Protein AF-A0A830EEY1-F1 (afdb_monomer_lite)

Structure (mmCIF, N/CA/C/O backbone):
data_AF-A0A830EEY1-F1
#
_entry.id   AF-A0A830EEY1-F1
#
loop_
_atom_site.group_PDB
_atom_site.id
_atom_site.type_symbol
_atom_site.label_atom_id
_atom_site.label_alt_id
_atom_site.label_comp_id
_atom_site.label_asym_id
_atom_site.label_entity_id
_atom_site.label_seq_id
_atom_site.pdbx_PDB_ins_code
_atom_site.Cartn_x
_atom_site.Cartn_y
_atom_site.Cartn_z
_atom_site.occupancy
_atom_site.B_iso_or_equiv
_atom_site.auth_seq_id
_atom_site.auth_comp_id
_atom_site.auth_asym_id
_atom_site.auth_atom_id
_atom_site.pdbx_PDB_model_num
ATOM 1 N N . MET A 1 1 ? -40.901 35.381 -35.629 1.00 38.91 1 MET A N 1
ATOM 2 C CA . MET A 1 1 ? -42.051 34.876 -34.854 1.00 38.91 1 MET A CA 1
ATOM 3 C C . MET A 1 1 ? -41.497 34.176 -33.635 1.00 38.91 1 MET A C 1
ATOM 5 O O . MET A 1 1 ? -40.783 33.193 -33.777 1.00 38.91 1 MET A O 1
ATOM 9 N N . ALA A 1 2 ? -41.706 34.801 -32.482 1.00 29.14 2 ALA A N 1
ATOM 10 C CA . ALA A 1 2 ? -41.286 34.320 -31.178 1.00 29.14 2 ALA A CA 1
ATOM 11 C C . ALA A 1 2 ? -42.167 33.139 -30.748 1.00 29.14 2 ALA A C 1
ATOM 13 O O . ALA A 1 2 ? -43.366 33.132 -31.021 1.00 29.14 2 ALA A O 1
ATOM 14 N N . GLY A 1 3 ? -41.558 32.162 -30.085 1.00 30.08 3 GLY A N 1
ATOM 15 C CA . GLY A 1 3 ? -42.233 31.029 -29.467 1.00 30.08 3 GLY A CA 1
ATOM 16 C C . GLY A 1 3 ? -41.464 30.633 -28.217 1.00 30.08 3 GLY A C 1
ATOM 17 O O . GLY A 1 3 ? -40.583 29.780 -28.272 1.00 30.08 3 GLY A O 1
ATOM 18 N N . GLU A 1 4 ? -41.762 31.320 -27.117 1.00 27.31 4 GLU A N 1
ATOM 19 C CA . GLU A 1 4 ? -41.395 30.912 -25.765 1.00 27.31 4 GLU A CA 1
ATOM 20 C C . GLU A 1 4 ? -42.060 29.571 -25.440 1.00 27.31 4 GLU A C 1
ATOM 22 O O . GLU A 1 4 ? -43.262 29.396 -25.635 1.00 27.31 4 GLU A O 1
ATOM 27 N N . VAL A 1 5 ? -41.283 28.626 -24.909 1.00 34.84 5 VAL A N 1
ATOM 28 C CA . VAL A 1 5 ? -41.823 27.467 -24.194 1.00 34.84 5 VAL A CA 1
ATOM 29 C C . VAL A 1 5 ? -41.086 27.350 -22.867 1.00 34.84 5 VAL A C 1
ATOM 31 O O . VAL A 1 5 ? -39.974 26.833 -22.779 1.00 34.84 5 VAL A O 1
ATOM 34 N N . GLU A 1 6 ? -41.753 27.844 -21.829 1.00 29.92 6 GLU A N 1
ATOM 35 C CA . GLU A 1 6 ? -41.479 27.568 -20.426 1.00 29.92 6 GLU A CA 1
ATOM 36 C C . GLU A 1 6 ? -41.534 26.059 -20.144 1.00 29.92 6 GLU A C 1
ATOM 38 O O . GLU A 1 6 ? -42.528 25.395 -20.448 1.00 29.92 6 GLU A O 1
ATOM 43 N N . ARG A 1 7 ? -40.529 25.513 -19.446 1.00 32.53 7 ARG A N 1
ATOM 44 C CA . ARG A 1 7 ? -40.705 24.284 -18.654 1.00 32.53 7 ARG A CA 1
ATOM 45 C C . ARG A 1 7 ? -39.970 24.349 -17.316 1.00 32.53 7 ARG A C 1
ATOM 47 O O . ARG A 1 7 ? -38.797 24.022 -17.204 1.00 32.53 7 ARG A O 1
ATOM 54 N N . LYS A 1 8 ? -40.763 24.735 -16.313 1.00 28.80 8 LYS A N 1
ATOM 55 C CA . LYS A 1 8 ? -40.909 24.155 -14.966 1.00 28.80 8 LYS A CA 1
ATOM 56 C C . LYS A 1 8 ? -39.632 23.683 -14.258 1.00 28.80 8 LYS A C 1
ATOM 58 O O . LYS A 1 8 ? -39.193 22.546 -14.414 1.00 28.80 8 LYS A O 1
ATOM 63 N N . MET A 1 9 ? -39.174 24.525 -13.330 1.00 27.66 9 MET A N 1
ATOM 64 C CA . MET A 1 9 ? -38.429 24.103 -12.145 1.00 27.66 9 MET A CA 1
ATOM 65 C C . MET A 1 9 ? -39.331 23.246 -11.244 1.00 27.66 9 MET A C 1
ATOM 67 O O . MET A 1 9 ? -40.392 23.690 -10.807 1.00 27.66 9 MET A O 1
ATOM 71 N N . GLY A 1 10 ? -38.907 22.010 -10.982 1.00 29.28 10 GLY A N 1
ATOM 72 C CA . GLY A 1 10 ? -39.491 21.127 -9.976 1.00 29.28 10 GLY A CA 1
ATOM 73 C C . GLY A 1 10 ? -38.715 21.234 -8.668 1.00 29.28 10 GLY A C 1
ATOM 74 O O . GLY A 1 10 ? -37.526 20.929 -8.618 1.00 29.28 10 GLY A O 1
ATOM 75 N N . ASN A 1 11 ? -39.411 21.687 -7.631 1.00 27.34 11 ASN A N 1
ATOM 76 C CA . ASN A 1 11 ? -38.937 21.815 -6.261 1.00 27.34 11 ASN A CA 1
ATOM 77 C C . ASN A 1 11 ? -38.774 20.456 -5.556 1.00 27.34 11 ASN A C 1
ATOM 79 O O . ASN A 1 11 ? -39.507 19.509 -5.826 1.00 27.34 11 ASN A O 1
ATOM 83 N N . SER A 1 12 ? -37.878 20.473 -4.563 1.00 26.94 12 SER A N 1
ATOM 84 C CA . SER A 1 12 ? -37.884 19.712 -3.302 1.00 26.94 12 SER A CA 1
ATOM 85 C C . SER A 1 12 ? -37.916 18.178 -3.334 1.00 26.94 12 SER A C 1
ATOM 87 O O . SER A 1 12 ? -38.920 17.563 -3.671 1.00 26.94 12 SER A O 1
ATOM 89 N N . ASN A 1 13 ? -36.886 17.566 -2.740 1.00 30.33 13 ASN A N 1
ATOM 90 C CA . ASN A 1 13 ? -37.139 16.535 -1.734 1.00 30.33 13 ASN A CA 1
ATOM 91 C C . ASN A 1 13 ? -3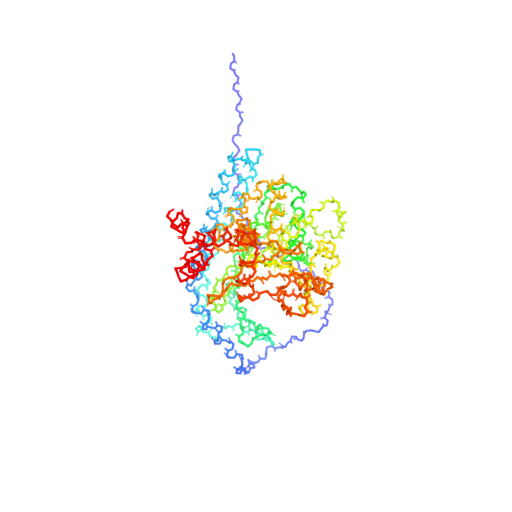6.054 16.541 -0.648 1.00 30.33 13 ASN A C 1
ATOM 93 O O . ASN A 1 13 ? -34.948 16.029 -0.818 1.00 30.33 13 ASN A O 1
ATOM 97 N N . GLN A 1 14 ? -36.413 17.145 0.485 1.00 30.20 14 GLN A N 1
ATOM 98 C CA . GLN A 1 14 ? -35.870 16.804 1.791 1.00 30.20 14 GLN A CA 1
ATOM 99 C C . GLN A 1 14 ? -36.242 15.348 2.084 1.00 30.20 14 GLN A C 1
ATOM 101 O O . GLN A 1 14 ? -37.406 14.983 1.972 1.00 30.20 14 GLN A O 1
ATOM 106 N N . ASN A 1 15 ? -35.279 14.530 2.501 1.00 31.91 15 ASN A N 1
ATOM 107 C CA . ASN A 1 15 ? -35.571 13.266 3.168 1.00 31.91 15 ASN A CA 1
ATOM 108 C C . ASN A 1 15 ? -34.751 13.191 4.455 1.00 31.91 15 ASN A C 1
ATOM 110 O O . ASN A 1 15 ? -33.624 12.698 4.485 1.00 31.91 15 ASN A O 1
ATOM 114 N N . ASN A 1 16 ? -35.366 13.702 5.522 1.00 31.33 16 ASN A N 1
ATOM 115 C CA . ASN A 1 16 ? -35.180 13.176 6.865 1.00 31.33 16 ASN A CA 1
ATOM 116 C C . ASN A 1 16 ? -35.813 11.781 6.898 1.00 31.33 16 ASN A C 1
ATOM 118 O O . ASN A 1 16 ? -36.960 11.610 6.496 1.00 31.33 16 ASN A O 1
ATOM 122 N N . GLY A 1 17 ? -35.065 10.790 7.367 1.00 28.88 17 GLY A N 1
ATOM 123 C CA . GLY A 1 17 ? -35.530 9.412 7.440 1.00 28.88 17 GLY A CA 1
ATOM 124 C C . GLY A 1 17 ? -34.757 8.647 8.494 1.00 28.88 17 GLY A C 1
ATOM 125 O O . GLY A 1 17 ? -33.823 7.906 8.189 1.00 28.88 17 GLY A O 1
ATOM 126 N N . GLU A 1 18 ? -35.155 8.860 9.744 1.00 31.97 18 GLU A N 1
ATOM 127 C CA . GLU A 1 18 ? -34.963 7.906 10.824 1.00 31.97 18 GLU A CA 1
ATOM 128 C C . GLU A 1 18 ? -35.436 6.521 10.368 1.00 31.97 18 GLU A C 1
ATOM 130 O O . GLU A 1 18 ? -36.512 6.353 9.800 1.00 31.97 18 GLU A O 1
ATOM 135 N N . GLY A 1 19 ? -34.602 5.516 10.608 1.00 30.36 19 GLY A N 1
ATOM 136 C CA . GLY A 1 19 ? -34.878 4.135 10.244 1.00 30.36 19 GLY A CA 1
ATOM 137 C C . GLY A 1 19 ? -34.266 3.200 11.268 1.00 30.36 19 GLY A C 1
ATOM 138 O O . GLY A 1 19 ? -33.303 2.489 10.983 1.00 30.36 19 GLY A O 1
ATOM 139 N N . VAL A 1 20 ? -34.821 3.214 12.482 1.00 33.47 20 VAL A N 1
ATOM 140 C CA . VAL A 1 20 ? -34.670 2.118 13.443 1.00 33.47 20 VAL A CA 1
ATOM 141 C C . VAL A 1 20 ? -35.405 0.914 12.856 1.00 33.47 20 VAL A C 1
ATOM 143 O O . VAL A 1 20 ? -36.586 0.693 13.098 1.00 33.47 20 VAL A O 1
ATOM 146 N N . GLY A 1 21 ? -34.706 0.145 12.025 1.00 28.66 21 GLY A N 1
ATOM 147 C CA . GLY A 1 21 ? -35.204 -1.130 11.528 1.00 28.66 21 GLY A CA 1
ATOM 148 C C . GLY A 1 21 ? -35.253 -2.143 12.666 1.00 28.66 21 GLY A C 1
ATOM 149 O O . GLY A 1 21 ? -34.228 -2.732 13.022 1.00 28.66 21 GLY A O 1
ATOM 150 N N . GLN A 1 22 ? -36.444 -2.349 13.231 1.00 26.55 22 GLN A N 1
ATOM 151 C CA . GLN A 1 22 ? -36.761 -3.530 14.027 1.00 26.55 22 GLN A CA 1
ATOM 152 C C . GLN A 1 22 ? -36.437 -4.778 13.196 1.00 26.55 22 GLN A C 1
ATOM 154 O O . GLN A 1 22 ? -36.910 -4.946 12.072 1.00 26.55 22 GLN A O 1
ATOM 159 N N . ARG A 1 23 ? -35.580 -5.652 13.733 1.00 29.42 23 ARG A N 1
ATOM 160 C CA . ARG A 1 23 ? -35.340 -6.969 13.137 1.00 29.42 23 ARG A CA 1
ATOM 161 C C . ARG A 1 23 ? -36.603 -7.817 13.297 1.00 29.42 23 ARG A C 1
ATOM 163 O O . ARG A 1 23 ? -37.105 -7.892 14.416 1.00 29.42 23 ARG A O 1
ATOM 170 N N . PRO A 1 24 ? -37.066 -8.513 12.248 1.00 28.52 24 PRO A N 1
ATOM 171 C CA . PRO A 1 24 ? -38.104 -9.514 12.409 1.00 28.52 24 PRO A CA 1
ATOM 172 C C . PRO A 1 24 ? -37.562 -10.674 13.251 1.00 28.52 24 PRO A C 1
ATOM 174 O O . PRO A 1 24 ? -36.517 -11.258 12.948 1.00 28.52 24 PRO A O 1
ATOM 177 N N . ASN A 1 25 ? -38.287 -10.983 14.325 1.00 29.42 25 ASN A N 1
ATOM 178 C CA . ASN A 1 25 ? -38.177 -12.242 15.043 1.00 29.42 25 ASN A CA 1
ATOM 179 C C . ASN A 1 25 ? -38.557 -13.368 14.082 1.00 29.42 25 ASN A C 1
ATOM 181 O O . ASN A 1 25 ? -39.683 -13.398 13.598 1.00 29.42 25 ASN A O 1
ATOM 185 N N . ASN A 1 26 ? -37.637 -14.299 13.836 1.00 27.89 26 ASN A N 1
ATOM 186 C CA . ASN A 1 26 ? -37.994 -15.611 13.313 1.00 27.89 26 ASN A CA 1
ATOM 187 C C . ASN A 1 26 ? -37.360 -16.702 14.192 1.00 27.89 26 ASN A C 1
ATOM 189 O O . ASN A 1 26 ? -36.185 -16.574 14.559 1.00 27.89 26 ASN A O 1
ATOM 193 N N . PRO A 1 27 ? -38.131 -17.735 14.572 1.00 28.73 27 PRO A N 1
ATOM 194 C CA . PRO A 1 27 ? -37.763 -18.681 15.612 1.00 28.73 27 PRO A CA 1
ATOM 195 C C . PRO A 1 27 ? -36.888 -19.831 15.094 1.00 28.73 27 PRO A C 1
ATOM 197 O O . PRO A 1 27 ? -36.972 -20.259 13.946 1.00 28.73 27 PRO A O 1
ATOM 200 N N . THR A 1 28 ? -36.095 -20.374 16.022 1.00 32.75 28 THR A N 1
ATOM 201 C CA . THR A 1 28 ? -35.579 -21.756 16.057 1.00 32.75 28 THR A CA 1
ATOM 202 C C . THR A 1 28 ? -34.795 -22.280 14.847 1.00 32.75 28 THR A C 1
ATOM 204 O O . THR A 1 28 ? -35.309 -22.996 13.994 1.00 32.75 28 THR A O 1
ATOM 207 N N . THR A 1 29 ? -33.470 -22.123 14.914 1.00 30.52 29 THR A N 1
ATOM 208 C CA . THR A 1 29 ? -32.532 -23.162 14.454 1.00 30.52 29 THR A CA 1
ATOM 209 C C . THR A 1 29 ? -31.696 -23.637 15.638 1.00 30.52 29 THR A C 1
ATOM 211 O O . THR A 1 29 ? -31.132 -22.822 16.365 1.00 30.52 29 THR A O 1
ATOM 214 N N . LYS A 1 30 ? -31.675 -24.960 15.822 1.00 29.72 30 LYS A N 1
ATOM 215 C CA . LYS A 1 30 ? -31.072 -25.738 16.916 1.00 29.72 30 LYS A CA 1
ATOM 216 C C . LYS A 1 30 ? -29.642 -25.305 17.312 1.00 29.72 30 LYS A C 1
ATOM 218 O O . LYS A 1 30 ? -28.902 -24.785 16.473 1.00 29.72 30 LYS A O 1
ATOM 223 N N . PRO A 1 31 ? -29.225 -25.570 18.568 1.00 27.56 31 PRO A N 1
ATOM 224 C CA . PRO A 1 31 ? -27.961 -25.091 19.111 1.00 27.56 31 PRO A CA 1
ATOM 225 C C . PRO A 1 31 ? -26.787 -25.779 18.413 1.00 27.56 31 PRO A C 1
ATOM 227 O O . PRO A 1 31 ? -26.701 -27.006 18.371 1.00 27.56 31 PRO A O 1
ATOM 230 N N . ARG A 1 32 ? -25.845 -24.989 17.888 1.00 30.16 32 ARG A N 1
ATOM 231 C CA . ARG A 1 32 ? -24.509 -25.501 17.579 1.00 30.16 32 ARG A CA 1
ATOM 232 C C . ARG A 1 32 ? -23.762 -25.705 18.892 1.00 30.16 32 ARG A C 1
ATOM 234 O O . ARG A 1 32 ? -23.589 -24.766 19.661 1.00 30.16 32 ARG A O 1
ATOM 241 N N . ALA A 1 33 ? -23.340 -26.943 19.104 1.00 31.39 33 ALA A N 1
ATOM 242 C CA . ALA A 1 33 ? -22.554 -27.390 20.237 1.00 31.39 33 ALA A CA 1
ATOM 243 C C . ALA A 1 33 ? -21.251 -26.589 20.418 1.00 31.39 33 ALA A C 1
ATOM 245 O O . ALA A 1 33 ? -20.554 -26.283 19.447 1.00 31.39 33 ALA A O 1
ATOM 246 N N . GLY A 1 34 ? -20.901 -26.344 21.684 1.00 30.67 34 GLY A N 1
ATOM 247 C CA . GLY A 1 34 ? -19.508 -26.223 22.114 1.00 30.67 34 GLY A CA 1
ATOM 248 C C . GLY A 1 34 ? -18.930 -24.815 22.233 1.00 30.67 34 GLY A C 1
ATOM 249 O O . GLY A 1 34 ? -17.812 -24.573 21.789 1.00 30.67 34 GLY A O 1
ATOM 250 N N . GLY A 1 35 ? -19.651 -23.892 22.860 1.00 28.23 35 GLY A N 1
ATOM 251 C CA . GLY A 1 35 ? -19.038 -22.751 23.531 1.00 28.23 35 GLY A CA 1
ATOM 252 C C . GLY A 1 35 ? -19.730 -22.592 24.869 1.00 28.23 35 GLY A C 1
ATOM 253 O O . GLY A 1 35 ? -20.836 -22.070 24.895 1.00 28.23 35 GLY A O 1
ATOM 254 N N . GLU A 1 36 ? -19.129 -23.103 25.943 1.00 27.38 36 GLU A N 1
ATOM 255 C CA . GLU A 1 36 ? -19.633 -22.886 27.299 1.00 27.38 36 GLU A CA 1
ATOM 256 C C . GLU A 1 36 ? -19.791 -21.378 27.532 1.00 27.38 36 GLU A C 1
ATOM 258 O O . GLU A 1 36 ? -18.810 -20.630 27.612 1.00 27.38 36 GLU A O 1
ATOM 263 N N . GLU A 1 37 ? -21.039 -20.917 27.609 1.00 31.14 37 GLU A N 1
ATOM 264 C CA . GLU A 1 37 ? -21.358 -19.671 28.286 1.00 31.14 37 GLU A CA 1
ATOM 265 C C . GLU A 1 37 ? -21.053 -19.897 29.761 1.00 31.14 37 GLU A C 1
ATOM 267 O O . GLU A 1 37 ? -21.823 -20.510 30.495 1.00 31.14 37 GLU A O 1
ATOM 272 N N . ILE A 1 38 ? -19.874 -19.445 30.183 1.00 36.25 38 ILE A N 1
ATOM 273 C CA . ILE A 1 38 ? -19.550 -19.363 31.600 1.00 36.25 38 ILE A CA 1
ATOM 274 C C . ILE A 1 38 ? -20.535 -18.335 32.186 1.00 36.25 38 ILE A C 1
ATOM 276 O O . ILE A 1 38 ? -20.488 -17.173 31.765 1.00 36.25 38 ILE A O 1
ATOM 280 N N . PRO A 1 39 ? -21.428 -18.730 33.116 1.00 33.66 39 PRO A N 1
ATOM 281 C CA . PRO A 1 39 ? -22.307 -17.787 33.801 1.00 33.66 39 PRO A CA 1
ATOM 282 C C . PRO A 1 39 ? -21.432 -16.741 34.485 1.00 33.66 39 PRO A C 1
ATOM 284 O O . PRO A 1 39 ? -20.317 -17.084 34.873 1.00 33.66 39 PRO A O 1
ATOM 287 N N . ASN A 1 40 ? -21.915 -15.497 34.605 1.00 39.19 40 ASN A N 1
ATOM 288 C CA . ASN A 1 40 ? -21.249 -14.375 35.284 1.00 39.19 40 ASN A CA 1
ATOM 289 C C . ASN A 1 40 ? -20.588 -14.832 36.597 1.00 39.19 40 ASN A C 1
ATOM 291 O O . ASN A 1 40 ? -21.185 -14.778 37.670 1.00 39.19 40 ASN A O 1
ATOM 295 N N . LYS A 1 41 ? -19.346 -15.311 36.502 1.00 33.06 41 LYS A N 1
ATOM 296 C CA . LYS A 1 41 ? -18.517 -15.630 37.649 1.00 33.06 41 LYS A CA 1
ATOM 297 C C . LYS A 1 41 ? -18.075 -14.286 38.221 1.00 33.06 41 LYS A C 1
ATOM 299 O O . LYS A 1 41 ? -17.752 -13.387 37.435 1.00 33.06 41 LYS A O 1
ATOM 304 N N . PRO A 1 42 ? -18.026 -14.138 39.557 1.00 36.25 42 PRO A N 1
ATOM 305 C CA . PRO A 1 42 ? -17.326 -13.012 40.165 1.00 36.25 42 PRO A CA 1
ATOM 306 C C . PRO A 1 42 ? -15.934 -12.912 39.527 1.00 36.25 42 PRO A C 1
ATOM 308 O O . PRO A 1 42 ? -15.392 -13.958 39.146 1.00 36.25 42 PRO A O 1
ATOM 311 N N . PRO A 1 43 ? -15.386 -11.696 39.338 1.00 47.59 43 PRO A N 1
ATOM 312 C CA . PRO A 1 43 ? -14.170 -11.502 38.563 1.00 47.59 43 PRO A CA 1
ATOM 313 C C . PRO A 1 43 ? -13.109 -12.461 39.093 1.00 47.59 43 PRO A C 1
ATOM 315 O O . PRO A 1 43 ? -12.657 -12.321 40.229 1.00 47.59 43 PRO A O 1
ATOM 318 N N . GLN A 1 44 ? -12.773 -13.481 38.290 1.00 50.56 44 GLN A N 1
ATOM 319 C CA . GLN A 1 44 ? -11.636 -14.345 38.578 1.00 50.56 44 GLN A CA 1
ATOM 320 C C . GLN A 1 44 ? -10.476 -13.407 38.875 1.00 50.56 44 GLN A C 1
ATOM 322 O O . GLN A 1 44 ? -10.271 -12.454 38.116 1.00 50.56 44 GLN A O 1
ATOM 327 N N . ALA A 1 45 ? -9.792 -13.629 40.001 1.00 56.28 45 ALA A N 1
ATOM 328 C CA . ALA A 1 45 ? -8.643 -12.828 40.385 1.00 56.28 45 ALA A CA 1
ATOM 329 C C . ALA A 1 45 ? -7.761 -12.648 39.145 1.00 56.28 45 ALA A C 1
ATOM 331 O O . ALA A 1 45 ? -7.295 -13.631 38.569 1.00 56.28 45 ALA A O 1
ATOM 332 N N . ILE A 1 46 ? -7.655 -11.403 38.672 1.00 66.44 46 ILE A N 1
ATOM 333 C CA . ILE A 1 46 ? -6.923 -11.086 37.450 1.00 66.44 46 ILE A CA 1
ATOM 334 C C . ILE A 1 46 ? -5.490 -11.547 37.694 1.00 66.44 46 ILE A C 1
ATOM 336 O O . ILE A 1 46 ? -4.830 -11.023 38.596 1.00 66.44 46 ILE A O 1
ATOM 340 N N . ASP A 1 47 ? -5.036 -12.540 36.930 1.00 75.75 47 ASP A N 1
ATOM 341 C CA . ASP A 1 47 ? -3.682 -13.054 37.073 1.00 75.75 47 ASP A CA 1
ATOM 342 C C . ASP A 1 47 ? -2.647 -11.949 36.796 1.00 75.75 47 ASP A C 1
ATOM 344 O O . ASP A 1 47 ? -2.907 -10.933 36.138 1.00 75.75 47 ASP A O 1
ATOM 348 N N . GLU A 1 48 ? -1.450 -12.129 37.343 1.00 76.94 48 GLU A N 1
ATOM 349 C CA . GLU A 1 48 ? -0.398 -11.116 37.291 1.00 76.94 48 GLU A CA 1
ATOM 350 C C . GLU A 1 48 ? 0.070 -10.828 35.850 1.00 76.94 48 GLU A C 1
ATOM 352 O O . GLU A 1 48 ? 0.497 -9.717 35.533 1.00 76.94 48 GLU A O 1
ATOM 357 N N . GLU A 1 49 ? -0.060 -11.798 34.937 1.00 75.75 49 GLU A N 1
ATOM 358 C CA . GLU A 1 49 ? 0.240 -11.605 33.513 1.00 75.75 49 GLU A CA 1
ATOM 359 C C . GLU A 1 49 ? -0.786 -10.676 32.847 1.00 75.75 49 GLU A C 1
ATOM 361 O O . GLU A 1 49 ? -0.421 -9.766 32.097 1.00 75.75 49 GLU A O 1
ATOM 366 N N . THR A 1 50 ? -2.066 -10.839 33.162 1.00 76.94 50 THR A N 1
ATOM 367 C CA . THR A 1 50 ? -3.159 -10.016 32.650 1.00 76.94 50 THR A CA 1
ATOM 368 C C . THR A 1 50 ? -3.063 -8.588 33.177 1.00 76.94 50 THR A C 1
ATOM 370 O O . THR A 1 50 ? -3.251 -7.648 32.401 1.00 76.94 50 THR A O 1
ATOM 373 N N . LYS A 1 51 ? -2.689 -8.392 34.451 1.00 80.00 51 LYS A N 1
ATOM 374 C CA . LYS A 1 51 ? -2.395 -7.053 34.995 1.00 80.00 51 LYS A CA 1
ATOM 375 C C . LYS A 1 51 ? -1.243 -6.376 34.253 1.00 80.00 51 LYS A C 1
ATOM 377 O O . LYS A 1 51 ? -1.375 -5.219 33.860 1.00 80.00 51 LYS A O 1
ATOM 382 N N . LYS A 1 52 ? -0.149 -7.101 33.988 1.00 81.62 52 LYS A N 1
ATOM 383 C CA . LYS A 1 52 ? 0.984 -6.581 33.200 1.00 81.62 52 LYS A CA 1
ATOM 384 C C . LYS A 1 52 ? 0.561 -6.171 31.788 1.00 81.62 52 LYS A C 1
ATOM 386 O O . LYS A 1 52 ? 0.940 -5.098 31.328 1.00 81.62 52 LYS A O 1
ATOM 391 N N . ILE A 1 53 ? -0.260 -6.984 31.116 1.00 81.50 53 ILE A N 1
ATOM 392 C CA . ILE A 1 53 ? -0.809 -6.651 29.793 1.00 81.50 53 ILE A CA 1
ATOM 393 C C . ILE A 1 53 ? -1.694 -5.400 29.873 1.00 81.50 53 ILE A C 1
ATOM 395 O O . ILE A 1 53 ? -1.576 -4.528 29.016 1.00 81.50 53 ILE A O 1
ATOM 399 N N . LEU A 1 54 ? -2.567 -5.291 30.880 1.00 84.31 54 LEU A N 1
ATOM 400 C CA . LEU A 1 54 ? -3.427 -4.119 31.077 1.00 84.31 54 LEU A CA 1
ATOM 401 C C . LEU A 1 54 ? -2.617 -2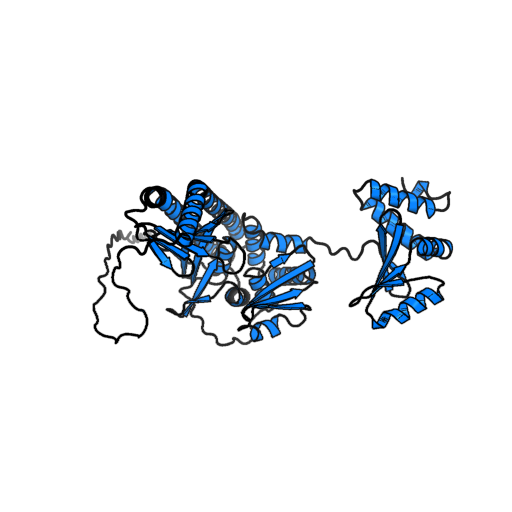.840 31.280 1.00 84.31 54 LEU A C 1
ATOM 403 O O . LEU A 1 54 ? -2.908 -1.843 30.623 1.00 84.31 54 LEU A O 1
ATOM 407 N N . GLU A 1 55 ? -1.597 -2.870 32.137 1.00 85.25 55 GLU A N 1
ATOM 408 C CA . GLU A 1 55 ? -0.754 -1.699 32.388 1.00 85.25 55 GLU A CA 1
ATOM 409 C C . GLU A 1 55 ? 0.102 -1.324 31.175 1.00 85.25 55 GLU A C 1
ATOM 411 O O . GLU A 1 55 ? 0.215 -0.145 30.838 1.00 85.25 55 GLU A O 1
ATOM 416 N N . GLU A 1 56 ? 0.625 -2.302 30.429 1.00 85.75 56 GLU A N 1
ATOM 417 C CA . GLU A 1 56 ? 1.317 -2.016 29.170 1.00 85.75 56 GLU A CA 1
ATOM 418 C C . GLU A 1 56 ? 0.372 -1.371 28.144 1.00 85.75 56 GLU A C 1
ATOM 420 O O . GLU A 1 56 ? 0.738 -0.399 27.475 1.00 85.75 56 GLU A O 1
ATOM 425 N N . VAL A 1 57 ? -0.855 -1.887 28.018 1.00 87.38 57 VAL A N 1
ATOM 426 C CA . VAL A 1 57 ? -1.878 -1.322 27.129 1.00 87.38 57 VAL A CA 1
ATOM 427 C C . VAL A 1 57 ? -2.230 0.094 27.564 1.00 87.38 57 VAL A C 1
ATOM 429 O O . VAL A 1 57 ? -2.230 0.989 26.722 1.00 87.38 57 VAL A O 1
ATOM 432 N N . ARG A 1 58 ? -2.473 0.319 28.858 1.00 88.31 58 ARG A N 1
ATOM 433 C CA . ARG A 1 58 ? -2.770 1.635 29.430 1.00 88.31 58 ARG A CA 1
ATOM 434 C C . ARG A 1 58 ? -1.651 2.626 29.145 1.00 88.31 58 ARG A C 1
ATOM 436 O O . ARG A 1 58 ? -1.902 3.655 28.526 1.00 88.31 58 ARG A O 1
ATOM 443 N N . SER A 1 59 ? -0.422 2.303 29.539 1.00 87.75 59 SER A N 1
ATOM 444 C CA . SER A 1 59 ? 0.755 3.154 29.340 1.00 87.75 59 SER A CA 1
ATOM 445 C C . SER A 1 59 ? 0.937 3.530 27.866 1.00 87.75 59 SER A C 1
ATOM 447 O O . SER A 1 59 ? 1.089 4.703 27.508 1.00 87.75 59 SER A O 1
ATOM 449 N N . ARG A 1 60 ? 0.827 2.543 26.971 1.00 87.12 60 ARG A N 1
ATOM 450 C CA . ARG A 1 60 ? 0.972 2.756 25.530 1.00 87.12 60 ARG A CA 1
ATOM 451 C C . ARG A 1 60 ? -0.144 3.607 24.939 1.00 87.12 60 ARG A C 1
ATOM 453 O O . ARG A 1 60 ? 0.119 4.459 24.102 1.00 87.12 60 ARG A O 1
ATOM 460 N N . VAL A 1 61 ? -1.385 3.366 25.340 1.00 88.12 61 VAL A N 1
ATOM 461 C CA . VAL A 1 61 ? -2.521 4.155 24.868 1.00 88.12 61 VAL A CA 1
ATOM 462 C C . VAL A 1 61 ? -2.412 5.595 25.347 1.00 88.12 61 VAL A C 1
ATOM 464 O O . VAL A 1 61 ? -2.516 6.512 24.538 1.00 88.12 61 VAL A O 1
ATOM 467 N N . MET A 1 62 ? -2.170 5.796 26.642 1.00 88.69 62 MET A N 1
ATOM 468 C CA . MET A 1 62 ? -2.131 7.125 27.252 1.00 88.69 62 MET A CA 1
ATOM 469 C C . MET A 1 62 ? -0.997 7.982 26.693 1.00 88.69 62 MET A C 1
ATOM 471 O O . MET A 1 62 ? -1.215 9.153 26.405 1.00 88.69 62 MET A O 1
ATOM 475 N N . SER A 1 63 ? 0.175 7.392 26.439 1.00 89.50 63 SER A N 1
ATOM 476 C CA . SER A 1 63 ? 1.300 8.105 25.814 1.00 89.50 63 SER A CA 1
ATOM 477 C C . SER A 1 63 ? 1.071 8.472 24.342 1.00 89.50 63 SER A C 1
ATOM 479 O O . SER A 1 63 ? 1.743 9.362 23.832 1.00 89.50 63 SER A O 1
ATOM 481 N N . LYS A 1 64 ? 0.132 7.813 23.651 1.00 90.19 64 LYS A N 1
ATOM 482 C CA . LYS A 1 64 ? -0.108 7.977 22.206 1.00 90.19 64 LYS A CA 1
ATOM 483 C C . LYS A 1 64 ? -1.437 8.640 21.849 1.00 90.19 64 LYS A C 1
ATOM 485 O O . LYS A 1 64 ? -1.650 8.980 20.688 1.00 90.19 64 LYS A O 1
ATOM 490 N N . LEU A 1 65 ? -2.315 8.864 22.824 1.00 87.88 65 LEU A N 1
ATOM 491 C CA . LEU A 1 65 ? -3.630 9.490 22.642 1.00 87.88 65 LEU A CA 1
ATOM 492 C C . LEU A 1 65 ? -3.546 10.863 21.950 1.00 87.88 65 LEU A C 1
ATOM 494 O O . LEU A 1 65 ? -4.333 11.141 21.044 1.00 87.88 65 LEU A O 1
ATOM 498 N N . GLY A 1 66 ? -2.566 11.691 22.328 1.00 86.12 66 GLY A N 1
ATOM 499 C CA . GLY A 1 66 ? -2.336 13.002 21.707 1.00 86.12 66 GLY A CA 1
ATOM 500 C C . GLY A 1 66 ? -1.811 12.932 20.267 1.00 86.12 66 GLY A C 1
ATOM 501 O O . GLY A 1 66 ? -2.027 13.854 19.489 1.00 86.12 66 GLY A O 1
ATOM 502 N N . GLU A 1 67 ? -1.178 11.824 19.866 1.00 91.44 67 GLU A N 1
ATOM 503 C CA . GLU A 1 67 ? -0.638 11.655 18.508 1.00 91.44 67 GLU A CA 1
ATOM 504 C C . GLU A 1 67 ? -1.718 11.303 17.476 1.00 91.44 67 GLU A C 1
ATOM 506 O O . GLU A 1 67 ? -1.495 11.483 16.278 1.00 91.44 67 GLU A O 1
ATOM 511 N N . ILE A 1 68 ? -2.882 10.803 17.912 1.00 92.00 68 ILE A N 1
ATOM 512 C CA . ILE A 1 68 ? -3.958 10.361 17.010 1.00 92.00 68 ILE A CA 1
ATOM 513 C C . ILE A 1 68 ? -4.459 11.515 16.129 1.00 92.00 68 ILE A C 1
ATOM 515 O O . ILE A 1 68 ? -4.669 11.303 14.935 1.00 92.00 68 ILE A O 1
ATOM 519 N N . ASP A 1 69 ? -4.583 12.733 16.668 1.00 92.69 69 ASP A N 1
ATOM 520 C CA . ASP A 1 69 ? -5.022 13.893 15.879 1.00 92.69 69 ASP A CA 1
ATOM 521 C C . ASP A 1 69 ? -4.044 14.206 14.737 1.00 92.69 69 ASP A C 1
ATOM 523 O O . ASP A 1 69 ? -4.438 14.361 13.582 1.00 92.69 69 ASP A O 1
ATOM 527 N N . ASN A 1 70 ? -2.743 14.168 15.036 1.00 93.81 70 ASN A N 1
ATOM 528 C CA . ASN A 1 70 ? -1.682 14.375 14.050 1.00 93.81 70 ASN A CA 1
ATOM 529 C C . ASN A 1 70 ? -1.654 13.274 12.980 1.00 93.81 70 ASN A C 1
ATOM 531 O O . ASN A 1 70 ? -1.235 13.510 11.849 1.00 93.81 70 ASN A O 1
ATOM 535 N N . VAL A 1 71 ? -2.070 12.046 13.309 1.00 95.12 71 VAL A N 1
ATOM 536 C CA . VAL A 1 71 ? -2.223 10.982 12.305 1.00 95.12 71 VAL A CA 1
ATOM 537 C C . VAL A 1 71 ? -3.378 11.296 11.358 1.00 95.12 71 VAL A C 1
ATOM 539 O O . VAL A 1 71 ? -3.195 11.164 10.151 1.00 95.12 71 VAL A O 1
ATOM 542 N N . PHE A 1 72 ? -4.530 11.741 11.866 1.00 96.38 72 PHE A N 1
ATOM 543 C CA . PHE A 1 72 ? -5.649 12.131 11.005 1.00 96.38 72 PHE A CA 1
ATOM 544 C C . PHE A 1 72 ? -5.311 13.332 10.121 1.00 96.38 72 PHE A C 1
ATOM 546 O O . PHE A 1 72 ? -5.571 13.272 8.922 1.00 96.38 72 PHE A O 1
ATOM 553 N N . ASN A 1 73 ? -4.670 14.369 10.674 1.00 96.62 73 ASN A N 1
ATOM 554 C CA . ASN A 1 73 ? -4.232 15.540 9.904 1.00 96.62 73 ASN A CA 1
ATOM 555 C C . ASN A 1 73 ? -3.314 15.138 8.746 1.00 96.62 73 ASN A C 1
ATOM 557 O O . ASN A 1 73 ? -3.583 15.502 7.608 1.00 96.62 73 ASN A O 1
ATOM 561 N N . ARG A 1 74 ? -2.311 14.285 9.000 1.00 96.06 74 ARG A N 1
ATOM 562 C CA . ARG A 1 74 ? -1.421 13.785 7.940 1.00 96.06 74 ARG A CA 1
ATOM 563 C C . ARG A 1 74 ? -2.162 13.014 6.851 1.00 96.06 74 ARG A C 1
ATOM 565 O O . ARG A 1 74 ? -1.846 13.179 5.682 1.00 96.06 74 ARG A O 1
ATOM 572 N N . VAL A 1 75 ? -3.147 12.188 7.213 1.00 96.94 75 VAL A N 1
ATOM 573 C CA . VAL A 1 75 ? -3.965 11.460 6.225 1.00 96.94 75 VAL A CA 1
ATOM 574 C C . VAL A 1 75 ? -4.803 12.425 5.381 1.00 96.94 75 VAL A C 1
ATOM 576 O O . VAL A 1 75 ? -4.883 12.246 4.169 1.00 96.94 75 VAL A O 1
ATOM 579 N N . ILE A 1 76 ? -5.410 13.443 6.000 1.00 98.00 76 ILE A N 1
ATOM 580 C CA . ILE A 1 76 ? -6.184 14.482 5.303 1.00 98.00 76 ILE A CA 1
ATOM 581 C C . ILE A 1 76 ? -5.283 15.274 4.350 1.00 98.00 76 ILE A C 1
ATOM 583 O O . ILE A 1 76 ? -5.643 15.465 3.190 1.00 98.00 76 ILE A O 1
ATOM 587 N N . GLU A 1 77 ? -4.104 15.695 4.807 1.00 97.25 77 GLU A N 1
ATOM 588 C CA . GLU A 1 77 ? -3.109 16.404 3.996 1.00 97.25 77 GLU A CA 1
ATOM 589 C C . GLU A 1 77 ? -2.639 15.560 2.806 1.00 97.25 77 GLU A C 1
ATOM 591 O O . GLU A 1 77 ? -2.629 16.044 1.675 1.00 97.25 77 GLU A O 1
ATOM 596 N N . ASP A 1 78 ? -2.302 14.288 3.040 1.00 96.94 78 ASP A N 1
ATOM 597 C CA . ASP A 1 78 ? -1.861 13.351 2.004 1.00 96.94 78 ASP A CA 1
ATOM 598 C C . ASP A 1 78 ? -2.956 13.124 0.944 1.00 96.94 78 ASP A C 1
ATOM 600 O O . ASP A 1 78 ? -2.682 13.194 -0.257 1.00 96.94 78 ASP A O 1
ATOM 604 N N . LEU A 1 79 ? -4.212 12.922 1.362 1.00 97.44 79 LEU A N 1
ATOM 605 C CA . LEU A 1 79 ? -5.355 12.802 0.448 1.00 97.44 79 LEU A CA 1
ATOM 606 C C . LEU A 1 79 ? -5.631 14.103 -0.318 1.00 97.44 79 LEU A C 1
ATOM 608 O O . LEU A 1 79 ? -5.909 14.061 -1.515 1.00 97.44 79 LEU A O 1
ATOM 612 N N . THR A 1 80 ? -5.527 15.257 0.342 1.00 96.75 80 THR A N 1
ATOM 613 C CA . THR A 1 80 ? -5.756 16.569 -0.283 1.00 96.75 80 THR A CA 1
ATOM 614 C C . THR A 1 80 ? -4.683 16.876 -1.321 1.00 96.75 80 THR A C 1
ATOM 616 O O . THR A 1 80 ? -4.998 17.329 -2.421 1.00 96.75 80 THR A O 1
ATOM 619 N N . ARG A 1 81 ? -3.417 16.566 -1.018 1.00 95.44 81 ARG A N 1
ATOM 620 C CA . ARG A 1 81 ? -2.308 16.681 -1.971 1.00 95.44 81 ARG A CA 1
ATOM 621 C C . ARG A 1 81 ? -2.503 15.741 -3.157 1.00 95.44 81 ARG A C 1
ATOM 623 O O . ARG A 1 81 ? -2.339 16.162 -4.298 1.00 95.44 81 ARG A O 1
ATOM 630 N N . PHE A 1 82 ? -2.890 14.489 -2.906 1.00 95.44 82 PHE A N 1
ATOM 631 C CA . PHE A 1 82 ? -3.210 13.535 -3.968 1.00 95.44 82 PHE A CA 1
ATOM 632 C C . PHE A 1 82 ? -4.321 14.064 -4.887 1.00 95.44 82 PHE A C 1
ATOM 634 O O . PHE A 1 82 ? -4.148 14.090 -6.104 1.00 95.44 82 PHE A O 1
ATOM 641 N N . LYS A 1 83 ? -5.416 14.562 -4.298 1.00 95.31 83 LYS A N 1
ATOM 642 C CA . LYS A 1 83 ? -6.538 15.194 -5.003 1.00 95.31 83 LYS A CA 1
ATOM 643 C C . LYS A 1 83 ? -6.079 16.359 -5.883 1.00 95.31 83 LYS A C 1
ATOM 645 O O . LYS A 1 83 ? -6.447 16.415 -7.049 1.00 95.31 83 LYS A O 1
ATOM 650 N N . TYR A 1 84 ? -5.249 17.256 -5.347 1.00 95.06 84 TYR A N 1
ATOM 651 C CA . TYR A 1 84 ? -4.708 18.395 -6.095 1.00 95.06 84 TYR A CA 1
ATOM 652 C C . TYR A 1 84 ? -3.969 17.949 -7.366 1.00 95.06 84 TYR A C 1
ATOM 654 O O . TYR A 1 84 ? -4.203 18.485 -8.445 1.00 95.06 84 TYR A O 1
ATOM 662 N N . HIS A 1 85 ? -3.128 16.918 -7.269 1.00 94.12 85 HIS A N 1
ATOM 663 C CA . HIS A 1 85 ? -2.409 16.404 -8.434 1.00 94.12 85 HIS A CA 1
ATOM 664 C C . HIS A 1 85 ? -3.305 15.641 -9.420 1.00 94.12 85 HIS A C 1
ATOM 666 O O . HIS A 1 85 ? -3.055 15.708 -10.623 1.00 94.12 85 HIS A O 1
ATOM 672 N N . LEU A 1 86 ? -4.359 14.957 -8.958 1.00 93.62 86 LEU A N 1
ATOM 673 C CA . LEU A 1 86 ? -5.332 14.320 -9.855 1.00 93.62 86 LEU A CA 1
ATOM 674 C C . LEU A 1 86 ? -6.002 15.320 -10.802 1.00 93.62 86 LEU A C 1
ATOM 676 O O . LEU A 1 86 ? -6.202 14.985 -11.966 1.00 93.62 86 LEU A O 1
ATOM 680 N N . VAL A 1 87 ? -6.291 16.543 -10.347 1.00 92.81 87 VAL A N 1
ATOM 681 C CA . VAL A 1 87 ? -6.892 17.586 -11.200 1.00 92.81 87 VAL A CA 1
ATOM 682 C C . VAL A 1 87 ? -6.011 17.871 -12.418 1.00 92.81 87 VAL A C 1
ATOM 684 O O . VAL A 1 87 ? -6.514 17.914 -13.535 1.00 92.81 87 VAL A O 1
ATOM 687 N N . SER A 1 88 ? -4.688 17.941 -12.238 1.00 92.44 88 SER A N 1
ATOM 688 C CA . SER A 1 88 ? -3.753 18.145 -13.357 1.00 92.44 88 SER A CA 1
ATOM 689 C C . SER A 1 88 ? -3.730 16.980 -14.362 1.00 92.44 88 SER A C 1
ATOM 691 O O . SER A 1 88 ? -3.380 17.163 -15.527 1.00 92.44 88 SER A O 1
ATOM 693 N N . LEU A 1 89 ? -4.144 15.772 -13.952 1.00 93.75 89 LEU A N 1
ATOM 694 C CA . LEU A 1 89 ? -4.292 14.652 -14.883 1.00 93.75 89 LEU A CA 1
ATOM 695 C C . LEU A 1 89 ? -5.527 14.796 -15.774 1.00 93.75 89 LEU A C 1
ATOM 697 O O . LEU A 1 89 ? -5.501 14.284 -16.889 1.00 93.75 89 LEU A O 1
ATOM 701 N N . ALA A 1 90 ? -6.583 15.480 -15.323 1.00 92.38 90 ALA A N 1
ATOM 702 C CA . ALA A 1 90 ? -7.775 15.698 -16.143 1.00 92.38 90 ALA A CA 1
ATOM 703 C C . ALA A 1 90 ? -7.451 16.538 -17.390 1.00 92.38 90 ALA A C 1
ATOM 705 O O . ALA A 1 90 ? -7.957 16.250 -18.469 1.00 92.38 90 ALA A O 1
ATOM 706 N N . GLU A 1 91 ? -6.543 17.510 -17.258 1.00 90.25 91 GLU A N 1
ATOM 707 C CA . GLU A 1 91 ? -6.036 18.311 -18.380 1.00 90.25 91 GLU A CA 1
ATOM 708 C C . GLU A 1 91 ? -5.176 17.471 -19.334 1.00 90.25 91 GLU A C 1
ATOM 710 O O . GLU A 1 91 ? -5.314 17.558 -20.552 1.00 90.25 91 GLU A O 1
ATOM 715 N N . LYS A 1 92 ? -4.307 16.612 -18.782 1.00 93.50 92 LYS A N 1
ATOM 716 C CA . LYS A 1 92 ? -3.417 15.743 -19.566 1.00 93.50 92 LYS A CA 1
ATOM 717 C C . LYS A 1 92 ? -4.169 14.643 -20.325 1.00 93.50 92 LYS A C 1
ATOM 719 O O . LYS A 1 92 ? -3.739 14.247 -21.406 1.00 93.50 92 LYS A O 1
ATOM 724 N N . TYR A 1 93 ? -5.261 14.133 -19.760 1.00 93.88 93 TYR A N 1
ATOM 725 C CA . TYR A 1 93 ? -6.057 13.035 -20.307 1.00 93.88 93 TYR A CA 1
ATOM 726 C C . TYR A 1 93 ? -7.496 13.487 -20.560 1.00 93.88 93 TYR A C 1
ATOM 728 O O . TYR A 1 93 ? -8.417 12.986 -19.916 1.00 93.88 93 TYR A O 1
ATOM 736 N N . ALA A 1 94 ? -7.688 14.409 -21.509 1.00 90.56 94 ALA A N 1
ATOM 737 C CA . ALA A 1 94 ? -8.991 15.007 -21.818 1.00 90.56 94 ALA A CA 1
ATOM 738 C C . ALA A 1 94 ? -10.104 13.964 -22.053 1.00 90.56 94 ALA A C 1
ATOM 740 O O . ALA A 1 94 ? -11.208 14.113 -21.539 1.00 90.56 94 ALA A O 1
ATOM 741 N N . GLU A 1 95 ? -9.795 12.856 -22.735 1.00 90.94 95 GLU A N 1
ATOM 742 C CA . GLU A 1 95 ? -10.736 11.749 -22.982 1.00 90.94 95 GLU A CA 1
ATOM 743 C C . GLU A 1 95 ? -11.206 11.032 -21.700 1.00 90.94 95 GLU A C 1
ATOM 745 O O . GLU A 1 95 ? -12.257 10.399 -21.689 1.00 90.94 95 GLU A O 1
ATOM 750 N N . ASN A 1 96 ? -10.442 11.133 -20.608 1.00 92.38 96 ASN A N 1
ATOM 751 C CA . ASN A 1 96 ? -10.764 10.569 -19.295 1.00 92.38 96 ASN A CA 1
ATOM 752 C C . ASN A 1 96 ? -11.105 11.646 -18.252 1.00 92.38 96 ASN A C 1
ATOM 754 O O . ASN A 1 96 ? -11.240 11.310 -17.072 1.00 92.38 96 ASN A O 1
ATOM 758 N N . ALA A 1 97 ? -11.233 12.918 -18.643 1.00 94.06 97 ALA A N 1
ATOM 759 C CA . ALA A 1 97 ? -11.371 14.037 -17.711 1.00 94.06 97 ALA A CA 1
ATOM 760 C C . ALA A 1 97 ? -12.559 13.860 -16.751 1.00 94.06 97 ALA A C 1
ATOM 762 O O . ALA A 1 97 ? -12.398 14.035 -15.542 1.00 94.06 97 ALA A O 1
ATOM 763 N N . ASP A 1 98 ? -13.712 13.417 -17.258 1.00 94.81 98 ASP A N 1
ATOM 764 C CA . ASP A 1 98 ? -14.908 13.167 -16.444 1.00 94.81 98 ASP A CA 1
ATOM 765 C C . ASP A 1 98 ? -14.693 12.041 -15.427 1.00 94.81 98 ASP A C 1
ATOM 767 O O . ASP A 1 98 ? -15.042 12.177 -14.251 1.00 94.81 98 ASP A O 1
ATOM 771 N N . ASN A 1 99 ? -14.043 10.947 -15.839 1.00 94.88 99 ASN A N 1
ATOM 772 C CA . ASN A 1 99 ? -13.723 9.846 -14.933 1.00 94.88 99 ASN A CA 1
ATOM 773 C C . ASN A 1 99 ? -12.712 10.286 -13.863 1.00 94.88 99 ASN A C 1
ATOM 775 O O . ASN A 1 99 ? -12.844 9.906 -12.697 1.00 94.88 99 ASN A O 1
ATOM 779 N N . ILE A 1 100 ? -11.716 11.101 -14.232 1.00 95.75 100 ILE A N 1
ATOM 780 C CA . ILE A 1 100 ? -10.719 11.654 -13.301 1.00 95.75 100 ILE A CA 1
ATOM 781 C C . ILE A 1 100 ? -11.393 12.595 -12.304 1.00 95.75 100 ILE A C 1
ATOM 783 O O . ILE A 1 100 ? -11.111 12.517 -11.106 1.00 95.75 100 ILE A O 1
ATOM 787 N N . LYS A 1 101 ? -12.325 13.435 -12.760 1.00 95.25 101 LYS A N 1
ATOM 788 C CA . LYS A 1 101 ? -13.115 14.317 -11.899 1.00 95.25 101 LYS A CA 1
ATOM 789 C C . LYS A 1 101 ? -13.975 13.520 -10.916 1.00 95.25 101 LYS A C 1
ATOM 791 O O . LYS A 1 101 ? -13.886 13.758 -9.716 1.00 95.25 101 LYS A O 1
ATOM 796 N N . ALA A 1 102 ? -14.696 12.502 -11.379 1.00 94.75 102 ALA A N 1
ATOM 797 C CA . ALA A 1 102 ? -15.482 11.628 -10.504 1.00 94.75 102 ALA A CA 1
ATOM 798 C C . ALA A 1 102 ? -14.608 10.864 -9.488 1.00 94.75 102 ALA A C 1
ATOM 800 O O . ALA A 1 102 ? -14.974 10.678 -8.325 1.00 94.75 102 ALA A O 1
ATOM 801 N N . PHE A 1 103 ? -13.408 10.435 -9.892 1.00 96.19 103 PHE A N 1
ATOM 802 C CA . PHE A 1 103 ? -12.454 9.821 -8.968 1.00 96.19 103 PHE A CA 1
ATOM 803 C C . PHE A 1 103 ? -11.896 10.837 -7.956 1.00 96.19 103 PHE A C 1
ATOM 805 O O . PHE A 1 103 ? -11.687 10.506 -6.791 1.00 96.19 103 PHE A O 1
ATOM 812 N N . THR A 1 104 ? -11.711 12.092 -8.364 1.00 96.19 104 THR A N 1
ATOM 813 C CA . THR A 1 104 ? -11.326 13.207 -7.484 1.00 96.19 104 THR A CA 1
ATOM 814 C C . THR A 1 104 ? -12.416 13.483 -6.439 1.00 96.19 104 THR A C 1
ATOM 816 O O . THR A 1 104 ? -12.104 13.656 -5.262 1.00 96.19 104 THR A O 1
ATOM 819 N N . GLU A 1 105 ? -13.692 13.430 -6.829 1.00 96.69 105 GLU A N 1
ATOM 820 C CA . GLU A 1 105 ? -14.847 13.516 -5.918 1.00 96.69 105 GLU A CA 1
ATOM 821 C C . GLU A 1 105 ? -14.894 12.324 -4.945 1.00 96.69 105 GLU A C 1
ATOM 823 O O . GLU A 1 105 ? -15.078 12.506 -3.745 1.00 96.69 105 GLU A O 1
ATOM 828 N N . THR A 1 106 ? -14.599 11.108 -5.421 1.00 97.12 106 THR A N 1
ATOM 829 C CA . THR A 1 106 ? -14.453 9.912 -4.564 1.00 97.12 106 THR A CA 1
ATOM 830 C C . THR A 1 106 ? -13.377 10.121 -3.489 1.00 97.12 106 THR A C 1
ATOM 832 O O . THR A 1 106 ? -13.561 9.742 -2.333 1.00 97.12 106 THR A O 1
ATOM 835 N N . VAL A 1 107 ? -12.237 10.723 -3.846 1.00 97.31 107 VAL A N 1
ATOM 836 C CA . VAL A 1 107 ? -11.163 11.052 -2.891 1.00 97.31 107 VAL A CA 1
ATOM 837 C C . VAL A 1 107 ? -11.631 12.099 -1.878 1.00 97.31 107 VAL A C 1
ATOM 839 O O . VAL A 1 107 ? -11.342 11.961 -0.688 1.00 97.31 107 VAL A O 1
ATOM 842 N N . GLU A 1 108 ? -12.380 13.108 -2.319 1.00 97.81 108 GLU A N 1
ATOM 843 C CA . GLU A 1 108 ? -12.963 14.133 -1.449 1.00 97.81 108 GLU A CA 1
ATOM 844 C C . GLU A 1 108 ? -13.947 13.539 -0.425 1.00 97.81 108 GLU A C 1
ATOM 846 O O . GLU A 1 108 ? -13.865 13.855 0.762 1.00 97.81 108 GLU A O 1
ATOM 851 N N . GLU A 1 109 ? -14.805 12.597 -0.826 1.00 98.06 109 GLU A N 1
ATOM 852 C CA . GLU A 1 109 ? -15.684 11.875 0.108 1.00 98.06 109 GLU A CA 1
ATOM 853 C C . GLU A 1 109 ? -14.889 11.145 1.207 1.00 98.06 109 GLU A C 1
ATOM 855 O O . GLU A 1 109 ? -15.303 11.098 2.373 1.00 98.06 109 GLU A O 1
ATOM 860 N N . ILE A 1 110 ? -13.722 10.587 0.858 1.00 98.12 110 ILE A N 1
ATOM 861 C CA . ILE A 1 110 ? -12.825 9.944 1.826 1.00 98.12 110 ILE A CA 1
ATOM 862 C C . ILE A 1 110 ? -12.216 10.990 2.763 1.00 98.12 110 ILE A C 1
ATOM 864 O O . ILE A 1 110 ? -12.191 10.745 3.970 1.00 98.12 110 ILE A O 1
ATOM 868 N N . VAL A 1 111 ? -11.774 12.149 2.258 1.00 98.31 111 VAL A N 1
ATOM 869 C CA . VAL A 1 111 ? -11.264 13.260 3.087 1.00 98.31 111 VAL A CA 1
ATOM 870 C C . VAL A 1 111 ? -12.305 13.675 4.126 1.00 98.31 111 VAL A C 1
ATOM 872 O O . VAL A 1 111 ? -12.016 13.680 5.324 1.00 98.31 111 VAL A O 1
ATOM 875 N N . GLN A 1 112 ? -13.539 13.929 3.689 1.00 98.19 112 GLN A N 1
ATOM 876 C CA . GLN A 1 112 ? -14.643 14.320 4.567 1.00 98.19 112 GLN A CA 1
ATOM 877 C C . GLN A 1 112 ? -14.974 13.234 5.595 1.00 98.19 112 GLN A C 1
ATOM 879 O O . GLN A 1 112 ? -15.315 13.518 6.744 1.00 98.19 112 GLN A O 1
ATOM 884 N N . TYR A 1 113 ? -14.869 11.958 5.222 1.00 97.88 113 TYR A N 1
ATOM 885 C CA . TYR A 1 113 ? -15.037 10.868 6.177 1.00 97.88 113 TYR A CA 1
ATOM 886 C C . TYR A 1 113 ? -13.910 10.793 7.205 1.00 97.88 113 TYR A C 1
ATOM 888 O O . TYR A 1 113 ? -14.204 10.608 8.385 1.00 97.88 113 TYR A O 1
ATOM 896 N N . VAL A 1 114 ? -12.651 10.977 6.802 1.00 97.75 114 VAL A N 1
ATOM 897 C CA . VAL A 1 114 ? -11.522 11.032 7.743 1.00 97.75 114 VAL A CA 1
ATOM 898 C C . VAL A 1 114 ? -11.705 12.184 8.729 1.00 97.75 114 VAL A C 1
ATOM 900 O O . VAL A 1 114 ? -11.537 11.970 9.930 1.00 97.75 114 VAL A O 1
ATOM 903 N N . ASP A 1 115 ? -12.108 13.367 8.259 1.00 97.69 115 ASP A N 1
ATOM 904 C CA . ASP A 1 115 ? -12.341 14.518 9.136 1.00 97.69 115 ASP A CA 1
ATOM 905 C C . ASP A 1 115 ? -13.512 14.280 10.101 1.00 97.69 115 ASP A C 1
ATOM 907 O O . ASP A 1 115 ? -13.366 14.469 11.308 1.00 97.69 115 ASP A O 1
ATOM 911 N N . ARG A 1 116 ? -14.631 13.706 9.634 1.00 96.75 116 ARG A N 1
ATOM 912 C CA . ARG A 1 116 ? -15.720 13.278 10.533 1.00 96.75 116 ARG A CA 1
ATOM 913 C C . ARG A 1 116 ? -15.244 12.285 11.594 1.00 96.75 116 ARG A C 1
ATOM 915 O O . ARG A 1 116 ? -15.638 12.396 12.754 1.00 96.75 116 ARG A O 1
ATOM 922 N N . VAL A 1 117 ? -14.396 11.318 11.226 1.00 95.94 117 VAL A N 1
ATOM 923 C CA . VAL A 1 117 ? -13.823 10.348 12.177 1.00 95.94 117 VAL A CA 1
ATOM 924 C C . VAL A 1 117 ? -12.912 11.026 13.192 1.00 95.94 117 VAL A C 1
ATOM 926 O O . VAL A 1 117 ? -12.980 10.696 14.377 1.00 95.94 117 VAL A O 1
ATOM 929 N N . LYS A 1 118 ? -12.109 11.996 12.756 1.00 96.25 118 LYS A N 1
ATOM 930 C CA . LYS A 1 118 ? -11.270 12.826 13.622 1.00 96.25 118 LYS A CA 1
ATOM 931 C C . LYS A 1 118 ? -12.110 13.626 14.621 1.00 96.25 118 LYS A C 1
ATOM 933 O O . LYS A 1 118 ? -11.811 13.574 15.813 1.00 96.25 118 LYS A O 1
ATOM 938 N N . GLN A 1 119 ? -13.175 14.298 14.181 1.00 96.31 119 GLN A N 1
ATOM 939 C CA . GLN A 1 119 ? -14.056 15.052 15.084 1.00 96.31 119 GLN A CA 1
ATOM 940 C C . GLN A 1 119 ? -14.770 14.131 16.074 1.00 96.31 119 GLN A C 1
ATOM 942 O O . GLN A 1 119 ? -14.708 14.341 17.282 1.00 96.31 119 GLN A O 1
ATOM 947 N N . TRP A 1 120 ? -15.327 13.013 15.600 1.00 95.12 120 TRP A N 1
ATOM 948 C CA . TRP A 1 120 ? -15.935 12.011 16.479 1.00 95.12 120 TRP A CA 1
ATOM 949 C C . TRP A 1 120 ? -14.951 11.456 17.513 1.00 95.12 120 TRP A C 1
ATOM 951 O O . TRP A 1 120 ? -15.308 11.202 18.669 1.00 95.12 120 TRP A O 1
ATOM 961 N N . TYR A 1 121 ? -13.693 11.270 17.106 1.00 94.44 121 TYR A N 1
ATOM 962 C CA . TYR A 1 121 ? -12.635 10.868 18.013 1.00 94.44 121 TYR A CA 1
ATOM 963 C C . TYR A 1 121 ? -12.405 11.917 19.109 1.00 94.44 121 TYR A C 1
ATOM 965 O O . TYR A 1 121 ? -12.384 11.543 20.283 1.00 94.44 121 TYR A O 1
ATOM 973 N N . LYS A 1 122 ? -12.293 13.203 18.757 1.00 94.50 122 LYS A N 1
ATOM 974 C CA . LYS A 1 122 ? -12.116 14.301 19.723 1.00 94.50 122 LYS A CA 1
ATOM 975 C C . LYS A 1 122 ? -13.292 14.409 20.690 1.00 94.50 122 LYS A C 1
ATOM 977 O O . LYS A 1 122 ? -13.086 14.413 21.902 1.00 94.50 122 LYS A O 1
ATOM 982 N N . ASP A 1 123 ? -14.508 14.412 20.157 1.00 94.50 123 ASP A N 1
ATOM 983 C CA . ASP A 1 123 ? -15.712 14.723 20.925 1.00 94.50 123 ASP A CA 1
ATOM 984 C C . ASP A 1 123 ? -16.141 13.583 21.850 1.00 94.50 123 ASP A C 1
ATOM 986 O O . ASP A 1 123 ? -16.648 13.815 22.950 1.00 94.50 123 ASP A O 1
ATOM 990 N N . LYS A 1 124 ? -15.997 12.332 21.391 1.00 93.75 124 LYS A N 1
ATOM 991 C CA . LYS A 1 124 ? -16.585 11.161 22.065 1.00 93.75 124 LYS A CA 1
ATOM 992 C C . LYS A 1 124 ? -15.548 10.148 22.525 1.00 93.75 124 LYS A C 1
ATOM 994 O O . LYS A 1 124 ? -15.656 9.629 23.634 1.00 93.75 124 LYS A O 1
ATOM 999 N N . VAL A 1 125 ? -14.566 9.827 21.684 1.00 92.62 125 VAL A N 1
ATOM 1000 C CA . VAL A 1 125 ? -13.646 8.709 21.952 1.00 92.62 125 VAL A CA 1
ATOM 1001 C C . VAL A 1 125 ? -12.532 9.110 22.914 1.00 92.62 125 VAL A C 1
ATOM 1003 O O . VAL A 1 125 ? -12.227 8.345 23.822 1.00 92.62 125 VAL A O 1
ATOM 1006 N N . TYR A 1 126 ? -11.929 10.286 22.747 1.00 93.81 126 TYR A N 1
ATOM 1007 C CA . TYR A 1 126 ? -10.766 10.725 23.520 1.00 93.81 126 TYR A CA 1
ATOM 1008 C C . TYR A 1 126 ? -11.048 10.743 25.028 1.00 93.81 126 TYR A C 1
ATOM 1010 O O . TYR A 1 126 ? -10.366 10.076 25.812 1.00 93.81 126 TYR A O 1
ATOM 1018 N N . SER A 1 127 ? -12.106 11.451 25.430 1.00 92.38 127 SER A N 1
ATOM 1019 C CA . SER A 1 127 ? -12.543 11.542 26.826 1.00 92.38 127 SER A CA 1
ATOM 1020 C C . SER A 1 127 ? -12.983 10.184 27.376 1.00 92.38 127 SER A C 1
ATOM 1022 O O . SER A 1 127 ? -12.673 9.851 28.523 1.00 92.38 127 SER A O 1
ATOM 1024 N N . GLU A 1 128 ? -13.635 9.352 26.556 1.00 91.94 128 GLU A N 1
ATOM 1025 C CA . GLU A 1 128 ? -14.006 8.002 26.960 1.00 91.94 128 GLU A CA 1
ATOM 1026 C C . GLU A 1 128 ? -12.780 7.123 27.222 1.00 91.94 128 GLU A C 1
ATOM 1028 O O . GLU A 1 128 ? -12.751 6.438 28.240 1.00 91.94 128 GLU A O 1
ATOM 1033 N N . VAL A 1 129 ? -11.759 7.146 26.365 1.00 91.38 129 VAL A N 1
ATOM 1034 C CA . VAL A 1 129 ? -10.537 6.355 26.572 1.00 91.38 129 VAL A CA 1
ATOM 1035 C C . VAL A 1 129 ? -9.856 6.762 27.880 1.00 91.38 129 VAL A C 1
ATOM 1037 O O . VAL A 1 129 ? -9.491 5.891 28.668 1.00 91.38 129 VAL A O 1
ATOM 1040 N N . ILE A 1 130 ? -9.752 8.066 28.161 1.00 91.38 130 ILE A N 1
ATOM 1041 C CA . ILE A 1 130 ? -9.220 8.561 29.440 1.00 91.38 130 ILE A CA 1
ATOM 1042 C C . ILE A 1 130 ? -10.051 8.027 30.612 1.00 91.38 130 ILE A C 1
ATOM 1044 O O . ILE A 1 130 ? -9.486 7.546 31.594 1.00 91.38 130 ILE A O 1
ATOM 1048 N N . ARG A 1 131 ? -11.385 8.073 30.512 1.00 90.44 131 ARG A N 1
ATOM 1049 C CA . ARG A 1 131 ? -12.293 7.552 31.543 1.00 90.44 131 ARG A CA 1
ATOM 1050 C C . ARG A 1 131 ? -12.095 6.050 31.773 1.00 90.44 131 ARG A C 1
ATOM 1052 O O . ARG A 1 131 ? -11.955 5.646 32.924 1.00 90.44 131 ARG A O 1
ATOM 1059 N N . LEU A 1 132 ? -12.016 5.253 30.703 1.00 88.62 132 LEU A N 1
ATOM 1060 C CA . LEU A 1 132 ? -11.821 3.796 30.761 1.00 88.62 132 LEU A CA 1
ATOM 1061 C C . LEU A 1 132 ? -10.520 3.403 31.480 1.00 88.62 132 LEU A C 1
ATOM 1063 O O . LEU A 1 132 ? -10.487 2.384 32.159 1.00 88.62 132 LEU A O 1
ATOM 1067 N N . PHE A 1 133 ? -9.454 4.200 31.349 1.00 86.31 133 PHE A N 1
ATOM 1068 C CA . PHE A 1 133 ? -8.169 3.941 32.016 1.00 86.31 133 PHE A CA 1
ATOM 1069 C C . PHE A 1 133 ? -8.000 4.641 33.373 1.00 86.31 133 PHE A C 1
ATOM 1071 O O . PHE A 1 133 ? -7.007 4.393 34.063 1.00 86.31 133 PHE A O 1
ATOM 1078 N N . LYS A 1 134 ? -8.931 5.522 33.765 1.00 83.50 134 LYS A N 1
ATOM 1079 C CA . LYS A 1 134 ? -8.993 6.118 35.111 1.00 83.50 134 LYS A CA 1
ATOM 1080 C C . LYS A 1 134 ? -9.871 5.297 36.060 1.00 83.50 134 LYS A C 1
ATOM 1082 O O . LYS A 1 134 ? -9.479 5.099 37.203 1.00 83.50 134 LYS A O 1
ATOM 1087 N N . SER A 1 135 ? -11.016 4.797 35.588 1.00 70.62 135 SER A N 1
ATOM 1088 C CA . SER A 1 135 ? -11.910 3.908 36.341 1.00 70.62 135 SER A CA 1
ATOM 1089 C C . SER A 1 135 ? -11.938 2.533 35.679 1.00 70.62 135 SER A C 1
ATOM 1091 O O . SER A 1 135 ? -12.694 2.312 34.741 1.00 70.62 135 SER A O 1
ATOM 1093 N N . PHE A 1 136 ? -11.129 1.589 36.168 1.00 68.06 136 PHE A N 1
ATOM 1094 C CA . PHE A 1 136 ? -11.225 0.186 35.738 1.00 68.06 136 PHE A CA 1
ATOM 1095 C C . PHE A 1 136 ? -12.448 -0.539 36.327 1.00 68.06 136 PHE A C 1
ATOM 1097 O O . PHE A 1 136 ? -12.763 -1.640 35.880 1.00 68.06 136 PHE A O 1
ATOM 1104 N N . ARG A 1 137 ? -13.127 0.050 37.325 1.00 56.19 137 ARG A N 1
ATOM 1105 C CA . ARG A 1 137 ? -14.223 -0.601 38.064 1.00 56.19 137 ARG A CA 1
ATOM 1106 C C . ARG A 1 137 ? -15.501 -0.760 37.233 1.00 56.19 137 ARG A C 1
ATOM 1108 O O . ARG A 1 137 ? -16.228 -1.719 37.453 1.00 56.19 137 ARG A O 1
ATOM 1115 N N . ASP A 1 138 ? -15.717 0.099 36.235 1.00 57.16 138 ASP A N 1
ATOM 1116 C CA . ASP A 1 138 ? -16.972 0.160 35.462 1.00 57.16 138 ASP A CA 1
ATOM 1117 C C . ASP A 1 138 ? -16.832 -0.366 34.023 1.00 57.16 138 ASP A C 1
ATOM 1119 O O . ASP A 1 138 ? -17.619 -0.025 33.135 1.00 57.16 138 ASP A O 1
ATOM 1123 N N . VAL A 1 139 ? -15.781 -1.142 33.746 1.00 65.44 139 VAL A N 1
ATOM 1124 C CA . VAL A 1 139 ? -15.384 -1.483 32.377 1.00 65.44 139 VAL A CA 1
ATOM 1125 C C . VAL A 1 139 ? -15.559 -2.968 32.101 1.00 65.44 139 VAL A C 1
ATOM 1127 O O . VAL A 1 139 ? -15.019 -3.817 32.806 1.00 65.44 139 VAL A O 1
ATOM 1130 N N . GLU A 1 140 ? -16.259 -3.298 31.010 1.00 74.69 140 GLU A N 1
ATOM 1131 C CA . GLU A 1 140 ? -16.335 -4.677 30.526 1.00 74.69 140 GLU A CA 1
ATOM 1132 C C . GLU A 1 140 ? -14.966 -5.079 29.946 1.00 74.69 140 GLU A C 1
ATOM 1134 O O . GLU A 1 140 ? -14.623 -4.753 28.800 1.00 74.69 140 GLU A O 1
ATOM 1139 N N . ILE A 1 141 ? -14.177 -5.791 30.753 1.00 76.94 141 ILE A N 1
ATOM 1140 C CA . ILE A 1 141 ? -12.897 -6.381 30.359 1.00 76.94 141 ILE A CA 1
ATOM 1141 C C . ILE A 1 141 ? -13.122 -7.858 30.045 1.00 76.94 141 ILE A C 1
ATOM 1143 O O . ILE A 1 141 ? -13.416 -8.665 30.921 1.00 76.94 141 ILE A O 1
ATOM 1147 N N . ARG A 1 142 ? -12.942 -8.236 28.778 1.00 80.38 142 ARG A N 1
ATOM 1148 C CA . ARG A 1 142 ? -12.919 -9.644 28.367 1.00 80.38 142 ARG A CA 1
ATOM 1149 C C . ARG A 1 142 ? -11.482 -10.120 28.237 1.00 80.38 142 ARG A C 1
ATOM 1151 O O . ARG A 1 142 ? -10.772 -9.703 27.318 1.00 80.38 142 ARG A O 1
ATOM 1158 N N . ILE A 1 143 ? -11.085 -11.025 29.123 1.00 75.00 143 ILE A N 1
ATOM 1159 C CA . ILE A 1 143 ? -9.787 -11.697 29.080 1.00 75.00 143 ILE A CA 1
ATOM 1160 C C . ILE A 1 143 ? -9.917 -12.931 28.183 1.00 75.00 143 ILE A C 1
ATOM 1162 O O . ILE A 1 143 ? -10.869 -13.704 28.278 1.00 75.00 143 ILE A O 1
ATOM 1166 N N . ARG A 1 144 ? -8.979 -13.101 27.255 1.00 75.38 144 ARG A N 1
ATOM 1167 C CA . ARG A 1 144 ? -8.857 -14.286 26.401 1.00 75.38 144 ARG A CA 1
ATOM 1168 C C . ARG A 1 144 ? -7.440 -14.825 26.532 1.00 75.38 144 ARG A C 1
ATOM 1170 O O . ARG A 1 144 ? -6.504 -14.055 26.706 1.00 75.38 144 ARG A O 1
ATOM 1177 N N . LYS A 1 145 ? -7.253 -16.123 26.278 1.00 68.75 145 LYS A N 1
ATOM 1178 C CA . LYS A 1 145 ? -5.950 -16.826 26.326 1.00 68.75 145 LYS A CA 1
ATOM 1179 C C . LYS A 1 145 ? -4.790 -16.133 25.575 1.00 68.75 145 LYS A C 1
ATOM 1181 O O . LYS A 1 145 ? -3.635 -16.476 25.781 1.00 68.75 145 LYS A O 1
ATOM 1186 N N . LYS A 1 146 ? -5.071 -15.203 24.653 1.00 69.62 146 LYS A N 1
ATOM 1187 C CA . LYS A 1 146 ? -4.065 -14.482 23.848 1.00 69.62 146 LYS A CA 1
ATOM 1188 C C . LYS A 1 146 ? -4.196 -12.953 23.887 1.00 69.62 146 LYS A C 1
ATOM 1190 O O . LYS A 1 146 ? -3.566 -12.283 23.064 1.00 69.62 146 LYS A O 1
ATOM 1195 N N . GLY A 1 147 ? -5.022 -12.388 24.769 1.00 80.94 147 GLY A N 1
ATOM 1196 C CA . GLY A 1 147 ? -5.242 -10.945 24.774 1.00 80.94 147 GLY A CA 1
ATOM 1197 C C . GLY A 1 147 ? -6.396 -10.451 25.636 1.00 80.94 147 GLY A C 1
ATOM 1198 O O . GLY A 1 147 ? -7.122 -11.224 26.250 1.00 80.94 147 GLY A O 1
ATOM 1199 N N . ILE A 1 148 ? -6.582 -9.137 25.624 1.00 86.00 148 ILE A N 1
ATOM 1200 C CA . ILE A 1 148 ? -7.577 -8.425 26.419 1.00 86.00 148 ILE A CA 1
ATOM 1201 C C . ILE A 1 148 ? -8.435 -7.577 25.492 1.00 86.00 148 ILE A C 1
ATOM 1203 O O . ILE A 1 148 ? -7.947 -6.996 24.526 1.00 86.00 148 ILE A O 1
ATOM 1207 N N . THR A 1 149 ? -9.732 -7.514 25.762 1.00 89.31 149 THR A N 1
ATOM 1208 C CA . THR A 1 149 ? -10.642 -6.585 25.094 1.00 89.31 149 THR A CA 1
ATOM 1209 C C . THR A 1 149 ? -11.322 -5.711 26.132 1.00 89.31 149 THR A C 1
ATOM 1211 O O . THR A 1 149 ? -12.037 -6.224 26.984 1.00 89.31 149 THR A O 1
ATOM 1214 N N . ILE A 1 150 ? -11.121 -4.404 26.024 1.00 88.44 150 ILE A N 1
ATOM 1215 C CA . ILE A 1 150 ? -11.744 -3.375 26.852 1.00 88.44 150 ILE A CA 1
ATOM 1216 C C . ILE A 1 150 ? -12.844 -2.728 26.014 1.00 88.44 150 ILE A C 1
ATOM 1218 O O . ILE A 1 150 ? -12.586 -2.246 24.904 1.00 88.44 150 ILE A O 1
ATOM 1222 N N . ARG A 1 151 ? -14.082 -2.742 26.504 1.00 89.12 151 ARG A N 1
ATOM 1223 C CA . ARG A 1 151 ? -15.228 -2.203 25.765 1.00 89.12 151 ARG A CA 1
ATOM 1224 C C . ARG A 1 151 ? -15.755 -0.940 26.427 1.00 89.12 151 ARG A C 1
ATOM 1226 O O . ARG A 1 151 ? -16.252 -0.979 27.543 1.00 89.12 151 ARG A O 1
ATOM 1233 N N . GLY A 1 152 ? -15.688 0.157 25.682 1.00 88.00 152 GLY A N 1
ATOM 1234 C CA . GLY A 1 152 ? -16.458 1.368 25.931 1.00 88.00 152 GLY A CA 1
ATOM 1235 C C . GLY A 1 152 ? -17.695 1.452 25.038 1.00 88.00 152 GLY A C 1
ATOM 1236 O O . GLY A 1 152 ? -17.941 0.600 24.167 1.00 88.00 152 GLY A O 1
ATOM 1237 N N . ARG A 1 153 ? -18.454 2.525 25.236 1.00 89.31 153 ARG A N 1
ATOM 1238 C CA . ARG A 1 153 ? -19.635 2.903 24.459 1.00 89.31 153 ARG A CA 1
ATOM 1239 C C . ARG A 1 153 ? -19.260 3.280 23.025 1.00 89.31 153 ARG A C 1
ATOM 1241 O O . ARG A 1 153 ? -19.862 2.762 22.088 1.00 89.31 153 ARG A O 1
ATOM 1248 N N . TYR A 1 154 ? -18.232 4.104 22.850 1.00 91.19 154 TYR A N 1
ATOM 1249 C CA . TYR A 1 154 ? -17.760 4.640 21.569 1.00 91.19 154 TYR A CA 1
ATOM 1250 C C . TYR A 1 154 ? -16.451 4.008 21.087 1.00 91.19 154 TYR A C 1
ATOM 1252 O O . TYR A 1 154 ? -16.034 4.247 19.956 1.00 91.19 154 TYR A O 1
ATOM 1260 N N . VAL A 1 155 ? -15.814 3.157 21.894 1.00 91.12 155 VAL A N 1
ATOM 1261 C CA . VAL A 1 155 ? -14.558 2.495 21.518 1.00 91.12 155 VAL A CA 1
ATOM 1262 C C . VAL A 1 155 ? -14.489 1.042 21.978 1.00 91.12 155 VAL A C 1
ATOM 1264 O O . VAL A 1 155 ? -15.095 0.618 22.960 1.00 91.12 155 VAL A O 1
ATOM 1267 N N . THR A 1 156 ? -13.751 0.217 21.249 1.00 91.19 156 THR A N 1
ATOM 1268 C CA . THR A 1 156 ? -13.262 -1.071 21.746 1.00 91.19 156 THR A CA 1
ATOM 1269 C C . THR A 1 156 ? -11.764 -1.144 21.560 1.00 91.19 156 THR A C 1
ATOM 1271 O O . THR A 1 156 ? -11.270 -0.983 20.447 1.00 91.19 156 THR A O 1
ATOM 1274 N N . ILE A 1 157 ? -11.060 -1.403 22.657 1.00 90.25 157 ILE A N 1
ATOM 1275 C CA . ILE A 1 157 ? -9.610 -1.522 22.697 1.00 90.25 157 ILE A CA 1
ATOM 1276 C C . ILE A 1 157 ? -9.284 -3.005 22.811 1.00 90.25 157 ILE A C 1
ATOM 1278 O O . ILE A 1 157 ? -9.580 -3.650 23.812 1.00 90.25 157 ILE A O 1
ATOM 1282 N N . SER A 1 158 ? -8.713 -3.565 21.754 1.00 89.19 158 SER A N 1
ATOM 1283 C CA . SER A 1 158 ? -8.306 -4.965 21.678 1.00 89.19 158 SER A CA 1
ATOM 1284 C C . SER A 1 158 ? -6.789 -5.043 21.728 1.00 89.19 158 SER A C 1
ATOM 1286 O O . SER A 1 158 ? -6.123 -4.583 20.804 1.00 89.19 158 SER A O 1
ATOM 1288 N N . ALA A 1 159 ? -6.248 -5.692 22.748 1.00 86.69 159 ALA A N 1
ATOM 1289 C CA . ALA A 1 159 ? -4.835 -5.996 22.876 1.00 86.69 159 ALA A CA 1
ATOM 1290 C C . ALA A 1 159 ? -4.589 -7.493 22.676 1.00 86.69 159 ALA A C 1
ATOM 1292 O O . ALA A 1 159 ? -5.290 -8.318 23.253 1.00 86.69 159 ALA A O 1
ATOM 1293 N N . SER A 1 160 ? -3.589 -7.867 21.881 1.00 82.75 160 SER A N 1
ATOM 1294 C CA . SER A 1 160 ? -3.207 -9.272 21.688 1.00 82.75 160 SER A CA 1
ATOM 1295 C C . SER A 1 160 ? -1.695 -9.451 21.644 1.00 82.75 160 SER A C 1
ATOM 1297 O O . SER A 1 160 ? -1.003 -8.633 21.034 1.00 82.75 160 SER A O 1
ATOM 1299 N N . LYS A 1 161 ? -1.188 -10.540 22.231 1.00 73.69 161 LYS A N 1
ATOM 1300 C CA . LYS A 1 161 ? 0.240 -10.901 22.219 1.00 73.69 161 LYS A CA 1
ATOM 1301 C C . LYS A 1 161 ? 0.624 -11.417 20.822 1.00 73.69 161 LYS A C 1
ATOM 1303 O O . LYS A 1 161 ? 0.020 -12.365 20.317 1.00 73.69 161 LYS A O 1
ATOM 1308 N N . ALA A 1 162 ? 1.605 -10.797 20.170 1.00 64.44 162 ALA A N 1
ATOM 1309 C CA . ALA A 1 162 ? 2.130 -11.242 18.882 1.00 64.44 162 ALA A CA 1
ATOM 1310 C C . ALA A 1 162 ? 2.980 -12.502 19.100 1.00 64.44 162 ALA A C 1
ATOM 1312 O O . ALA A 1 162 ? 4.043 -12.462 19.709 1.00 64.44 162 ALA A O 1
ATOM 1313 N N . GLY A 1 163 ? 2.490 -13.646 18.626 1.00 50.88 163 GLY A N 1
ATOM 1314 C CA . GLY A 1 163 ? 2.932 -14.969 19.081 1.00 50.88 163 GLY A CA 1
ATOM 1315 C C . GLY A 1 163 ? 4.326 -15.462 18.670 1.00 50.88 163 GLY A C 1
ATOM 1316 O O . GLY A 1 163 ? 4.472 -16.675 18.569 1.00 50.88 163 GLY A O 1
ATOM 1317 N N . ARG A 1 164 ? 5.323 -14.611 18.369 1.00 47.50 164 ARG A N 1
ATOM 1318 C CA . ARG A 1 164 ? 6.669 -15.082 17.950 1.00 47.50 164 ARG A CA 1
ATOM 1319 C C . ARG A 1 164 ? 7.888 -14.257 18.391 1.00 47.50 164 ARG A C 1
ATOM 1321 O O . ARG A 1 164 ? 8.998 -14.662 18.073 1.00 47.50 164 ARG A O 1
ATOM 1328 N N . THR A 1 165 ? 7.725 -13.144 19.094 1.00 44.66 165 THR A N 1
ATOM 1329 C CA . THR A 1 165 ? 8.857 -12.355 19.615 1.00 44.66 165 THR A CA 1
ATOM 1330 C C . THR A 1 165 ? 8.508 -11.855 21.001 1.00 44.66 165 THR A C 1
ATOM 1332 O O . THR A 1 165 ? 7.401 -11.340 21.190 1.00 44.66 165 THR A O 1
ATOM 1335 N N . ASP A 1 166 ? 9.439 -12.001 21.940 1.00 41.75 166 ASP A N 1
ATOM 1336 C CA . ASP A 1 166 ? 9.303 -11.517 23.310 1.00 41.75 166 ASP A CA 1
ATOM 1337 C C . ASP A 1 166 ? 8.790 -10.064 23.325 1.00 41.75 166 ASP A C 1
ATOM 1339 O O . ASP A 1 166 ? 9.350 -9.173 22.686 1.00 41.75 166 ASP A O 1
ATOM 1343 N N . GLY A 1 167 ? 7.656 -9.837 23.997 1.00 53.09 167 GLY A N 1
ATOM 1344 C CA . GLY A 1 167 ? 7.141 -8.495 24.313 1.00 53.09 167 GLY A CA 1
ATOM 1345 C C . GLY A 1 167 ? 6.299 -7.766 23.252 1.00 53.09 167 GLY A C 1
ATOM 1346 O O . GLY A 1 167 ? 6.005 -6.583 23.414 1.00 53.09 167 GLY A O 1
ATOM 1347 N N . GLY A 1 168 ? 5.882 -8.404 22.156 1.00 66.38 168 GLY A N 1
ATOM 1348 C CA . GLY A 1 168 ? 5.089 -7.718 21.126 1.00 66.38 168 GLY A CA 1
ATOM 1349 C C . GLY A 1 168 ? 3.582 -7.642 21.413 1.00 66.38 168 GLY A C 1
ATOM 1350 O O . GLY A 1 168 ? 2.834 -8.414 20.826 1.00 66.38 168 GLY A O 1
ATOM 1351 N N . ILE A 1 169 ? 3.078 -6.724 22.244 1.00 74.88 169 ILE A N 1
ATOM 1352 C CA . ILE A 1 169 ? 1.618 -6.472 22.311 1.00 74.88 169 ILE A CA 1
ATOM 1353 C C . ILE A 1 169 ? 1.172 -5.665 21.082 1.00 74.88 169 ILE A C 1
ATOM 1355 O O . ILE A 1 169 ? 1.811 -4.680 20.725 1.00 74.88 169 ILE A O 1
ATOM 1359 N N . THR A 1 170 ? 0.080 -6.053 20.421 1.00 78.56 170 THR A N 1
ATOM 1360 C CA . THR A 1 170 ? -0.602 -5.238 19.394 1.00 78.56 170 THR A CA 1
ATOM 1361 C C . THR A 1 170 ? -1.881 -4.674 19.990 1.00 78.56 170 THR A C 1
ATOM 1363 O O . THR A 1 170 ? -2.689 -5.462 20.477 1.00 78.56 170 THR A O 1
ATOM 1366 N N . VAL A 1 171 ? -2.084 -3.353 19.931 1.00 85.12 171 VAL A N 1
ATOM 1367 C CA . VAL A 1 171 ? -3.300 -2.695 20.437 1.00 85.12 171 VAL A CA 1
ATOM 1368 C C . VAL A 1 171 ? -4.088 -2.099 19.272 1.00 85.12 171 VAL A C 1
ATOM 1370 O O . VAL A 1 171 ? -3.549 -1.367 18.442 1.00 85.12 171 VAL A O 1
ATOM 1373 N N . LYS A 1 172 ? -5.376 -2.431 19.200 1.00 86.81 172 LYS A N 1
ATOM 1374 C CA . LYS A 1 172 ? -6.312 -1.998 18.158 1.00 86.81 172 LYS A CA 1
ATOM 1375 C C . LYS A 1 172 ? -7.473 -1.235 18.770 1.00 86.81 172 LYS A C 1
ATOM 1377 O O . LYS A 1 172 ? -8.049 -1.686 19.755 1.00 86.81 172 LYS A O 1
ATOM 1382 N N . PHE A 1 173 ? -7.821 -0.123 18.148 1.00 87.31 173 PHE A N 1
ATOM 1383 C CA . PHE A 1 173 ? -8.894 0.786 18.514 1.00 87.31 173 PHE A CA 1
ATOM 1384 C C . PHE A 1 173 ? -9.978 0.691 17.452 1.00 87.31 173 PHE A C 1
ATOM 1386 O O . PHE A 1 173 ? -9.811 1.129 16.314 1.00 87.31 173 PHE A O 1
ATOM 1393 N N . ILE A 1 174 ? -11.105 0.110 17.836 1.00 87.12 174 ILE A N 1
ATOM 1394 C CA . ILE A 1 174 ? -12.295 0.054 16.999 1.00 87.12 174 ILE A CA 1
ATOM 1395 C C . ILE A 1 174 ? -13.213 1.180 17.463 1.00 87.12 174 ILE A C 1
ATOM 1397 O O . ILE A 1 174 ? -13.862 1.056 18.504 1.00 87.12 174 ILE A O 1
ATOM 1401 N N . ILE A 1 175 ? -13.255 2.271 16.698 1.00 86.94 175 ILE A N 1
ATOM 1402 C CA . ILE A 1 175 ? -14.195 3.373 16.921 1.00 86.94 175 ILE A CA 1
ATOM 1403 C C . ILE A 1 175 ? -15.609 2.885 16.568 1.00 86.94 175 ILE A C 1
ATOM 1405 O O . ILE A 1 175 ? -15.832 2.261 15.526 1.00 86.94 175 ILE A O 1
ATOM 1409 N N . LYS A 1 176 ? -16.566 3.133 17.464 1.00 86.81 176 LYS A N 1
ATOM 1410 C CA . LYS A 1 176 ? -17.990 2.804 17.317 1.00 86.81 176 LYS A CA 1
ATOM 1411 C C . LYS A 1 176 ? -18.800 4.070 17.045 1.00 86.81 176 LYS A C 1
ATOM 1413 O O . LYS A 1 176 ? -18.371 5.171 17.375 1.00 86.81 176 LYS A O 1
ATOM 1418 N N . GLY A 1 177 ? -19.989 3.901 16.473 1.00 82.75 177 GLY A N 1
ATOM 1419 C CA . GLY A 1 177 ? -20.950 4.987 16.241 1.00 82.75 177 GLY A CA 1
ATOM 1420 C C . GLY A 1 177 ? -20.766 5.745 14.925 1.00 82.75 177 GLY A C 1
ATOM 1421 O O . GLY A 1 177 ? -21.750 6.231 14.394 1.00 82.75 177 GLY A O 1
ATOM 1422 N N . ILE A 1 178 ? -19.561 5.766 14.345 1.00 85.88 178 ILE A N 1
ATOM 1423 C CA . ILE A 1 178 ? -19.302 6.485 13.082 1.00 85.88 178 ILE A CA 1
ATOM 1424 C C . ILE A 1 178 ? -19.556 5.667 11.805 1.00 85.88 178 ILE A C 1
ATOM 1426 O O . ILE A 1 178 ? -19.658 6.213 10.711 1.00 85.88 178 ILE A O 1
ATOM 1430 N N . GLY A 1 179 ? -19.662 4.341 11.927 1.00 87.75 179 GLY A N 1
ATOM 1431 C CA . GLY A 1 179 ? -19.941 3.458 10.794 1.00 87.75 179 GLY A CA 1
ATOM 1432 C C . GLY A 1 179 ? -18.859 3.473 9.705 1.00 87.75 179 GLY A C 1
ATOM 1433 O O . GLY A 1 179 ? -17.672 3.668 9.970 1.00 87.75 179 GLY A O 1
ATOM 1434 N N . SER A 1 180 ? -19.287 3.197 8.478 1.00 93.81 180 SER A N 1
ATOM 1435 C CA . SER A 1 180 ? -18.480 3.175 7.253 1.00 93.81 180 SER A CA 1
ATOM 1436 C C . SER A 1 180 ? -19.167 4.013 6.183 1.00 93.81 180 SER A C 1
ATOM 1438 O O . SER A 1 180 ? -20.394 4.108 6.197 1.00 93.81 180 SER A O 1
ATOM 1440 N N . ILE A 1 181 ? -18.412 4.530 5.218 1.00 96.69 181 ILE A N 1
ATOM 1441 C CA . ILE A 1 181 ? -18.981 5.176 4.027 1.00 96.69 181 ILE A CA 1
ATOM 1442 C C . ILE A 1 181 ? -18.968 4.223 2.837 1.00 96.69 181 ILE A C 1
ATOM 1444 O O . ILE A 1 181 ? -18.218 3.247 2.829 1.00 96.69 181 ILE A O 1
ATOM 1448 N N . ASN A 1 182 ? -19.786 4.511 1.830 1.00 97.38 182 ASN A N 1
ATOM 1449 C CA . ASN A 1 182 ? -19.678 3.886 0.519 1.00 97.38 182 ASN A CA 1
ATOM 1450 C C . ASN A 1 182 ? -19.255 4.957 -0.473 1.00 97.38 182 ASN A C 1
ATOM 1452 O O . ASN A 1 182 ? -19.981 5.931 -0.615 1.00 97.38 182 ASN A O 1
ATOM 1456 N N . VAL A 1 183 ? -18.135 4.735 -1.148 1.00 96.69 183 VAL A N 1
ATOM 1457 C CA . VAL A 1 183 ? -17.633 5.612 -2.209 1.00 96.69 183 VAL A CA 1
ATOM 1458 C C . VAL A 1 183 ? -17.816 4.933 -3.558 1.00 96.69 183 VAL A C 1
ATOM 1460 O O . VAL A 1 183 ? -17.798 3.698 -3.619 1.00 96.69 183 VAL A O 1
ATOM 1463 N N . ASN A 1 184 ? -17.994 5.705 -4.628 1.00 94.69 184 ASN A N 1
ATOM 1464 C CA . ASN A 1 184 ? -18.195 5.172 -5.974 1.00 94.69 184 ASN A CA 1
ATOM 1465 C C . ASN A 1 184 ? -17.061 5.579 -6.924 1.00 94.69 184 ASN A C 1
ATOM 1467 O O . ASN A 1 184 ? -17.116 6.638 -7.535 1.00 94.69 184 ASN A O 1
ATOM 1471 N N . ALA A 1 185 ? -16.057 4.717 -7.082 1.00 89.75 185 ALA A N 1
ATOM 1472 C CA . ALA A 1 185 ? -14.913 4.999 -7.949 1.00 89.75 185 ALA A CA 1
ATOM 1473 C C . ALA A 1 185 ? -15.216 4.642 -9.414 1.00 89.75 185 ALA A C 1
ATOM 1475 O O . ALA A 1 185 ? -15.524 3.489 -9.706 1.00 89.75 185 ALA A O 1
ATOM 1476 N N . LEU A 1 186 ? -15.089 5.583 -10.350 1.00 89.50 186 LEU A N 1
ATOM 1477 C CA . LEU A 1 186 ? -15.191 5.275 -11.782 1.00 89.50 186 LEU A CA 1
ATOM 1478 C C . LEU A 1 186 ? -13.911 4.602 -12.316 1.00 89.50 186 LEU A C 1
ATOM 1480 O O . LEU A 1 186 ? -12.828 4.788 -11.753 1.00 89.50 186 LEU A O 1
ATOM 1484 N N . PRO A 1 187 ? -14.012 3.777 -13.377 1.00 90.94 187 PRO A N 1
ATOM 1485 C CA . PRO A 1 187 ? -12.844 3.137 -13.972 1.00 90.94 187 PRO A CA 1
ATOM 1486 C C . PRO A 1 187 ? -11.920 4.177 -14.626 1.00 90.94 187 PRO A C 1
ATOM 1488 O O . PRO A 1 187 ? -12.321 4.863 -15.558 1.00 90.94 187 PRO A O 1
ATOM 1491 N N . LEU A 1 188 ? -10.670 4.255 -14.159 1.00 92.81 188 LEU A N 1
ATOM 1492 C CA . LEU A 1 188 ? -9.619 5.109 -14.744 1.00 92.81 188 LEU A CA 1
ATOM 1493 C C . LEU A 1 188 ? -8.599 4.354 -15.592 1.00 92.81 188 LEU A C 1
ATOM 1495 O O . LEU A 1 188 ? -7.864 4.956 -16.367 1.00 92.81 188 LEU A O 1
ATOM 1499 N N . ILE A 1 189 ? -8.506 3.043 -15.398 1.00 93.00 189 ILE A N 1
ATOM 1500 C CA . ILE A 1 189 ? -7.518 2.197 -16.061 1.00 93.00 189 ILE A CA 1
ATOM 1501 C C . ILE A 1 189 ? -8.224 1.156 -16.936 1.00 93.00 189 ILE A C 1
ATOM 1503 O O . ILE A 1 189 ? -9.294 0.670 -16.546 1.00 93.00 189 ILE A O 1
ATOM 1507 N N . PRO A 1 190 ? -7.630 0.778 -18.084 1.00 89.94 190 PRO A N 1
ATOM 1508 C CA . PRO A 1 190 ? -8.167 -0.258 -18.958 1.00 89.94 190 PRO A CA 1
ATOM 1509 C C . PRO A 1 190 ? -8.447 -1.575 -18.228 1.00 89.94 190 PRO A C 1
ATOM 1511 O O . PRO A 1 190 ? -7.716 -1.978 -17.319 1.00 89.94 190 PRO A O 1
ATOM 1514 N N . GLU A 1 191 ? -9.487 -2.284 -18.663 1.00 89.00 191 GLU A N 1
ATOM 1515 C CA . GLU A 1 191 ? -9.944 -3.519 -18.022 1.00 89.00 191 GLU A CA 1
ATOM 1516 C C . GLU A 1 191 ? -8.869 -4.621 -17.903 1.00 89.00 191 GLU A C 1
ATOM 1518 O O . GLU A 1 191 ? -8.716 -5.139 -16.794 1.00 89.00 191 GLU A O 1
ATOM 1523 N N . PRO A 1 192 ? -8.061 -4.946 -18.934 1.00 86.62 192 PRO A N 1
ATOM 1524 C CA . PRO A 1 192 ? -7.032 -5.989 -18.810 1.00 86.62 192 PRO A CA 1
ATOM 1525 C C . PRO A 1 192 ? -5.994 -5.690 -17.713 1.00 86.62 192 PRO A C 1
ATOM 1527 O O . PRO A 1 192 ? -5.558 -6.564 -16.956 1.00 86.62 192 PRO A O 1
ATOM 1530 N N . ILE A 1 193 ? -5.642 -4.412 -17.569 1.00 90.44 193 ILE A N 1
ATOM 1531 C CA . ILE A 1 193 ? -4.694 -3.918 -16.563 1.00 90.44 193 ILE A CA 1
ATOM 1532 C C . ILE A 1 193 ? -5.335 -3.989 -15.184 1.00 90.44 193 ILE A C 1
ATOM 1534 O O . ILE A 1 193 ? -4.748 -4.522 -14.241 1.00 90.44 193 ILE A O 1
ATOM 1538 N N . ARG A 1 194 ? -6.579 -3.511 -15.081 1.00 91.31 194 ARG A N 1
ATOM 1539 C CA . ARG A 1 194 ? -7.393 -3.586 -13.869 1.00 91.31 194 ARG A CA 1
ATOM 1540 C C . ARG A 1 194 ? -7.493 -5.019 -13.354 1.00 91.31 194 ARG A C 1
ATOM 1542 O O . ARG A 1 194 ? -7.221 -5.255 -12.181 1.00 91.31 194 ARG A O 1
ATOM 1549 N N . MET A 1 195 ? -7.826 -5.974 -14.217 1.00 88.81 195 MET A N 1
ATOM 1550 C CA . MET A 1 195 ? -7.941 -7.392 -13.866 1.00 88.81 195 MET A CA 1
ATOM 1551 C C . MET A 1 195 ? -6.623 -7.970 -13.351 1.00 88.81 195 MET A C 1
ATOM 1553 O O . MET A 1 195 ? -6.596 -8.648 -12.322 1.00 88.81 195 MET A O 1
ATOM 1557 N N . SER A 1 196 ? -5.513 -7.634 -14.006 1.00 87.94 196 SER A N 1
ATOM 1558 C CA . SER A 1 196 ? -4.180 -8.072 -13.585 1.00 87.94 196 SER A CA 1
ATOM 1559 C C . SER A 1 196 ? -3.823 -7.545 -12.188 1.00 87.94 196 SER A C 1
ATOM 1561 O O . SER A 1 196 ? -3.293 -8.295 -11.360 1.00 87.94 196 SER A O 1
ATOM 1563 N N . ILE A 1 197 ? -4.192 -6.294 -11.881 1.00 91.62 197 ILE A N 1
ATOM 1564 C CA . ILE A 1 197 ? -4.020 -5.691 -10.550 1.00 91.62 197 ILE A CA 1
ATOM 1565 C C . ILE A 1 197 ? -4.946 -6.338 -9.515 1.00 91.62 197 ILE A C 1
ATOM 1567 O O . ILE A 1 197 ? -4.488 -6.668 -8.419 1.00 91.62 197 ILE A O 1
ATOM 1571 N N . GLN A 1 198 ? -6.223 -6.562 -9.849 1.00 90.62 198 GLN A N 1
ATOM 1572 C CA . GLN A 1 198 ? -7.179 -7.249 -8.974 1.00 90.62 198 GLN A CA 1
ATOM 1573 C C . GLN A 1 198 ? -6.631 -8.611 -8.541 1.00 90.62 198 GLN A C 1
ATOM 1575 O O . GLN A 1 198 ? -6.614 -8.914 -7.348 1.00 90.62 198 GLN A O 1
ATOM 1580 N N . VAL A 1 199 ? -6.132 -9.413 -9.486 1.00 85.62 199 VAL A N 1
ATOM 1581 C CA . VAL A 1 199 ? -5.543 -10.728 -9.202 1.00 85.62 199 VAL A CA 1
ATOM 1582 C C . VAL A 1 199 ? -4.312 -10.590 -8.301 1.00 85.62 199 VAL A C 1
ATOM 1584 O O . VAL A 1 199 ? -4.217 -11.294 -7.295 1.00 85.62 199 VAL A O 1
ATOM 1587 N N . GLY A 1 200 ? -3.394 -9.664 -8.590 1.00 85.88 200 GLY A N 1
ATOM 1588 C CA . GLY A 1 200 ? -2.197 -9.457 -7.764 1.00 85.88 200 GLY A CA 1
ATOM 1589 C C . GLY A 1 200 ? -2.514 -9.050 -6.317 1.00 85.88 200 GLY A C 1
ATOM 1590 O O . GLY A 1 200 ? -1.977 -9.636 -5.371 1.00 85.88 200 GLY A O 1
ATOM 1591 N N . LEU A 1 201 ? -3.446 -8.110 -6.127 1.00 89.12 201 LEU A N 1
ATOM 1592 C CA . LEU A 1 201 ? -3.911 -7.677 -4.802 1.00 89.12 201 LEU A CA 1
ATOM 1593 C C . LEU A 1 201 ? -4.639 -8.803 -4.059 1.00 89.12 201 LEU A C 1
ATOM 1595 O O . LEU A 1 201 ? -4.341 -9.076 -2.897 1.00 89.12 201 LEU A O 1
ATOM 1599 N N . MET A 1 202 ? -5.551 -9.513 -4.728 1.00 86.62 202 MET A N 1
ATOM 1600 C CA . MET A 1 202 ? -6.291 -10.633 -4.133 1.00 86.62 202 MET A CA 1
ATOM 1601 C C . MET A 1 202 ? -5.401 -11.817 -3.761 1.00 86.62 202 MET A C 1
ATOM 1603 O O . MET A 1 202 ? -5.780 -12.644 -2.929 1.00 86.62 202 MET A O 1
ATOM 1607 N N . ASN A 1 203 ? -4.214 -11.922 -4.354 1.00 79.50 203 ASN A N 1
ATOM 1608 C CA . ASN A 1 203 ? -3.239 -12.950 -4.017 1.00 79.50 203 ASN A CA 1
ATOM 1609 C C . ASN A 1 203 ? -2.295 -12.580 -2.865 1.00 79.50 203 ASN A C 1
ATOM 1611 O O . ASN A 1 203 ? -1.589 -13.466 -2.381 1.00 79.50 203 ASN A O 1
ATOM 1615 N N . THR A 1 204 ? -2.353 -11.338 -2.383 1.00 80.94 204 THR A N 1
ATOM 1616 C CA . THR A 1 204 ? -1.528 -10.812 -1.289 1.00 80.94 204 THR A CA 1
ATOM 1617 C C . THR A 1 204 ? -2.397 -10.310 -0.130 1.00 80.94 204 THR A C 1
ATOM 1619 O O . THR A 1 204 ? -2.829 -11.123 0.686 1.00 80.94 204 THR A O 1
ATOM 1622 N N . ASP A 1 205 ? -2.731 -9.017 -0.110 1.00 80.75 205 ASP A N 1
ATOM 1623 C CA . ASP A 1 205 ? -3.473 -8.347 0.973 1.00 80.75 205 ASP A CA 1
ATOM 1624 C C . ASP A 1 205 ? -4.999 -8.557 0.910 1.00 80.75 205 ASP A C 1
ATOM 1626 O O . ASP A 1 205 ? -5.732 -8.304 1.876 1.00 80.75 205 ASP A O 1
ATOM 1630 N N . GLY A 1 206 ? -5.505 -8.982 -0.249 1.00 86.50 206 GLY A N 1
ATOM 1631 C CA . GLY A 1 206 ? -6.926 -9.187 -0.488 1.00 86.50 206 GLY A CA 1
ATOM 1632 C C . GLY A 1 206 ? -7.448 -10.524 0.045 1.00 86.50 206 GLY A C 1
ATOM 1633 O O . GLY A 1 206 ? -6.785 -11.562 0.008 1.00 86.50 206 GLY A O 1
ATOM 1634 N N . TYR A 1 207 ? -8.693 -10.519 0.509 1.00 88.00 207 TYR A N 1
ATOM 1635 C CA . TYR A 1 207 ? -9.416 -11.708 0.952 1.00 88.00 207 TYR A CA 1
ATOM 1636 C C . TYR A 1 207 ? -10.881 -11.645 0.532 1.00 88.00 207 TYR A C 1
ATOM 1638 O O . TYR A 1 207 ? -11.415 -10.585 0.220 1.00 88.00 207 TYR A O 1
ATOM 1646 N N . ILE A 1 208 ? -11.548 -12.797 0.540 1.00 88.38 208 ILE A N 1
ATOM 1647 C CA . ILE A 1 208 ? -12.983 -12.877 0.277 1.00 88.38 208 ILE A CA 1
ATOM 1648 C C . ILE A 1 208 ? -13.738 -12.909 1.597 1.00 88.38 208 ILE A C 1
ATOM 1650 O O . ILE A 1 208 ? -13.512 -13.779 2.445 1.00 88.38 208 ILE A O 1
ATOM 1654 N N . ASP A 1 209 ? -14.657 -11.964 1.772 1.00 86.81 209 ASP A N 1
ATOM 1655 C CA . ASP A 1 209 ? -15.617 -12.020 2.864 1.00 86.81 209 ASP A CA 1
ATOM 1656 C C . ASP A 1 209 ? -16.587 -13.187 2.643 1.00 86.81 209 ASP A C 1
ATOM 1658 O O . ASP A 1 209 ? -17.444 -13.153 1.756 1.00 86.81 209 ASP A O 1
ATOM 1662 N N . LYS A 1 210 ? -16.479 -14.204 3.505 1.00 80.50 210 LYS A N 1
ATOM 1663 C CA . LYS A 1 210 ? -17.301 -15.422 3.469 1.00 80.50 210 LYS A CA 1
ATOM 1664 C C . LYS A 1 210 ? -18.804 -15.148 3.548 1.00 80.50 210 LYS A C 1
ATOM 1666 O O . LYS A 1 210 ? -19.582 -15.990 3.120 1.00 80.50 210 LYS A O 1
ATOM 1671 N N . ARG A 1 211 ? -19.226 -14.010 4.111 1.00 81.56 211 ARG A N 1
ATOM 1672 C CA . ARG A 1 211 ? -20.651 -13.696 4.305 1.00 81.56 211 ARG A CA 1
ATOM 1673 C C . ARG A 1 211 ? -21.338 -13.161 3.055 1.00 81.56 211 ARG A C 1
ATOM 1675 O O . ARG A 1 211 ? -22.556 -13.222 2.980 1.00 81.56 211 ARG A O 1
ATOM 1682 N N . GLY A 1 212 ? -20.583 -12.610 2.107 1.00 79.00 212 GLY A N 1
ATOM 1683 C CA . GLY A 1 212 ? -21.155 -11.991 0.907 1.00 79.00 212 GLY A CA 1
ATOM 1684 C C . GLY A 1 212 ? -20.429 -12.324 -0.389 1.00 79.00 212 GLY A C 1
ATOM 1685 O O . GLY A 1 212 ? -20.786 -11.771 -1.423 1.00 79.00 212 GLY A O 1
ATOM 1686 N N . ASN A 1 213 ? -19.402 -13.177 -0.332 1.00 86.81 213 ASN A N 1
ATOM 1687 C CA . ASN A 1 213 ? -18.521 -13.496 -1.453 1.00 86.81 213 ASN A CA 1
ATOM 1688 C C . ASN A 1 213 ? -17.964 -12.240 -2.159 1.00 86.81 213 ASN A C 1
ATOM 1690 O O . ASN A 1 213 ? -17.914 -12.149 -3.388 1.00 86.81 213 ASN A O 1
ATOM 1694 N N . ARG A 1 214 ? -17.595 -11.236 -1.355 1.00 91.31 214 ARG A N 1
ATOM 1695 C CA . ARG A 1 214 ? -17.114 -9.933 -1.828 1.00 91.31 214 ARG A CA 1
ATOM 1696 C C . ARG A 1 214 ? -15.607 -9.788 -1.593 1.00 91.31 214 ARG A C 1
ATOM 1698 O O . ARG A 1 214 ? -15.150 -10.181 -0.513 1.00 91.31 214 ARG A O 1
ATOM 1705 N N . PRO A 1 215 ? -14.850 -9.218 -2.548 1.00 92.62 215 PRO A N 1
ATOM 1706 C CA . PRO A 1 215 ? -13.464 -8.827 -2.334 1.00 92.62 215 PRO A CA 1
ATOM 1707 C C . PRO A 1 215 ? -13.343 -7.797 -1.215 1.00 92.62 215 PRO A C 1
ATOM 1709 O O . PRO A 1 215 ? -14.077 -6.804 -1.177 1.00 92.62 215 PRO A O 1
ATOM 1712 N N . CYS A 1 216 ? -12.386 -8.028 -0.327 1.00 94.38 216 CYS A N 1
ATOM 1713 C CA . CYS A 1 216 ? -12.055 -7.150 0.778 1.00 94.38 216 CYS A CA 1
ATOM 1714 C C . CYS A 1 216 ? -10.541 -6.989 0.907 1.00 94.38 216 CYS A C 1
ATOM 1716 O O . CYS A 1 216 ? -9.784 -7.900 0.582 1.00 94.38 216 CYS A O 1
ATOM 1718 N N . MET A 1 217 ? -10.110 -5.870 1.480 1.00 94.00 217 MET A N 1
ATOM 1719 C CA . MET A 1 217 ? -8.722 -5.647 1.886 1.00 94.00 217 MET A CA 1
ATOM 1720 C C . MET A 1 217 ? -8.687 -5.021 3.277 1.00 94.00 217 MET A C 1
ATOM 1722 O O . MET A 1 217 ? -9.586 -4.265 3.656 1.00 94.00 217 MET A O 1
ATOM 1726 N N . LYS A 1 218 ? -7.648 -5.341 4.049 1.00 93.00 218 LYS A N 1
ATOM 1727 C CA . LYS A 1 218 ? -7.272 -4.575 5.236 1.00 93.00 218 LYS A CA 1
ATOM 1728 C C . LYS A 1 218 ? -5.859 -4.057 5.061 1.00 93.00 218 LYS A C 1
ATOM 1730 O O . LYS A 1 218 ? -4.956 -4.852 4.855 1.00 93.00 218 LYS A O 1
ATOM 1735 N N . THR A 1 219 ? -5.671 -2.753 5.191 1.00 93.00 219 THR A N 1
ATOM 1736 C CA . THR A 1 219 ? -4.362 -2.123 5.000 1.00 93.00 219 THR A CA 1
ATOM 1737 C C . THR A 1 219 ? -4.159 -0.973 5.979 1.00 93.00 219 THR A C 1
ATOM 1739 O O . THR A 1 219 ? -5.121 -0.384 6.451 1.00 93.00 219 THR A O 1
ATOM 1742 N N . SER A 1 220 ? -2.912 -0.642 6.306 1.00 92.62 220 SER A N 1
ATOM 1743 C CA . SER A 1 220 ? -2.561 0.620 6.974 1.00 92.62 220 SER A CA 1
ATOM 1744 C C . SER A 1 220 ? -1.926 1.635 6.023 1.00 92.62 220 SER A C 1
ATOM 1746 O O . SER A 1 220 ? -1.313 2.589 6.493 1.00 92.62 220 SER A O 1
ATOM 1748 N N . HIS A 1 221 ? -1.998 1.383 4.714 1.00 93.88 221 HIS A N 1
ATOM 1749 C CA . HIS A 1 221 ? -1.363 2.187 3.685 1.00 93.88 221 HIS A CA 1
ATOM 1750 C C . HIS A 1 221 ? -2.397 2.913 2.829 1.00 93.88 221 HIS A C 1
ATOM 1752 O O . HIS A 1 221 ? -3.230 2.279 2.181 1.00 93.88 221 HIS A O 1
ATOM 1758 N N . LEU A 1 222 ? -2.322 4.239 2.795 1.00 95.31 222 LEU A N 1
ATOM 1759 C CA . LEU A 1 222 ? -3.235 5.097 2.052 1.00 95.31 222 LEU A CA 1
ATOM 1760 C C . LEU A 1 222 ? -3.141 4.847 0.547 1.00 95.31 222 LEU A C 1
ATOM 1762 O O . LEU A 1 222 ? -4.155 4.699 -0.130 1.00 95.31 222 LEU A O 1
ATOM 1766 N N . TRP A 1 223 ? -1.927 4.702 0.021 1.00 95.06 223 TRP A N 1
ATOM 1767 C CA . TRP A 1 223 ? -1.737 4.408 -1.397 1.00 95.06 223 TRP A CA 1
ATOM 1768 C C . TRP A 1 223 ? -2.353 3.057 -1.814 1.00 95.06 223 TRP A C 1
ATOM 1770 O O . TRP A 1 223 ? -2.797 2.922 -2.953 1.00 95.06 223 TRP A O 1
ATOM 1780 N N . GLN A 1 224 ? -2.442 2.067 -0.910 1.00 95.25 224 GLN A N 1
ATOM 1781 C CA . GLN A 1 224 ? -3.127 0.794 -1.188 1.00 95.25 224 GLN A CA 1
ATOM 1782 C C . GLN A 1 224 ? -4.651 0.968 -1.231 1.00 95.25 224 GLN A C 1
ATOM 1784 O O . GLN A 1 224 ? -5.314 0.259 -1.985 1.00 95.25 224 GLN A O 1
ATOM 1789 N N . VAL A 1 225 ? -5.206 1.930 -0.480 1.00 96.69 225 VAL A N 1
ATOM 1790 C CA . VAL A 1 225 ? -6.624 2.312 -0.583 1.00 96.69 225 VAL A CA 1
ATOM 1791 C C . VAL A 1 225 ? -6.924 2.865 -1.968 1.00 96.69 225 VAL A C 1
ATOM 1793 O O . VAL A 1 225 ? -7.855 2.401 -2.619 1.00 96.69 225 VAL A O 1
ATOM 1796 N N . ILE A 1 226 ? -6.105 3.798 -2.454 1.00 96.62 226 ILE A N 1
ATOM 1797 C CA . ILE A 1 226 ? -6.278 4.366 -3.795 1.00 96.62 226 ILE A CA 1
ATOM 1798 C C . ILE A 1 226 ? -6.115 3.286 -4.869 1.00 96.62 226 ILE A C 1
ATOM 1800 O O . ILE A 1 226 ? -6.969 3.156 -5.743 1.00 96.62 226 ILE A O 1
ATOM 1804 N N . LEU A 1 227 ? -5.071 2.456 -4.774 1.00 95.50 227 LEU A N 1
ATOM 1805 C CA . LEU A 1 227 ? -4.847 1.364 -5.723 1.00 95.50 227 LEU A CA 1
ATOM 1806 C C . LEU A 1 227 ? -6.014 0.366 -5.747 1.00 95.50 227 LEU A C 1
ATOM 1808 O O . LEU A 1 227 ? -6.378 -0.128 -6.812 1.00 95.50 227 LEU A O 1
ATOM 1812 N N . TRP A 1 228 ? -6.636 0.094 -4.597 1.00 96.06 228 TRP A N 1
ATOM 1813 C CA . TRP A 1 228 ? -7.840 -0.733 -4.526 1.00 96.06 228 TRP A CA 1
ATOM 1814 C C . TRP A 1 228 ? -9.022 -0.111 -5.265 1.00 96.06 228 TRP A C 1
ATOM 1816 O O . TRP A 1 228 ? -9.718 -0.821 -5.982 1.00 96.06 228 TRP A O 1
ATOM 1826 N N . LEU A 1 229 ? -9.248 1.195 -5.111 1.00 96.44 229 LEU A N 1
ATOM 1827 C CA . LEU A 1 229 ? -10.341 1.897 -5.791 1.00 96.44 229 LEU A CA 1
ATOM 1828 C C . LEU A 1 229 ? -10.149 1.915 -7.315 1.00 96.44 229 LEU A C 1
ATOM 1830 O O . LEU A 1 229 ? -11.122 1.761 -8.045 1.00 96.44 229 LEU A O 1
ATOM 1834 N N . LEU A 1 230 ? -8.901 2.008 -7.790 1.00 95.31 230 LEU A N 1
ATOM 1835 C CA . LEU A 1 230 ? -8.562 1.862 -9.213 1.00 95.31 230 LEU A CA 1
ATOM 1836 C C . LEU A 1 230 ? -8.794 0.431 -9.715 1.00 95.31 230 LEU A C 1
ATOM 1838 O O . LEU A 1 230 ? -9.273 0.223 -10.829 1.00 95.31 230 LEU A O 1
ATOM 1842 N N . ALA A 1 231 ? -8.445 -0.564 -8.895 1.00 94.00 231 ALA A N 1
ATOM 1843 C CA . ALA A 1 231 ? -8.588 -1.972 -9.240 1.00 94.00 231 ALA A CA 1
ATOM 1844 C C . ALA A 1 231 ? -10.050 -2.440 -9.202 1.00 94.00 231 ALA A C 1
ATOM 1846 O O . ALA A 1 231 ? -10.437 -3.274 -10.010 1.00 94.00 231 ALA A O 1
ATOM 1847 N N . PHE A 1 232 ? -10.877 -1.917 -8.298 1.00 94.19 232 PHE A N 1
ATOM 1848 C CA . PHE A 1 232 ? -12.268 -2.333 -8.093 1.00 94.19 232 PHE A CA 1
ATOM 1849 C C . PHE A 1 232 ? -13.250 -1.152 -8.238 1.00 94.19 232 PHE A C 1
ATOM 1851 O O . PHE A 1 232 ? -13.919 -0.800 -7.260 1.00 94.19 232 PHE A O 1
ATOM 1858 N N . PRO A 1 233 ? -13.373 -0.556 -9.441 1.00 93.50 233 PRO A N 1
ATOM 1859 C CA . PRO A 1 233 ? -14.270 0.563 -9.696 1.00 93.50 233 PRO A CA 1
ATOM 1860 C C . PRO A 1 233 ? -15.733 0.172 -9.489 1.00 93.50 233 PRO A C 1
ATOM 1862 O O . PRO A 1 233 ? -16.154 -0.934 -9.830 1.00 93.50 233 PRO A O 1
ATOM 1865 N N . GLY A 1 234 ? -16.503 1.098 -8.939 1.00 93.44 234 GLY A N 1
ATOM 1866 C CA . GLY A 1 234 ? -17.857 0.942 -8.441 1.00 93.44 234 GLY A CA 1
ATOM 1867 C C . GLY A 1 234 ? -17.929 1.274 -6.953 1.00 93.44 234 GLY A C 1
ATOM 1868 O O . GLY A 1 234 ? -17.050 1.920 -6.373 1.00 93.44 234 GLY A O 1
ATOM 1869 N N . LYS A 1 235 ? -18.983 0.783 -6.308 1.00 96.06 235 LYS A N 1
ATOM 1870 C CA . LYS A 1 235 ? -19.282 1.010 -4.900 1.00 96.06 235 LYS A CA 1
ATOM 1871 C C . LYS A 1 235 ? -18.346 0.202 -4.004 1.00 96.06 235 LYS A C 1
ATOM 1873 O O . LYS A 1 235 ? -18.424 -1.029 -3.937 1.00 96.06 235 LYS A O 1
ATOM 1878 N N . THR A 1 236 ? -17.508 0.904 -3.250 1.00 96.38 236 THR A N 1
ATOM 1879 C CA . THR A 1 236 ? -16.622 0.335 -2.233 1.00 96.38 236 THR A CA 1
ATOM 1880 C C . THR A 1 236 ? -16.977 0.891 -0.861 1.00 96.38 236 THR A C 1
ATOM 1882 O O . THR A 1 236 ? -17.014 2.098 -0.648 1.00 96.38 236 THR A O 1
ATOM 1885 N N . THR A 1 237 ? -17.219 0.005 0.101 1.00 97.06 237 THR A N 1
ATOM 1886 C CA . THR A 1 237 ? -17.340 0.390 1.506 1.00 97.06 237 THR A CA 1
ATOM 1887 C C . THR A 1 237 ? -15.952 0.651 2.083 1.00 97.06 237 THR A C 1
ATOM 1889 O O . THR A 1 237 ? -15.087 -0.226 2.015 1.00 97.06 237 THR A O 1
ATOM 1892 N N . VAL A 1 238 ? -15.763 1.818 2.697 1.00 97.25 238 VAL A N 1
ATOM 1893 C CA . VAL A 1 238 ? -14.528 2.228 3.376 1.00 97.25 238 VAL A CA 1
ATOM 1894 C C . VAL A 1 238 ? -14.810 2.403 4.863 1.00 97.25 238 VAL A C 1
ATOM 1896 O O . VAL A 1 238 ? -15.746 3.098 5.263 1.00 97.25 238 VAL A O 1
ATOM 1899 N N . ARG A 1 239 ? -13.992 1.763 5.700 1.00 95.44 239 ARG A N 1
ATOM 1900 C CA . ARG A 1 239 ? -14.063 1.875 7.159 1.00 95.44 239 ARG A CA 1
ATOM 1901 C C . ARG A 1 239 ? -12.690 2.152 7.751 1.00 95.44 239 ARG A C 1
ATOM 1903 O O . ARG A 1 239 ? -11.730 1.472 7.396 1.00 95.44 239 ARG A O 1
ATOM 1910 N N . ILE A 1 240 ? -12.640 3.074 8.707 1.00 93.94 240 ILE A N 1
ATOM 1911 C CA . ILE A 1 240 ? -11.436 3.406 9.472 1.00 93.94 240 ILE A CA 1
ATOM 1912 C C . ILE A 1 240 ? -11.422 2.679 10.826 1.00 93.94 240 ILE A C 1
ATOM 1914 O O . ILE A 1 240 ? -12.413 2.637 11.558 1.00 93.94 240 ILE A O 1
ATOM 1918 N N . GLU A 1 241 ? -10.268 2.113 11.159 1.00 90.69 241 GLU A N 1
ATOM 1919 C CA . GLU A 1 241 ? -9.864 1.622 12.476 1.00 90.69 241 GLU A CA 1
ATOM 1920 C C . GLU A 1 241 ? -8.547 2.319 12.869 1.00 90.69 241 GLU A C 1
ATOM 1922 O O . GLU A 1 241 ? -7.810 2.806 12.012 1.00 90.69 241 GLU A O 1
ATOM 1927 N N . LEU A 1 242 ? -8.218 2.367 14.161 1.00 90.12 242 LEU A N 1
ATOM 1928 C CA . LEU A 1 242 ? -6.947 2.917 14.639 1.00 90.12 242 LEU A CA 1
ATOM 1929 C C . LEU A 1 242 ? -6.069 1.794 15.202 1.00 90.12 242 LEU A C 1
ATOM 1931 O O . LEU A 1 242 ? -6.514 0.960 15.988 1.00 90.12 242 LEU A O 1
ATOM 1935 N N . HIS A 1 243 ? -4.800 1.754 14.818 1.00 87.06 243 HIS A N 1
ATOM 1936 C CA . HIS A 1 243 ? -3.805 0.834 15.366 1.00 87.06 243 HIS A CA 1
ATOM 1937 C C . HIS A 1 243 ? -2.815 1.618 16.226 1.00 87.06 243 HIS A C 1
ATOM 1939 O O . HIS A 1 243 ? -2.129 2.503 15.722 1.00 87.06 243 HIS A O 1
ATOM 1945 N N . VAL A 1 244 ? -2.716 1.273 17.512 1.00 84.50 244 VAL A N 1
ATOM 1946 C CA . VAL A 1 244 ? -1.832 1.937 18.481 1.00 84.50 244 VAL A CA 1
ATOM 1947 C C . VAL A 1 244 ? -0.696 0.976 18.828 1.00 84.50 244 VAL A C 1
ATOM 1949 O O . VAL A 1 244 ? -0.768 0.162 19.751 1.00 84.50 244 VAL A O 1
ATOM 1952 N N . ASN A 1 245 ? 0.366 1.014 18.028 1.00 78.81 245 ASN A N 1
ATOM 1953 C CA . ASN A 1 245 ? 1.535 0.163 18.221 1.00 78.81 245 ASN A CA 1
ATOM 1954 C C . ASN A 1 245 ? 2.577 0.864 19.101 1.00 78.81 245 ASN A C 1
ATOM 1956 O O . ASN A 1 245 ? 2.533 2.071 19.302 1.00 78.81 245 ASN A O 1
ATOM 1960 N N . LYS A 1 246 ? 3.558 0.106 19.614 1.00 73.81 246 LYS A N 1
ATOM 1961 C CA . LYS A 1 246 ? 4.607 0.643 20.505 1.00 73.81 246 LYS A CA 1
ATOM 1962 C C . LYS A 1 246 ? 5.335 1.856 19.910 1.00 73.81 246 LYS A C 1
ATOM 1964 O O . LYS A 1 246 ? 5.680 2.779 20.633 1.00 73.81 246 LYS A O 1
ATOM 1969 N N . LYS A 1 247 ? 5.603 1.820 18.602 1.00 80.75 247 LYS A N 1
ATOM 1970 C CA . LYS A 1 247 ? 6.399 2.840 17.908 1.00 80.75 247 LYS A CA 1
ATOM 1971 C C . LYS A 1 247 ? 5.561 3.975 17.327 1.00 80.75 247 LYS A C 1
ATOM 1973 O O . LYS A 1 247 ? 6.083 5.066 17.155 1.00 80.75 247 LYS A O 1
ATOM 1978 N N . GLU A 1 248 ? 4.300 3.717 16.994 1.00 85.75 248 GLU A N 1
ATOM 1979 C CA . GLU A 1 248 ? 3.508 4.616 16.156 1.00 85.75 248 GLU A CA 1
ATOM 1980 C C . GLU A 1 248 ? 2.010 4.302 16.225 1.00 85.75 248 GLU A C 1
ATOM 1982 O O . GLU A 1 248 ? 1.599 3.162 16.470 1.00 85.75 248 GLU A O 1
ATOM 1987 N N . VAL A 1 249 ? 1.211 5.327 15.938 1.00 88.62 249 VAL A N 1
ATOM 1988 C CA . VAL A 1 249 ? -0.226 5.233 15.683 1.00 88.62 249 VAL A CA 1
ATOM 1989 C C . VAL A 1 249 ? -0.461 5.247 14.172 1.00 88.62 249 VAL A C 1
ATOM 1991 O O . VAL A 1 249 ? 0.144 6.050 13.464 1.00 88.62 249 VAL A O 1
ATOM 1994 N N . LYS A 1 250 ? -1.346 4.378 13.673 1.00 92.62 250 LYS A N 1
ATOM 1995 C CA . LYS A 1 250 ? -1.750 4.346 12.258 1.00 92.62 250 LYS A CA 1
ATOM 1996 C C . LYS A 1 250 ? -3.255 4.271 12.091 1.00 92.62 250 LYS A C 1
ATOM 1998 O O . LYS A 1 250 ? -3.929 3.591 12.864 1.00 92.62 250 LYS A O 1
ATOM 2003 N N . VAL A 1 251 ? -3.746 4.875 11.014 1.00 93.88 251 VAL A N 1
ATOM 2004 C CA . VAL A 1 251 ? -5.066 4.567 10.463 1.00 93.88 251 VAL A CA 1
ATOM 2005 C C . VAL A 1 251 ? -4.977 3.238 9.718 1.00 93.88 251 VAL A C 1
ATOM 2007 O O . VAL A 1 251 ? 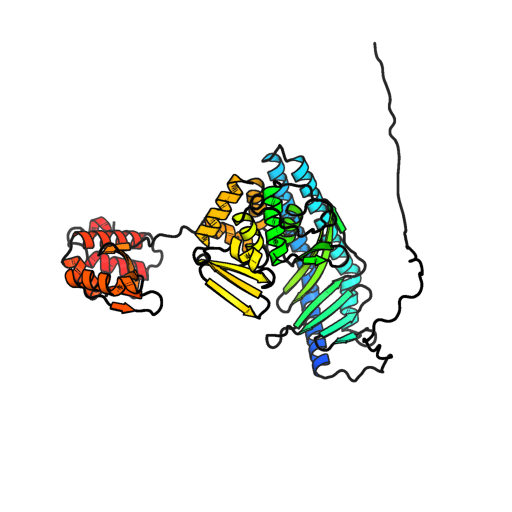-4.095 3.025 8.888 1.00 93.88 251 VAL A O 1
ATOM 2010 N N . ALA A 1 252 ? -5.882 2.329 10.052 1.00 93.75 252 ALA A N 1
ATOM 2011 C CA . ALA A 1 252 ? -6.114 1.101 9.322 1.00 93.75 252 ALA A CA 1
ATOM 2012 C C . ALA A 1 252 ? -7.441 1.206 8.573 1.00 93.75 252 ALA A C 1
ATOM 2014 O O . ALA A 1 252 ? -8.450 1.663 9.103 1.00 93.75 252 ALA A O 1
ATOM 2015 N N . TRP A 1 253 ? -7.435 0.747 7.337 1.00 95.50 253 TRP A N 1
ATOM 2016 C CA . TRP A 1 253 ? -8.541 0.797 6.406 1.00 95.50 253 TRP A CA 1
ATOM 2017 C C . TRP A 1 253 ? -9.075 -0.610 6.208 1.00 95.50 253 TRP A C 1
ATOM 2019 O O . TRP A 1 253 ? -8.310 -1.549 5.986 1.00 95.50 253 TRP A O 1
ATOM 2029 N N . THR A 1 254 ? -10.392 -0.763 6.273 1.00 95.12 254 THR A N 1
ATOM 2030 C CA . THR A 1 254 ? -11.082 -1.946 5.759 1.00 95.12 254 THR A CA 1
ATOM 2031 C C . THR A 1 254 ? -11.874 -1.533 4.533 1.00 95.12 254 THR A C 1
ATOM 2033 O O . THR A 1 254 ? -12.739 -0.661 4.618 1.00 95.12 254 THR A O 1
ATOM 2036 N N . LEU A 1 255 ? -11.573 -2.177 3.412 1.00 96.50 255 LEU A N 1
ATOM 2037 C CA . LEU A 1 255 ? -12.189 -1.934 2.115 1.00 96.50 255 LEU A CA 1
ATOM 2038 C C . LEU A 1 255 ? -13.014 -3.157 1.736 1.00 96.50 255 LEU A C 1
ATOM 2040 O O . LEU A 1 255 ? -12.558 -4.286 1.934 1.00 96.50 255 LEU A O 1
ATOM 2044 N N . ARG A 1 256 ? -14.214 -2.944 1.200 1.00 95.94 256 ARG A N 1
ATOM 2045 C CA . ARG A 1 256 ? -15.084 -4.012 0.694 1.00 95.94 256 ARG A CA 1
ATOM 2046 C C . ARG A 1 256 ? -15.751 -3.566 -0.592 1.00 95.94 256 ARG A C 1
ATOM 2048 O O . ARG A 1 256 ? -16.537 -2.624 -0.572 1.00 95.94 256 ARG A O 1
ATOM 2055 N N . SER A 1 257 ? -15.477 -4.260 -1.688 1.00 94.50 257 SER A N 1
ATOM 2056 C CA . SER A 1 257 ? -16.086 -3.934 -2.973 1.00 94.50 257 SER A CA 1
ATOM 2057 C C . SER A 1 257 ? -17.455 -4.605 -3.114 1.00 94.50 257 SER A C 1
ATOM 2059 O O . SER A 1 257 ? -17.576 -5.822 -2.963 1.00 94.50 257 SER A O 1
ATOM 2061 N N . LEU A 1 258 ? -18.507 -3.820 -3.361 1.00 92.06 258 LEU A N 1
ATOM 2062 C CA . LEU A 1 258 ? -19.894 -4.300 -3.374 1.00 92.06 258 LEU A CA 1
ATOM 2063 C C . LEU A 1 258 ? -20.374 -4.722 -4.765 1.00 92.06 258 LEU A C 1
ATOM 2065 O O . LEU A 1 258 ? -21.264 -5.565 -4.859 1.00 92.06 258 LEU A O 1
ATOM 2069 N N . ASN A 1 259 ? -19.785 -4.185 -5.834 1.00 87.94 259 ASN A N 1
ATOM 2070 C CA . ASN A 1 259 ? -20.161 -4.539 -7.208 1.00 87.94 259 ASN A CA 1
ATOM 2071 C C . ASN A 1 259 ? -19.528 -5.850 -7.686 1.00 87.94 259 ASN A C 1
ATOM 2073 O O . ASN A 1 259 ? -20.059 -6.491 -8.586 1.00 87.94 259 ASN A O 1
ATOM 2077 N N . TYR A 1 260 ? -18.449 -6.311 -7.051 1.00 81.69 260 TYR A N 1
ATOM 2078 C CA . TYR A 1 260 ? -17.718 -7.500 -7.490 1.00 81.69 260 TYR A CA 1
ATOM 2079 C C . TYR A 1 260 ? -18.132 -8.703 -6.663 1.00 81.69 260 TYR A C 1
ATOM 2081 O O . TYR A 1 260 ? -18.122 -8.658 -5.434 1.00 81.69 260 TYR A O 1
ATOM 2089 N N . ALA A 1 261 ? -18.524 -9.785 -7.323 1.00 76.88 261 ALA A N 1
ATOM 2090 C CA . ALA A 1 261 ? -18.644 -11.095 -6.700 1.00 76.88 261 ALA A CA 1
ATOM 2091 C C . ALA A 1 261 ? -17.457 -11.923 -7.177 1.00 76.88 261 ALA A C 1
ATOM 2093 O O . ALA A 1 261 ? -17.242 -12.050 -8.383 1.00 76.88 261 ALA A O 1
ATOM 2094 N N . PHE A 1 262 ? -16.668 -12.473 -6.256 1.00 65.06 262 PHE A N 1
ATOM 2095 C CA . PHE A 1 262 ? -15.518 -13.265 -6.671 1.00 65.06 262 PHE A CA 1
ATOM 2096 C C . PHE A 1 262 ? -15.997 -14.651 -7.102 1.00 65.06 262 PHE A C 1
ATOM 2098 O O . PHE A 1 262 ? -16.291 -15.517 -6.279 1.00 65.06 262 PHE A O 1
ATOM 2105 N N . LYS A 1 263 ? -16.126 -14.858 -8.413 1.00 58.34 263 LYS A N 1
ATOM 2106 C CA . LYS A 1 263 ? -16.221 -16.196 -8.994 1.00 58.34 263 LYS A CA 1
ATOM 2107 C C . LYS A 1 263 ? -14.792 -16.603 -9.350 1.00 58.34 263 LYS A C 1
ATOM 2109 O O . LYS A 1 263 ? -14.266 -16.116 -10.342 1.00 58.34 263 LYS A O 1
ATOM 2114 N N . MET A 1 264 ? -14.160 -17.477 -8.557 1.00 44.34 264 MET A N 1
ATOM 2115 C CA . MET A 1 264 ? -12.967 -18.217 -9.006 1.00 44.34 264 MET A CA 1
ATOM 2116 C C . MET A 1 264 ? -13.393 -19.172 -10.124 1.00 44.34 264 MET A C 1
ATOM 2118 O O . MET A 1 264 ? -13.492 -20.376 -9.918 1.00 44.34 264 MET A O 1
ATOM 2122 N N . LYS A 1 265 ? -13.704 -18.655 -11.309 1.00 40.56 265 LYS A N 1
ATOM 2123 C CA . LYS A 1 265 ? -13.393 -19.420 -12.507 1.00 40.56 265 LYS A CA 1
ATOM 2124 C C . LYS A 1 265 ? -12.023 -18.917 -12.945 1.00 40.56 265 LYS A C 1
ATOM 2126 O O . LYS A 1 265 ? -11.867 -17.696 -13.007 1.00 40.56 265 LYS A O 1
ATOM 2131 N N . PRO A 1 266 ? -11.028 -19.798 -13.150 1.00 44.59 266 PRO A N 1
ATOM 2132 C CA . PRO A 1 266 ? -9.796 -19.387 -13.800 1.00 44.59 266 PRO A CA 1
ATOM 2133 C C . PRO A 1 266 ? -10.221 -18.748 -15.117 1.00 44.59 266 PRO A C 1
ATOM 2135 O O . PRO A 1 266 ? -10.816 -19.410 -15.967 1.00 44.59 266 PRO A O 1
ATOM 2138 N N . GLN A 1 267 ? -10.051 -17.433 -15.230 1.00 50.62 267 GLN A N 1
ATOM 2139 C CA . GLN A 1 267 ? -10.101 -16.844 -16.552 1.00 50.62 267 GLN A CA 1
ATOM 2140 C C . GLN A 1 267 ? -8.901 -17.397 -17.323 1.00 50.62 267 GLN A C 1
ATOM 2142 O O . GLN A 1 267 ? -7.875 -17.671 -16.686 1.00 50.62 267 GLN A O 1
ATOM 2147 N N . PRO A 1 268 ? -9.033 -17.631 -18.639 1.00 47.69 268 PRO A N 1
ATOM 2148 C CA . PRO A 1 268 ? -7.908 -18.062 -19.455 1.00 47.69 268 PRO A CA 1
ATOM 2149 C C . PRO A 1 268 ? -6.698 -17.176 -19.146 1.00 47.69 268 PRO A C 1
ATOM 2151 O O . PRO A 1 268 ? -6.831 -15.953 -19.074 1.00 47.69 268 PRO A O 1
ATOM 2154 N N . GLN A 1 269 ? -5.531 -17.782 -18.916 1.00 51.09 269 GLN A N 1
ATOM 2155 C CA . GLN A 1 269 ? -4.286 -17.042 -18.664 1.00 51.09 269 GLN A CA 1
ATOM 2156 C C . GLN A 1 269 ? -4.018 -15.991 -19.753 1.00 51.09 269 GLN A C 1
ATOM 2158 O O . GLN A 1 269 ? -3.420 -14.962 -19.460 1.00 51.09 269 GLN A O 1
ATOM 2163 N N . ASP A 1 270 ? -4.556 -16.205 -20.956 1.00 52.34 270 ASP A N 1
ATOM 2164 C CA . ASP A 1 270 ? -4.457 -15.325 -22.120 1.00 52.34 270 ASP A CA 1
ATOM 2165 C C . ASP A 1 270 ? -5.025 -13.909 -21.903 1.00 52.34 270 ASP A C 1
ATOM 2167 O O . ASP A 1 270 ? -4.669 -12.993 -22.641 1.00 52.34 270 ASP A O 1
ATOM 2171 N N . THR A 1 271 ? -5.882 -13.686 -20.894 1.00 64.31 271 THR A N 1
ATOM 2172 C CA . THR A 1 271 ? -6.430 -12.346 -20.590 1.00 64.31 271 THR A CA 1
ATOM 2173 C C . THR A 1 271 ? -5.683 -11.596 -19.485 1.00 64.31 271 THR A C 1
ATOM 2175 O O . THR A 1 271 ? -5.965 -10.420 -19.251 1.00 64.31 271 THR A O 1
ATOM 2178 N N . LEU A 1 272 ? -4.774 -12.259 -18.763 1.00 74.69 272 LEU A N 1
ATOM 2179 C CA . LEU A 1 272 ? -4.033 -11.655 -17.655 1.00 74.69 272 LEU A CA 1
ATOM 2180 C C . LEU A 1 272 ? -2.612 -11.318 -18.079 1.00 74.69 272 LEU A C 1
ATOM 2182 O O . LEU A 1 272 ? -1.939 -12.094 -18.743 1.00 74.69 272 LEU A O 1
ATOM 2186 N N . ASP A 1 273 ? -2.133 -10.174 -17.613 1.00 83.00 273 ASP A N 1
ATOM 2187 C CA . ASP A 1 273 ? -0.755 -9.763 -17.797 1.00 83.00 273 ASP A CA 1
ATOM 2188 C C . ASP A 1 273 ? 0.100 -10.221 -16.606 1.00 83.00 273 ASP A C 1
ATOM 2190 O O . ASP A 1 273 ? -0.039 -9.681 -15.496 1.00 83.00 273 ASP A O 1
ATOM 2194 N N . PRO A 1 274 ? 1.026 -11.178 -16.805 1.00 80.75 274 PRO A N 1
ATOM 2195 C CA . PRO A 1 274 ? 1.829 -11.713 -15.715 1.00 80.75 274 PRO A CA 1
ATOM 2196 C C . PRO A 1 274 ? 2.691 -10.653 -15.023 1.00 80.75 274 PRO A C 1
ATOM 2198 O O . PRO A 1 274 ? 2.839 -10.682 -13.799 1.00 80.75 274 PRO A O 1
ATOM 2201 N N . LEU A 1 275 ? 3.250 -9.696 -15.774 1.00 81.44 275 LEU A N 1
ATOM 2202 C CA . LEU A 1 275 ? 4.125 -8.662 -15.219 1.00 81.44 275 LEU A CA 1
ATOM 2203 C C . LEU A 1 275 ? 3.333 -7.682 -14.356 1.00 81.44 275 LEU A C 1
ATOM 2205 O O . LEU A 1 275 ? 3.783 -7.342 -13.257 1.00 81.44 275 LEU A O 1
ATOM 2209 N N . LEU A 1 276 ? 2.142 -7.281 -14.803 1.00 85.50 276 LEU A N 1
ATOM 2210 C CA . LEU A 1 276 ? 1.248 -6.423 -14.022 1.00 85.50 276 LEU A CA 1
ATOM 2211 C C . LEU A 1 276 ? 0.698 -7.134 -12.781 1.00 85.50 276 LEU A C 1
ATOM 2213 O O . LEU A 1 276 ? 0.602 -6.524 -11.713 1.00 85.50 276 LEU A O 1
ATOM 2217 N N . THR A 1 277 ? 0.391 -8.430 -12.870 1.00 85.88 277 THR A N 1
ATOM 2218 C CA . THR A 1 277 ? -0.025 -9.219 -11.702 1.00 85.88 277 THR A CA 1
ATOM 2219 C C . THR A 1 277 ? 1.092 -9.330 -10.665 1.00 85.88 277 THR A C 1
ATOM 2221 O O . THR A 1 277 ? 0.854 -9.106 -9.473 1.00 85.88 277 THR A O 1
ATOM 2224 N N . ILE A 1 278 ? 2.326 -9.608 -11.097 1.00 82.19 278 ILE A N 1
ATOM 2225 C CA . ILE A 1 278 ? 3.499 -9.619 -10.212 1.00 82.19 278 ILE A CA 1
ATOM 2226 C C . ILE A 1 278 ? 3.716 -8.234 -9.605 1.00 82.19 278 ILE A C 1
ATOM 2228 O O . ILE A 1 278 ? 3.963 -8.127 -8.404 1.00 82.19 278 ILE A O 1
ATOM 2232 N N . PHE A 1 279 ? 3.600 -7.172 -10.401 1.00 85.94 279 PHE A N 1
ATOM 2233 C CA . PHE A 1 279 ? 3.731 -5.800 -9.927 1.00 85.94 279 PHE A CA 1
ATOM 2234 C C . PHE A 1 279 ? 2.735 -5.482 -8.807 1.00 85.94 279 PHE A C 1
ATOM 2236 O O . PHE A 1 279 ? 3.143 -5.035 -7.732 1.00 85.94 279 PHE A O 1
ATOM 2243 N N . ALA A 1 280 ? 1.452 -5.784 -9.004 1.00 89.00 280 ALA A N 1
ATOM 2244 C CA . ALA A 1 280 ? 0.422 -5.553 -7.998 1.00 89.00 280 ALA A CA 1
ATOM 2245 C C . ALA A 1 280 ? 0.656 -6.365 -6.713 1.00 89.00 280 ALA A C 1
ATOM 2247 O O . ALA A 1 280 ? 0.422 -5.864 -5.615 1.00 89.00 280 ALA A O 1
ATOM 2248 N N . ALA A 1 281 ? 1.201 -7.578 -6.811 1.00 85.19 281 ALA A N 1
ATOM 2249 C CA . ALA A 1 281 ? 1.584 -8.349 -5.631 1.00 85.19 281 ALA A CA 1
ATOM 2250 C C . ALA A 1 281 ? 2.863 -7.858 -4.945 1.00 85.19 281 ALA A C 1
ATOM 2252 O O . ALA A 1 281 ? 2.968 -7.919 -3.717 1.00 85.19 281 ALA A O 1
ATOM 2253 N N . ILE A 1 282 ? 3.833 -7.333 -5.702 1.00 84.38 282 ILE A N 1
ATOM 2254 C CA . ILE A 1 282 ? 4.980 -6.629 -5.120 1.00 84.38 282 ILE A CA 1
ATOM 2255 C C . ILE A 1 282 ? 4.468 -5.450 -4.294 1.00 84.38 282 ILE A C 1
ATOM 2257 O O . ILE A 1 282 ? 4.914 -5.256 -3.160 1.00 84.38 282 ILE A O 1
ATOM 2261 N N . LEU A 1 283 ? 3.514 -4.697 -4.846 1.00 86.62 283 LEU A N 1
ATOM 2262 C CA . LEU A 1 283 ? 2.853 -3.606 -4.152 1.00 86.62 283 LEU A CA 1
ATOM 2263 C C . LEU A 1 283 ? 2.063 -4.094 -2.924 1.00 86.62 283 LEU A C 1
ATOM 2265 O O . LEU A 1 283 ? 2.193 -3.478 -1.873 1.00 86.62 283 LEU A O 1
ATOM 2269 N N . GLY A 1 284 ? 1.355 -5.219 -2.979 1.00 84.31 284 GLY A N 1
ATOM 2270 C CA . GLY A 1 284 ? 0.661 -5.808 -1.826 1.00 84.31 284 GLY A CA 1
ATOM 2271 C C . GLY A 1 284 ? 1.583 -6.208 -0.657 1.00 84.31 284 GLY A C 1
ATOM 2272 O O . GLY A 1 284 ? 2.153 -5.375 0.049 1.00 84.31 284 GLY A O 1
ATOM 2273 N N . ASP A 1 285 ? 1.827 -7.505 -0.491 1.00 79.94 285 ASP A N 1
ATOM 2274 C CA . ASP A 1 285 ? 2.681 -8.041 0.584 1.00 79.94 285 ASP A CA 1
ATOM 2275 C C . ASP A 1 285 ? 4.170 -8.136 0.204 1.00 79.94 285 ASP A C 1
ATOM 2277 O O . ASP A 1 285 ? 5.037 -8.472 1.022 1.00 79.94 285 ASP A O 1
ATOM 2281 N N . GLY A 1 286 ? 4.514 -7.832 -1.049 1.00 76.19 286 GLY A N 1
ATOM 2282 C CA . GLY A 1 286 ? 5.893 -7.866 -1.507 1.00 76.19 286 GLY A CA 1
ATOM 2283 C C . GLY A 1 286 ? 6.785 -6.789 -0.889 1.00 76.19 286 GLY A C 1
ATOM 2284 O O . GLY A 1 286 ? 6.370 -5.873 -0.173 1.00 76.19 286 GLY A O 1
ATOM 2285 N N . THR A 1 287 ? 8.088 -6.906 -1.132 1.00 79.12 287 THR A N 1
ATOM 2286 C CA . THR A 1 287 ? 9.086 -5.968 -0.612 1.00 79.12 287 THR A CA 1
ATOM 2287 C C . THR A 1 287 ? 10.166 -5.687 -1.641 1.00 79.12 287 THR A C 1
ATOM 2289 O O . THR A 1 287 ? 10.780 -6.604 -2.186 1.00 79.12 287 THR A O 1
ATOM 2292 N N . ILE A 1 288 ? 10.464 -4.402 -1.827 1.00 75.69 288 ILE A N 1
ATOM 2293 C CA . ILE A 1 288 ? 11.597 -3.918 -2.615 1.00 75.69 288 ILE A CA 1
ATOM 2294 C C . ILE A 1 288 ? 12.705 -3.538 -1.627 1.00 75.69 288 ILE A C 1
ATOM 2296 O O . ILE A 1 288 ? 12.588 -2.562 -0.878 1.00 75.69 288 ILE A O 1
ATOM 2300 N N . THR A 1 289 ? 13.764 -4.349 -1.560 1.00 72.12 289 THR A N 1
ATOM 2301 C CA . THR A 1 289 ? 14.924 -4.080 -0.690 1.00 72.12 289 THR A CA 1
ATOM 2302 C C . THR A 1 289 ? 16.103 -3.651 -1.557 1.00 72.12 289 THR A C 1
ATOM 2304 O O . THR A 1 289 ? 16.406 -4.366 -2.509 1.00 72.12 289 THR A O 1
ATOM 2307 N N . LYS A 1 290 ? 16.737 -2.505 -1.221 1.00 57.44 290 LYS A N 1
ATOM 2308 C CA . LYS A 1 290 ? 17.977 -1.912 -1.794 1.00 57.44 290 LYS A CA 1
ATOM 2309 C C . LYS A 1 290 ? 18.505 -2.624 -3.054 1.00 57.44 290 LYS A C 1
ATOM 2311 O O . LYS A 1 290 ? 18.958 -3.757 -2.908 1.00 57.44 290 LYS A O 1
ATOM 2316 N N . PRO A 1 291 ? 18.691 -1.922 -4.190 1.00 54.19 291 PRO A N 1
ATOM 2317 C CA . PRO A 1 291 ? 18.268 -2.210 -5.587 1.00 54.19 291 PRO A CA 1
ATOM 2318 C C . PRO A 1 291 ? 18.538 -3.611 -6.187 1.00 54.19 291 PRO A C 1
ATOM 2320 O O . PRO A 1 291 ? 18.621 -3.781 -7.395 1.00 54.19 291 PRO A O 1
ATOM 2323 N N . ARG A 1 292 ? 18.710 -4.645 -5.372 1.00 58.50 292 ARG A N 1
ATOM 2324 C CA . ARG A 1 292 ? 19.207 -5.963 -5.760 1.00 58.50 292 ARG A CA 1
ATOM 2325 C C . ARG A 1 292 ? 18.247 -7.081 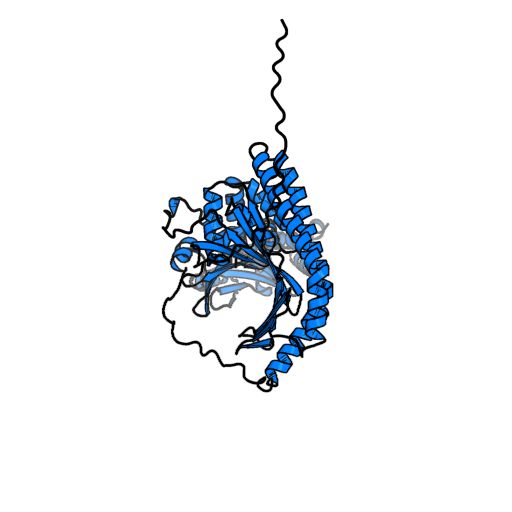-5.397 1.00 58.50 292 ARG A C 1
ATOM 2327 O O . ARG A 1 292 ? 18.557 -8.215 -5.724 1.00 58.50 292 ARG A O 1
ATOM 2334 N N . LYS A 1 293 ? 17.156 -6.831 -4.658 1.00 71.12 293 LYS A N 1
ATOM 2335 C CA . LYS A 1 293 ? 16.220 -7.897 -4.268 1.00 71.12 293 LYS A CA 1
ATOM 2336 C C . LYS A 1 293 ? 14.766 -7.437 -4.311 1.00 71.12 293 LYS A C 1
ATOM 2338 O O . LYS A 1 293 ? 14.374 -6.546 -3.556 1.00 71.12 293 LYS A O 1
ATOM 2343 N N . LEU A 1 294 ? 13.970 -8.116 -5.132 1.00 73.81 294 LEU A N 1
ATOM 2344 C CA . LEU A 1 294 ? 12.514 -8.142 -4.997 1.00 73.81 294 LEU A CA 1
ATOM 2345 C C . LEU A 1 294 ? 12.126 -9.391 -4.221 1.00 73.81 294 LEU A C 1
ATOM 2347 O O . LEU A 1 294 ? 12.715 -10.454 -4.426 1.00 73.81 294 LEU A O 1
ATOM 2351 N N . ARG A 1 295 ? 11.142 -9.244 -3.339 1.00 79.81 295 ARG A N 1
ATOM 2352 C CA . ARG A 1 295 ? 10.471 -10.344 -2.657 1.00 79.81 295 ARG A CA 1
ATOM 2353 C C . ARG A 1 295 ? 8.980 -10.254 -2.932 1.00 79.81 295 ARG A C 1
ATOM 2355 O O . ARG A 1 295 ? 8.412 -9.179 -2.757 1.00 79.81 295 ARG A O 1
ATOM 2362 N N . VAL A 1 296 ? 8.362 -11.382 -3.251 1.00 78.00 296 VAL A N 1
ATOM 2363 C CA . VAL A 1 296 ? 6.908 -11.562 -3.174 1.00 78.00 296 VAL A CA 1
ATOM 2364 C C . VAL A 1 296 ? 6.628 -12.593 -2.089 1.00 78.00 296 VAL A C 1
ATOM 2366 O O . VAL A 1 296 ? 7.313 -13.616 -2.025 1.00 78.00 296 VAL A O 1
ATOM 2369 N N . SER A 1 297 ? 5.660 -12.293 -1.229 1.00 75.69 297 SER A N 1
ATOM 2370 C CA . SER A 1 297 ? 5.187 -13.181 -0.168 1.00 75.69 297 SER A CA 1
ATOM 2371 C C . SER A 1 297 ? 3.741 -13.559 -0.474 1.00 75.69 297 SER A C 1
ATOM 2373 O O . SER A 1 297 ? 2.927 -12.677 -0.734 1.00 75.69 297 SER A O 1
ATOM 2375 N N . PHE A 1 298 ? 3.420 -14.852 -0.467 1.00 71.94 298 PHE A N 1
ATOM 2376 C CA . PHE A 1 298 ? 2.067 -15.338 -0.757 1.00 71.94 298 PHE A CA 1
ATOM 2377 C C . PHE A 1 298 ? 1.704 -16.576 0.062 1.00 71.94 298 PHE A C 1
ATOM 2379 O O . PHE A 1 298 ? 2.566 -17.292 0.577 1.00 71.94 298 PHE A O 1
ATOM 2386 N N . ALA A 1 299 ? 0.404 -16.843 0.188 1.00 70.06 299 ALA A N 1
ATOM 2387 C CA . ALA A 1 299 ? -0.081 -18.050 0.846 1.00 70.06 299 ALA A CA 1
ATOM 2388 C C . ALA A 1 299 ? 0.296 -19.301 0.035 1.00 70.06 299 ALA A C 1
ATOM 2390 O O . ALA A 1 299 ? 0.006 -19.374 -1.154 1.00 70.06 299 ALA A O 1
ATOM 2391 N N . THR A 1 300 ? 0.879 -20.308 0.684 1.00 70.44 300 THR A N 1
ATOM 2392 C CA . THR A 1 300 ? 1.235 -21.611 0.065 1.00 70.44 300 THR A CA 1
ATOM 2393 C C . THR A 1 300 ? 0.062 -22.285 -0.651 1.00 70.44 300 THR A C 1
ATOM 2395 O O . THR A 1 300 ? 0.252 -22.898 -1.692 1.00 70.44 300 THR A O 1
ATOM 2398 N N . SER A 1 301 ? -1.173 -22.090 -0.179 1.00 67.31 301 SER A N 1
ATOM 2399 C CA . SER A 1 301 ? -2.385 -22.575 -0.857 1.00 67.31 301 SER A CA 1
ATOM 2400 C C . SER A 1 301 ? -2.622 -21.972 -2.249 1.00 67.31 301 SER A C 1
ATOM 2402 O O . SER A 1 301 ? -3.497 -22.439 -2.969 1.00 67.31 301 SER A O 1
ATOM 2404 N N . LYS A 1 302 ? -1.873 -20.931 -2.625 1.00 68.38 302 LYS A N 1
ATOM 2405 C CA . LYS A 1 302 ? -1.917 -20.262 -3.931 1.00 68.38 302 LYS A CA 1
ATOM 2406 C C . LYS A 1 302 ? -0.689 -20.592 -4.793 1.00 68.38 302 LYS A C 1
ATOM 2408 O O . LYS A 1 302 ? -0.477 -19.947 -5.812 1.00 68.38 302 LYS A O 1
ATOM 2413 N N . GLU A 1 303 ? 0.142 -21.556 -4.389 1.00 68.25 303 GLU A N 1
ATOM 2414 C CA . GLU A 1 303 ? 1.424 -21.849 -5.042 1.00 68.25 303 GLU A CA 1
ATOM 2415 C C . GLU A 1 303 ? 1.289 -22.218 -6.520 1.00 68.25 303 GLU A C 1
ATOM 2417 O O . GLU A 1 303 ? 2.116 -21.779 -7.309 1.00 68.25 303 GLU A O 1
ATOM 2422 N N . THR A 1 304 ? 0.253 -22.959 -6.915 1.00 66.00 304 THR A N 1
ATOM 2423 C CA . THR A 1 304 ? 0.017 -23.323 -8.323 1.00 66.00 304 THR A CA 1
ATOM 2424 C C . THR A 1 304 ? -0.113 -22.091 -9.216 1.00 66.00 304 THR A C 1
ATOM 2426 O O . THR A 1 304 ? 0.614 -21.983 -10.197 1.00 66.00 304 THR A O 1
ATOM 2429 N N . LEU A 1 305 ? -0.927 -21.115 -8.803 1.00 65.50 305 LEU A N 1
ATOM 2430 C CA . LEU A 1 305 ? -1.108 -19.841 -9.508 1.00 65.50 305 LEU A CA 1
ATOM 2431 C C . LEU A 1 305 ? 0.188 -19.015 -9.566 1.00 65.50 305 LEU A C 1
ATOM 2433 O O . LEU A 1 305 ? 0.468 -18.341 -10.551 1.00 65.50 305 LEU A O 1
ATOM 2437 N N . TRP A 1 306 ? 1.006 -19.069 -8.514 1.00 69.38 306 TRP A N 1
ATOM 2438 C CA . TRP A 1 306 ? 2.278 -18.345 -8.458 1.00 69.38 306 TRP A CA 1
ATOM 2439 C C . TRP A 1 306 ? 3.419 -19.038 -9.203 1.00 69.38 306 TRP A C 1
ATOM 2441 O O . TRP A 1 306 ? 4.354 -18.365 -9.632 1.00 69.38 306 TRP A O 1
ATOM 2451 N N . LYS A 1 307 ? 3.382 -20.366 -9.337 1.00 67.75 307 LYS A N 1
ATOM 2452 C CA . LYS A 1 307 ? 4.445 -21.155 -9.972 1.00 67.75 307 LYS A CA 1
ATOM 2453 C C . LYS A 1 307 ? 4.611 -20.771 -11.439 1.00 67.75 307 LYS A C 1
ATOM 2455 O O . LYS A 1 307 ? 5.749 -20.635 -11.874 1.00 67.75 307 LYS A O 1
ATOM 2460 N N . GLU A 1 308 ? 3.498 -20.569 -12.134 1.00 64.06 308 GLU A N 1
ATOM 2461 C CA . GLU A 1 308 ? 3.443 -20.157 -13.540 1.00 64.06 308 GLU A CA 1
ATOM 2462 C C . GLU A 1 308 ? 3.889 -18.696 -13.697 1.00 64.06 308 GLU A C 1
ATOM 2464 O O . GLU A 1 308 ? 4.771 -18.391 -14.492 1.00 64.06 308 GLU A O 1
ATOM 2469 N N . LEU A 1 309 ? 3.379 -17.792 -12.850 1.00 63.75 309 LEU A N 1
ATOM 2470 C CA . LEU A 1 309 ? 3.741 -16.367 -12.885 1.00 63.75 309 LEU A CA 1
ATOM 2471 C C . LEU A 1 309 ? 5.217 -16.099 -12.535 1.00 63.75 309 LEU A C 1
ATOM 2473 O O . LEU A 1 309 ? 5.800 -15.121 -12.992 1.00 63.75 309 LEU A O 1
ATOM 2477 N N . LEU A 1 310 ? 5.829 -16.930 -11.688 1.00 66.75 310 LEU A N 1
ATOM 2478 C CA . LEU A 1 310 ? 7.194 -16.734 -11.177 1.00 66.75 310 LEU A CA 1
ATOM 2479 C C . LEU A 1 310 ? 8.214 -17.689 -11.807 1.00 66.75 310 LEU A C 1
ATOM 2481 O O . LEU A 1 310 ? 9.319 -17.853 -11.270 1.00 66.75 310 LEU A O 1
ATOM 2485 N N . GLU A 1 311 ? 7.865 -18.329 -12.921 1.00 62.59 311 GLU A N 1
ATOM 2486 C CA . GLU A 1 311 ? 8.790 -19.168 -13.673 1.00 62.59 311 GLU A CA 1
ATOM 2487 C C . GLU A 1 311 ? 10.045 -18.350 -14.056 1.00 62.59 311 GLU A C 1
ATOM 2489 O O . GLU A 1 311 ? 9.968 -17.223 -14.541 1.00 62.59 311 GLU A O 1
ATOM 2494 N N . GLY A 1 312 ? 11.235 -18.857 -13.704 1.00 51.94 312 GLY A N 1
ATOM 2495 C CA . GLY A 1 312 ? 12.512 -18.140 -13.861 1.00 51.94 312 GLY A CA 1
ATOM 2496 C C . GLY A 1 312 ? 13.005 -17.321 -12.651 1.00 51.94 312 GLY A C 1
ATOM 2497 O O . GLY A 1 312 ? 14.127 -16.814 -12.684 1.00 51.94 312 GLY A O 1
ATOM 2498 N N . TRP A 1 313 ? 12.259 -17.211 -11.541 1.00 61.41 313 TRP A N 1
ATOM 2499 C CA . TRP A 1 313 ? 12.763 -16.568 -10.312 1.00 61.41 313 TRP A CA 1
ATOM 2500 C C . TRP A 1 313 ? 13.649 -17.526 -9.488 1.00 61.41 313 TRP A C 1
ATOM 2502 O O . TRP A 1 313 ? 13.222 -18.590 -9.045 1.00 61.41 313 TRP A O 1
ATOM 2512 N N . HIS A 1 314 ? 14.911 -17.143 -9.255 1.00 51.47 314 HIS A N 1
ATOM 2513 C CA . HIS A 1 314 ? 15.986 -18.079 -8.882 1.00 51.47 314 HIS A CA 1
ATOM 2514 C C . HIS A 1 314 ? 16.085 -18.510 -7.405 1.00 51.47 314 HIS A C 1
ATOM 2516 O O . HIS A 1 314 ? 16.919 -19.364 -7.095 1.00 51.47 314 HIS A O 1
ATOM 2522 N N . LYS A 1 315 ? 15.321 -17.940 -6.458 1.00 56.38 315 LYS A N 1
ATOM 2523 C CA . LYS A 1 315 ? 15.436 -18.321 -5.031 1.00 56.38 315 LYS A CA 1
ATOM 2524 C C . LYS A 1 315 ? 14.083 -18.391 -4.327 1.00 56.38 315 LYS A C 1
ATOM 2526 O O . LYS A 1 315 ? 13.388 -17.385 -4.215 1.00 56.38 315 LYS A O 1
ATOM 2531 N N . ARG A 1 316 ? 13.762 -19.568 -3.783 1.00 56.31 316 ARG A N 1
ATOM 2532 C CA . ARG A 1 316 ? 12.565 -19.836 -2.972 1.00 56.31 316 ARG A CA 1
ATOM 2533 C C . ARG A 1 316 ? 12.960 -20.085 -1.520 1.00 56.31 316 ARG A C 1
ATOM 2535 O O . ARG A 1 316 ? 13.941 -20.779 -1.256 1.00 56.31 316 ARG A O 1
ATOM 2542 N N . SER A 1 317 ? 12.196 -19.542 -0.578 1.00 51.75 317 SER A N 1
ATOM 2543 C CA . SER A 1 317 ? 12.239 -19.986 0.815 1.00 51.75 317 SER A CA 1
ATOM 2544 C C . SER A 1 317 ? 10.825 -20.087 1.366 1.00 51.75 317 SER A C 1
ATOM 2546 O O . SER A 1 317 ? 10.080 -19.111 1.327 1.00 51.75 317 SER A O 1
ATOM 2548 N N . ILE A 1 318 ? 10.462 -21.242 1.914 1.00 51.38 318 ILE A N 1
ATOM 2549 C CA . ILE A 1 318 ? 9.174 -21.426 2.584 1.00 51.38 318 ILE A CA 1
ATOM 2550 C C . ILE A 1 318 ? 9.363 -21.021 4.045 1.00 51.38 318 ILE A C 1
ATOM 2552 O O . ILE A 1 318 ? 10.117 -21.655 4.786 1.00 51.38 318 ILE A O 1
ATOM 2556 N N . ARG A 1 319 ? 8.720 -19.927 4.463 1.00 47.22 319 ARG A N 1
ATOM 2557 C CA . ARG A 1 319 ? 8.782 -19.445 5.848 1.00 47.22 319 ARG A CA 1
ATOM 2558 C C . ARG A 1 319 ? 7.465 -19.756 6.535 1.00 47.22 319 ARG A C 1
ATOM 2560 O O . ARG A 1 319 ? 6.542 -18.950 6.500 1.00 47.22 319 ARG A O 1
ATOM 2567 N N . LYS A 1 320 ? 7.456 -20.874 7.274 1.00 47.75 320 LYS A N 1
ATOM 2568 C CA . LYS A 1 320 ? 6.286 -21.477 7.944 1.00 47.75 320 LYS A CA 1
ATOM 2569 C C . LYS A 1 320 ? 5.347 -22.087 6.899 1.00 47.75 320 LYS A C 1
ATOM 2571 O O . LYS A 1 320 ? 5.106 -21.463 5.878 1.00 47.75 320 LYS A O 1
ATOM 2576 N N . LEU A 1 321 ? 4.804 -23.274 7.175 1.00 53.41 321 LEU A N 1
ATOM 2577 C CA . LEU A 1 321 ? 3.990 -24.118 6.272 1.00 53.41 321 LEU A CA 1
ATOM 2578 C C . LEU A 1 321 ? 2.805 -23.426 5.551 1.00 53.41 321 LEU A C 1
ATOM 2580 O O . LEU A 1 321 ? 2.116 -24.067 4.776 1.00 53.41 321 LEU A O 1
ATOM 2584 N N . THR A 1 322 ? 2.543 -22.142 5.806 1.00 58.12 322 THR A N 1
ATOM 2585 C CA . THR A 1 322 ? 1.435 -21.364 5.252 1.00 58.12 322 THR A CA 1
ATOM 2586 C C . THR A 1 322 ? 1.867 -20.245 4.297 1.00 58.12 322 THR A C 1
ATOM 2588 O O . THR A 1 322 ? 1.018 -19.784 3.540 1.00 58.12 322 THR A O 1
ATOM 2591 N N . VAL A 1 323 ? 3.133 -19.796 4.296 1.00 62.91 323 VAL A N 1
ATOM 2592 C CA . VAL A 1 323 ? 3.612 -18.657 3.477 1.00 62.91 323 VAL A CA 1
ATOM 2593 C C . VAL A 1 323 ? 4.887 -19.014 2.704 1.00 62.91 323 VAL A C 1
ATOM 2595 O O . VAL A 1 323 ? 5.856 -19.521 3.275 1.00 62.91 323 VAL A O 1
ATOM 2598 N N . ALA A 1 324 ? 4.900 -18.704 1.409 1.00 62.41 324 ALA A N 1
ATOM 2599 C CA . ALA A 1 324 ? 6.056 -18.832 0.531 1.00 62.41 324 ALA A CA 1
ATOM 2600 C C . ALA A 1 324 ? 6.635 -17.449 0.193 1.00 62.41 324 ALA A C 1
ATOM 2602 O O . ALA A 1 324 ? 5.893 -16.524 -0.133 1.00 62.41 324 ALA A O 1
ATOM 2603 N N . ASP A 1 325 ? 7.965 -17.330 0.263 1.00 71.00 325 ASP A N 1
ATOM 2604 C CA . ASP A 1 325 ? 8.712 -16.152 -0.177 1.00 71.00 325 ASP A CA 1
ATOM 2605 C C . ASP A 1 325 ? 9.519 -16.497 -1.437 1.00 71.00 325 ASP A C 1
ATOM 2607 O O . ASP A 1 325 ? 10.333 -17.432 -1.435 1.00 71.00 325 ASP A O 1
ATOM 2611 N N . VAL A 1 326 ? 9.343 -15.707 -2.497 1.00 66.19 326 VAL A N 1
ATOM 2612 C CA . VAL A 1 326 ? 10.109 -15.833 -3.746 1.00 66.19 326 VAL A CA 1
ATOM 2613 C C . VAL A 1 326 ? 10.939 -14.579 -3.973 1.00 66.19 326 VAL A C 1
ATOM 2615 O O . VAL A 1 326 ? 10.457 -13.458 -3.805 1.00 66.19 326 VAL A O 1
ATOM 2618 N N . TYR A 1 327 ? 12.207 -14.778 -4.340 1.00 70.88 327 TYR A N 1
ATOM 2619 C CA . TYR A 1 327 ? 13.190 -13.718 -4.510 1.00 70.88 327 TYR A CA 1
ATOM 2620 C C . TYR A 1 327 ? 13.824 -13.741 -5.897 1.00 70.88 327 TYR A C 1
ATOM 2622 O O . TYR A 1 327 ? 14.198 -14.798 -6.409 1.00 70.88 327 TYR A O 1
ATOM 2630 N N . THR A 1 328 ? 14.078 -12.550 -6.436 1.00 67.19 328 THR A N 1
ATOM 2631 C CA . THR A 1 328 ? 14.973 -12.363 -7.584 1.00 67.19 328 THR A CA 1
ATOM 2632 C C . THR A 1 328 ? 16.076 -11.368 -7.251 1.00 67.19 328 THR A C 1
ATOM 2634 O O . THR A 1 328 ? 15.840 -10.356 -6.583 1.00 67.19 328 THR A O 1
ATOM 2637 N N . SER A 1 329 ? 17.294 -11.676 -7.703 1.00 64.62 329 SER A N 1
ATOM 2638 C CA . SER A 1 329 ? 18.432 -10.753 -7.671 1.00 64.62 329 SER A CA 1
ATOM 2639 C C . SER A 1 329 ? 18.431 -9.746 -8.827 1.00 64.62 329 SER A C 1
ATOM 2641 O O . SER A 1 329 ? 19.141 -8.747 -8.757 1.00 64.62 329 SER A O 1
ATOM 2643 N N . TYR A 1 330 ? 17.610 -9.983 -9.855 1.00 69.94 330 TYR A N 1
ATOM 2644 C CA . TYR A 1 330 ? 17.430 -9.130 -11.038 1.00 69.94 330 TYR A CA 1
ATOM 2645 C C . TYR A 1 330 ? 16.335 -8.084 -10.808 1.00 69.94 330 TYR A C 1
ATOM 2647 O O . TYR A 1 330 ? 15.442 -7.875 -11.627 1.00 69.94 330 TYR A O 1
ATOM 2655 N N . ALA A 1 331 ? 16.345 -7.489 -9.612 1.00 71.25 331 ALA A N 1
ATOM 2656 C CA . ALA A 1 331 ? 15.269 -6.632 -9.138 1.00 71.25 331 ALA A CA 1
ATOM 2657 C C . ALA A 1 331 ? 14.998 -5.471 -10.096 1.00 71.25 331 ALA A C 1
ATOM 2659 O O . ALA A 1 331 ? 13.852 -5.186 -10.409 1.00 71.25 331 ALA A O 1
ATOM 2660 N N . VAL A 1 332 ? 16.043 -4.818 -10.590 1.00 70.81 332 VAL A N 1
ATOM 2661 C CA . VAL A 1 332 ? 15.880 -3.635 -11.437 1.00 70.81 332 VAL A CA 1
ATOM 2662 C C . VAL A 1 332 ? 15.575 -3.977 -12.878 1.00 70.81 332 VAL A C 1
ATOM 2664 O O . VAL A 1 332 ? 14.810 -3.245 -13.489 1.00 70.81 332 VAL A O 1
ATOM 2667 N N . GLU A 1 333 ? 16.096 -5.071 -13.429 1.00 73.38 333 GLU A N 1
ATOM 2668 C CA . GLU A 1 333 ? 15.663 -5.535 -14.748 1.00 73.38 333 GLU A CA 1
ATOM 2669 C C . GLU A 1 333 ? 14.161 -5.831 -14.742 1.00 73.38 333 GLU A C 1
ATOM 2671 O O . GLU A 1 333 ? 13.448 -5.398 -15.644 1.00 73.38 333 GLU A O 1
ATOM 2676 N N . VAL A 1 334 ? 13.668 -6.492 -13.690 1.00 76.44 334 VAL A N 1
ATOM 2677 C CA . VAL A 1 334 ? 12.234 -6.748 -13.506 1.00 76.44 334 VAL A CA 1
ATOM 2678 C C . VAL A 1 334 ? 11.458 -5.441 -13.333 1.00 76.44 334 VAL A C 1
ATOM 2680 O O . VAL A 1 334 ? 10.468 -5.243 -14.028 1.00 76.44 334 VAL A O 1
ATOM 2683 N N . LEU A 1 335 ? 11.915 -4.516 -12.479 1.00 80.12 335 LEU A N 1
ATOM 2684 C CA . LEU A 1 335 ? 11.250 -3.218 -12.289 1.00 80.12 335 LEU A CA 1
ATOM 2685 C C . LEU A 1 335 ? 11.204 -2.390 -13.580 1.00 80.12 335 LEU A C 1
ATOM 2687 O O . LEU A 1 335 ? 10.180 -1.785 -13.868 1.00 80.12 335 LEU A O 1
ATOM 2691 N N . LYS A 1 336 ? 12.277 -2.392 -14.380 1.00 80.75 336 LYS A N 1
ATOM 2692 C CA . LYS A 1 336 ? 12.332 -1.694 -15.674 1.00 80.75 336 LYS A CA 1
ATOM 2693 C C . LYS A 1 336 ? 11.398 -2.311 -16.702 1.00 80.75 336 LYS A C 1
ATOM 2695 O O . LYS A 1 336 ? 10.741 -1.568 -17.421 1.00 80.75 336 LYS A O 1
ATOM 2700 N N . ARG A 1 337 ? 11.319 -3.645 -16.753 1.00 81.81 337 ARG A N 1
ATOM 2701 C CA . ARG A 1 337 ? 10.349 -4.349 -17.603 1.00 81.81 337 ARG A CA 1
ATOM 2702 C C . ARG A 1 337 ? 8.922 -4.004 -17.202 1.00 81.81 337 ARG A C 1
ATOM 2704 O O . ARG A 1 337 ? 8.156 -3.619 -18.067 1.00 81.81 337 ARG A O 1
ATOM 2711 N N . ILE A 1 338 ? 8.608 -4.063 -15.905 1.00 83.94 338 ILE A N 1
ATOM 2712 C CA . ILE A 1 338 ? 7.299 -3.661 -15.378 1.00 83.94 338 ILE A CA 1
ATOM 2713 C C . ILE A 1 338 ? 6.997 -2.210 -15.756 1.00 83.94 338 ILE A C 1
ATOM 2715 O O . ILE A 1 338 ? 5.936 -1.939 -16.292 1.00 83.94 338 ILE A O 1
ATOM 2719 N N . TYR A 1 339 ? 7.918 -1.276 -15.511 1.00 86.25 339 TYR A N 1
ATOM 2720 C CA . TYR A 1 339 ? 7.700 0.134 -15.834 1.00 86.25 339 TYR A CA 1
ATOM 2721 C C . TYR A 1 339 ? 7.424 0.353 -17.320 1.00 86.25 339 TYR A C 1
ATOM 2723 O O . TYR A 1 339 ? 6.459 1.023 -17.661 1.00 86.25 339 TYR A O 1
ATOM 2731 N N . HIS A 1 340 ? 8.246 -0.230 -18.192 1.00 81.00 340 HIS A N 1
ATOM 2732 C CA . HIS A 1 340 ? 8.068 -0.130 -19.637 1.00 81.00 340 HIS A CA 1
ATOM 2733 C C . HIS A 1 340 ? 6.729 -0.724 -20.086 1.00 81.00 340 HIS A C 1
ATOM 2735 O O . HIS A 1 340 ? 6.024 -0.131 -20.895 1.00 81.00 340 HIS A O 1
ATOM 2741 N N . ASP A 1 341 ? 6.362 -1.875 -19.531 1.00 83.62 341 ASP A N 1
ATOM 2742 C CA . ASP A 1 341 ? 5.109 -2.548 -19.846 1.00 83.62 341 ASP A CA 1
ATOM 2743 C C . ASP A 1 341 ? 3.883 -1.734 -19.392 1.00 83.62 341 ASP A C 1
ATOM 2745 O O . ASP A 1 341 ? 2.957 -1.517 -20.174 1.00 83.62 341 ASP A O 1
ATOM 2749 N N . VAL A 1 342 ? 3.920 -1.169 -18.178 1.00 87.00 342 VAL A N 1
ATOM 2750 C CA . VAL A 1 342 ? 2.868 -0.267 -17.683 1.00 87.00 342 VAL A CA 1
ATOM 2751 C C . VAL A 1 342 ? 2.818 1.020 -18.516 1.00 87.00 342 VAL A C 1
ATOM 2753 O O . VAL A 1 342 ? 1.723 1.487 -18.809 1.00 87.00 342 VAL A O 1
ATOM 2756 N N . ALA A 1 343 ? 3.960 1.584 -18.928 1.00 87.62 343 ALA A N 1
ATOM 2757 C CA . ALA A 1 343 ? 4.009 2.800 -19.750 1.00 87.62 343 ALA A CA 1
ATOM 2758 C C . ALA A 1 343 ? 3.293 2.612 -21.089 1.00 87.62 343 ALA A C 1
ATOM 2760 O O . ALA A 1 343 ? 2.509 3.466 -21.493 1.00 87.62 343 ALA A O 1
ATOM 2761 N N . ILE A 1 344 ? 3.524 1.468 -21.739 1.00 86.00 344 ILE A N 1
ATOM 2762 C CA . ILE A 1 344 ? 2.875 1.124 -23.007 1.00 86.00 344 ILE A CA 1
ATOM 2763 C C . ILE A 1 344 ? 1.376 0.910 -22.810 1.00 86.00 344 ILE A C 1
ATOM 2765 O O . ILE A 1 344 ? 0.574 1.380 -23.610 1.00 86.00 344 ILE A O 1
ATOM 2769 N N . LYS A 1 345 ? 0.992 0.179 -21.761 1.00 88.56 345 LYS A N 1
ATOM 2770 C CA . LYS A 1 345 ? -0.392 -0.280 -21.593 1.00 88.56 345 LYS A CA 1
ATOM 2771 C C . LYS A 1 345 ? -1.296 0.762 -20.936 1.00 88.56 345 LYS A C 1
ATOM 2773 O O . LYS A 1 345 ? -2.488 0.799 -21.221 1.00 88.56 345 LYS A O 1
ATOM 2778 N N . SER A 1 346 ? -0.765 1.585 -20.033 1.00 92.75 346 SER A N 1
ATOM 2779 C CA . SER A 1 346 ? -1.529 2.597 -19.297 1.00 92.75 346 SER A CA 1
ATOM 2780 C C . SER A 1 346 ? -0.624 3.650 -18.656 1.00 92.75 346 SER A C 1
ATOM 2782 O O . SER A 1 346 ? -0.333 3.608 -17.454 1.00 92.75 346 SER A O 1
ATOM 2784 N N . GLN A 1 347 ? -0.271 4.672 -19.436 1.00 93.31 347 GLN A N 1
ATOM 2785 C CA . GLN A 1 347 ? 0.476 5.832 -18.944 1.00 93.31 347 GLN A CA 1
ATOM 2786 C C . GLN A 1 347 ? -0.240 6.551 -17.783 1.00 93.31 347 GLN A C 1
ATOM 2788 O O . GLN A 1 347 ? 0.415 6.964 -16.826 1.00 93.31 347 GLN A O 1
ATOM 2793 N N . ILE A 1 348 ? -1.579 6.603 -17.788 1.00 94.44 348 ILE A N 1
ATOM 2794 C CA . ILE A 1 348 ? -2.369 7.178 -16.685 1.00 94.44 348 ILE A CA 1
ATOM 2795 C C . ILE A 1 348 ? -2.106 6.470 -15.345 1.00 94.44 348 ILE A C 1
ATOM 2797 O O . ILE A 1 348 ? -2.000 7.118 -14.307 1.00 94.44 348 ILE A O 1
ATOM 2801 N N . LEU A 1 349 ? -1.907 5.146 -15.353 1.00 94.88 349 LEU A N 1
ATOM 2802 C CA . LEU A 1 349 ? -1.557 4.389 -14.147 1.00 94.88 349 LEU A CA 1
ATOM 2803 C C . LEU A 1 349 ? -0.161 4.767 -13.639 1.00 94.88 349 LEU A C 1
ATOM 2805 O O . LEU A 1 349 ? 0.014 4.922 -12.433 1.00 94.88 349 LEU A O 1
ATOM 2809 N N . LEU A 1 350 ? 0.826 4.935 -14.527 1.00 92.81 350 LEU A N 1
ATOM 2810 C CA . LEU A 1 350 ? 2.162 5.390 -14.124 1.00 92.81 350 LEU A CA 1
ATOM 2811 C C . LEU A 1 350 ? 2.144 6.796 -13.534 1.00 92.81 350 LEU A C 1
ATOM 2813 O O . LEU A 1 350 ? 2.835 7.047 -12.544 1.00 92.81 350 LEU A O 1
ATOM 2817 N N . ASP A 1 351 ? 1.354 7.696 -14.107 1.00 94.75 351 ASP A N 1
ATOM 2818 C CA . ASP A 1 351 ? 1.222 9.053 -13.591 1.00 94.75 351 ASP A CA 1
ATOM 2819 C C . ASP A 1 351 ? 0.563 9.040 -12.206 1.00 94.75 351 ASP A C 1
ATOM 2821 O O . ASP A 1 351 ? 1.097 9.629 -11.267 1.00 94.75 351 ASP A O 1
ATOM 2825 N N . ILE A 1 352 ? -0.514 8.266 -12.023 1.00 95.62 352 ILE A N 1
ATOM 2826 C CA . ILE A 1 352 ? -1.144 8.083 -10.707 1.00 95.62 352 ILE A CA 1
ATOM 2827 C C . ILE A 1 352 ? -0.157 7.473 -9.702 1.00 95.62 352 ILE A C 1
ATOM 2829 O O . ILE A 1 352 ? -0.071 7.940 -8.568 1.00 95.62 352 ILE A O 1
ATOM 2833 N N . LEU A 1 353 ? 0.630 6.466 -10.094 1.00 94.38 353 LEU A N 1
ATOM 2834 C CA . LEU A 1 353 ? 1.664 5.883 -9.231 1.00 94.38 353 LEU A CA 1
ATOM 2835 C C . LEU A 1 353 ? 2.739 6.907 -8.851 1.00 94.38 353 LEU A C 1
ATOM 2837 O O . LEU A 1 353 ? 3.215 6.894 -7.717 1.00 94.38 353 LEU A O 1
ATOM 2841 N N . SER A 1 354 ? 3.104 7.799 -9.770 1.00 92.88 354 SER A N 1
ATOM 2842 C CA . SER A 1 354 ? 4.069 8.874 -9.516 1.00 92.88 354 SER A CA 1
ATOM 2843 C C . SER A 1 354 ? 3.533 9.857 -8.475 1.00 92.88 354 SER A C 1
ATOM 2845 O O . SER A 1 354 ? 4.254 10.207 -7.542 1.00 92.88 354 SER A O 1
ATOM 284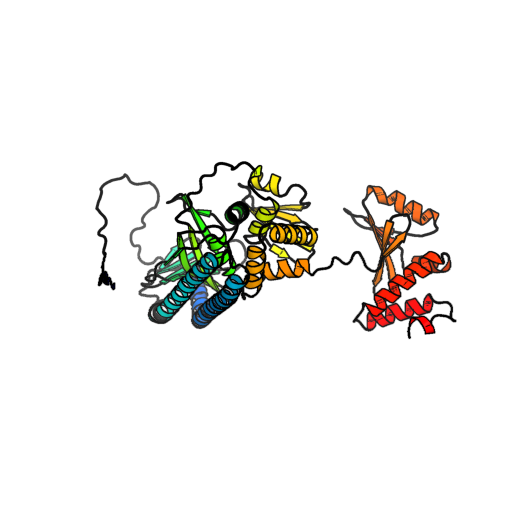7 N N . ILE A 1 355 ? 2.246 10.211 -8.553 1.00 94.31 355 ILE A N 1
ATOM 2848 C CA . ILE A 1 355 ? 1.578 11.026 -7.529 1.00 94.31 355 ILE A CA 1
ATOM 2849 C C . ILE A 1 355 ? 1.521 10.266 -6.196 1.00 94.31 355 ILE A C 1
ATOM 2851 O O . ILE A 1 355 ? 1.863 10.815 -5.149 1.00 94.31 355 ILE A O 1
ATOM 2855 N N . LEU A 1 356 ? 1.150 8.980 -6.208 1.00 94.88 356 LEU A N 1
ATOM 2856 C CA . LEU A 1 356 ? 1.109 8.157 -4.995 1.00 94.88 356 LEU A CA 1
ATOM 2857 C C . LEU A 1 356 ? 2.477 8.058 -4.309 1.00 94.88 356 LEU A C 1
ATOM 2859 O O . LEU A 1 356 ? 2.530 7.984 -3.085 1.00 94.88 356 LEU A O 1
ATOM 2863 N N . ALA A 1 357 ? 3.586 8.104 -5.052 1.00 92.31 357 ALA A N 1
ATOM 2864 C CA . ALA A 1 357 ? 4.936 8.101 -4.485 1.00 92.31 357 ALA A CA 1
ATOM 2865 C C . ALA A 1 357 ? 5.224 9.316 -3.576 1.00 92.31 357 ALA A C 1
ATOM 2867 O O . ALA A 1 357 ? 6.133 9.251 -2.739 1.00 92.31 357 ALA A O 1
ATOM 2868 N N . MET A 1 358 ? 4.445 10.396 -3.708 1.00 90.94 358 MET A N 1
ATOM 2869 C CA . MET A 1 358 ? 4.547 11.613 -2.895 1.00 90.94 358 MET A CA 1
ATOM 2870 C C . MET A 1 358 ? 3.896 11.476 -1.511 1.00 90.94 358 MET A C 1
ATOM 2872 O O . MET A 1 358 ? 4.147 12.318 -0.648 1.00 90.94 358 MET A O 1
ATOM 2876 N N . LEU A 1 359 ? 3.081 10.438 -1.281 1.00 92.25 359 LEU A N 1
ATOM 2877 C CA . LEU A 1 359 ? 2.432 10.198 0.012 1.00 92.25 359 LEU A CA 1
ATOM 2878 C C . LEU A 1 359 ? 3.445 9.735 1.057 1.00 92.25 359 LEU A C 1
ATOM 2880 O O . LEU A 1 359 ? 4.373 8.982 0.747 1.00 92.25 359 LEU A O 1
ATOM 2884 N N . ASN A 1 360 ? 3.260 10.116 2.320 1.00 89.50 360 ASN A N 1
ATOM 2885 C CA . ASN A 1 360 ? 4.247 9.832 3.366 1.00 89.50 360 ASN A CA 1
ATOM 2886 C C . ASN A 1 360 ? 4.551 8.329 3.520 1.00 89.50 360 ASN A C 1
ATOM 2888 O O . ASN A 1 360 ? 5.707 7.924 3.682 1.00 89.50 360 ASN A O 1
ATOM 2892 N N . ASP A 1 361 ? 3.536 7.478 3.387 1.00 89.56 361 ASP A N 1
ATOM 2893 C CA . ASP A 1 361 ? 3.618 6.029 3.587 1.00 89.56 361 ASP A CA 1
ATOM 2894 C C . ASP A 1 361 ? 3.927 5.212 2.312 1.00 89.56 361 ASP A C 1
ATOM 2896 O O . ASP A 1 361 ? 3.992 3.977 2.361 1.00 89.56 361 ASP A O 1
ATOM 2900 N N . ALA A 1 362 ? 4.180 5.879 1.181 1.00 91.56 362 ALA A N 1
ATOM 2901 C CA . ALA A 1 362 ? 4.410 5.265 -0.129 1.00 91.56 362 ALA A CA 1
ATOM 2902 C C . ALA A 1 362 ? 5.878 4.903 -0.420 1.00 91.56 362 ALA A C 1
ATOM 2904 O O . ALA A 1 362 ? 6.320 4.863 -1.570 1.00 91.56 362 ALA A O 1
ATOM 2905 N N . GLU A 1 363 ? 6.651 4.567 0.615 1.00 89.19 363 GLU A N 1
ATOM 2906 C CA . GLU A 1 363 ? 8.071 4.202 0.495 1.00 89.19 363 GLU A CA 1
ATOM 2907 C C . GLU A 1 363 ? 8.307 3.056 -0.501 1.00 89.19 363 GLU A C 1
ATOM 2909 O O . GLU A 1 363 ? 9.316 3.013 -1.205 1.00 89.19 363 GLU A O 1
ATOM 2914 N N . LYS A 1 364 ? 7.355 2.126 -0.600 1.00 87.88 364 LYS A N 1
ATOM 2915 C CA . LYS A 1 364 ? 7.428 1.018 -1.554 1.00 87.88 364 LYS A CA 1
ATOM 2916 C C . LYS A 1 364 ? 7.360 1.502 -3.008 1.00 87.88 364 LYS A C 1
ATOM 2918 O O . LYS A 1 364 ? 8.128 1.016 -3.833 1.00 87.88 364 LYS A O 1
ATOM 2923 N N . ILE A 1 365 ? 6.496 2.474 -3.297 1.00 89.31 365 ILE A N 1
ATOM 2924 C CA . ILE A 1 365 ? 6.343 3.070 -4.629 1.00 89.31 365 ILE A CA 1
ATOM 2925 C C . ILE A 1 365 ? 7.559 3.948 -4.953 1.00 89.31 365 ILE A C 1
ATOM 2927 O O . ILE A 1 365 ? 8.130 3.827 -6.033 1.00 89.31 365 ILE A O 1
ATOM 2931 N N . ARG A 1 366 ? 8.059 4.743 -3.995 1.00 89.12 366 ARG A N 1
ATOM 2932 C CA . ARG A 1 366 ? 9.322 5.485 -4.176 1.00 89.12 366 ARG A CA 1
ATOM 2933 C C . ARG A 1 366 ? 10.473 4.564 -4.562 1.00 89.12 366 ARG A C 1
ATOM 2935 O O . ARG A 1 366 ? 11.188 4.831 -5.521 1.00 89.12 366 ARG A O 1
ATOM 2942 N N . ARG A 1 367 ? 10.619 3.426 -3.876 1.00 84.19 367 ARG A N 1
ATOM 2943 C CA . ARG A 1 367 ? 11.650 2.428 -4.208 1.00 84.19 367 ARG A CA 1
ATOM 2944 C C . ARG A 1 367 ? 11.469 1.788 -5.576 1.00 84.19 367 ARG A C 1
ATOM 2946 O O . ARG A 1 367 ? 12.473 1.409 -6.177 1.00 84.19 367 ARG A O 1
ATOM 2953 N N . PHE A 1 368 ? 10.231 1.645 -6.049 1.00 85.94 368 PHE A N 1
ATOM 2954 C CA . PHE A 1 368 ? 9.959 1.215 -7.417 1.00 85.94 368 PHE A CA 1
ATOM 2955 C C . PHE A 1 368 ? 10.588 2.206 -8.410 1.00 85.94 368 PHE A C 1
ATOM 2957 O O . PHE A 1 368 ? 11.446 1.793 -9.188 1.00 85.94 368 PHE A O 1
ATOM 2964 N N . PHE A 1 369 ? 10.287 3.506 -8.293 1.00 82.50 369 PHE A N 1
ATOM 2965 C CA . PHE A 1 369 ? 10.840 4.546 -9.174 1.00 82.50 369 PHE A CA 1
ATOM 2966 C C . PHE A 1 369 ? 12.360 4.724 -9.032 1.00 82.50 369 PHE A C 1
ATOM 2968 O O . PHE A 1 369 ? 13.074 4.727 -10.033 1.00 82.50 369 PHE A O 1
ATOM 2975 N N . MET A 1 370 ? 12.897 4.737 -7.807 1.00 79.38 370 MET A N 1
ATOM 2976 C CA . MET A 1 370 ? 14.352 4.770 -7.576 1.00 79.38 370 MET A CA 1
ATOM 2977 C C . MET A 1 370 ? 15.072 3.574 -8.222 1.00 79.38 370 MET A C 1
ATOM 2979 O O . MET A 1 370 ? 16.222 3.673 -8.660 1.00 79.38 370 MET A O 1
ATOM 2983 N N . GLY A 1 371 ? 14.412 2.414 -8.288 1.00 71.44 371 GLY A N 1
ATOM 2984 C CA . GLY A 1 371 ? 14.928 1.237 -8.982 1.00 71.44 371 GLY A CA 1
ATOM 2985 C C . GLY A 1 371 ? 15.131 1.470 -10.482 1.00 71.44 371 GLY A C 1
ATOM 2986 O O . GLY A 1 371 ? 16.070 0.918 -11.054 1.00 71.44 371 GLY A O 1
ATOM 2987 N N . LEU A 1 372 ? 14.318 2.323 -11.110 1.00 73.56 372 LEU A N 1
ATOM 2988 C CA . LEU A 1 372 ? 14.412 2.665 -12.535 1.00 73.56 372 LEU A CA 1
ATOM 2989 C C . LEU A 1 372 ? 15.616 3.564 -12.817 1.00 73.56 372 LEU A C 1
ATOM 2991 O O . LEU A 1 372 ? 16.387 3.302 -13.747 1.00 73.56 372 LEU A O 1
ATOM 2995 N N . GLU A 1 373 ? 15.823 4.560 -11.956 1.00 66.31 373 GLU A N 1
ATOM 2996 C CA . GLU A 1 373 ? 16.976 5.468 -11.989 1.00 66.31 373 GLU A CA 1
ATOM 2997 C C . GLU A 1 373 ? 18.285 4.761 -11.647 1.00 66.31 373 GLU A C 1
ATOM 2999 O O . GLU A 1 373 ? 19.372 5.206 -12.032 1.00 66.31 373 GLU A O 1
ATOM 3004 N N . THR A 1 374 ? 18.194 3.618 -10.958 1.00 60.03 374 THR A N 1
ATOM 3005 C CA . THR A 1 374 ? 19.350 2.778 -10.685 1.00 60.03 374 THR A CA 1
ATOM 3006 C C . THR A 1 374 ? 19.889 2.240 -12.010 1.00 60.03 374 THR A C 1
ATOM 3008 O O . THR A 1 374 ? 19.512 1.184 -12.531 1.00 60.03 374 THR A O 1
ATOM 3011 N N . ARG A 1 375 ? 20.844 2.972 -12.587 1.00 52.03 375 ARG A N 1
ATOM 3012 C CA . ARG A 1 375 ? 21.734 2.431 -13.605 1.00 52.03 375 ARG A CA 1
ATOM 3013 C C . ARG A 1 375 ? 22.503 1.311 -12.923 1.00 52.03 375 ARG A C 1
ATOM 3015 O O . ARG A 1 375 ? 23.349 1.564 -12.064 1.00 52.03 375 ARG A O 1
ATOM 3022 N N . PHE A 1 376 ? 22.226 0.069 -13.316 1.00 43.59 376 PHE A N 1
ATOM 3023 C CA . PHE A 1 376 ? 23.169 -1.017 -13.102 1.00 43.59 376 PHE A CA 1
ATOM 3024 C C . PHE A 1 376 ? 24.412 -0.587 -13.850 1.00 43.59 376 PHE A C 1
ATOM 3026 O O . PHE A 1 376 ? 24.502 -0.709 -15.071 1.00 43.59 376 PHE A O 1
ATOM 3033 N N . LYS A 1 377 ? 25.354 0.013 -13.122 1.00 42.75 377 LYS A N 1
ATOM 3034 C CA . LYS A 1 377 ? 26.708 0.152 -13.610 1.00 42.75 377 LYS A CA 1
ATOM 3035 C C . LYS A 1 377 ? 27.134 -1.295 -13.873 1.00 42.75 377 LYS A C 1
ATOM 3037 O O . LYS A 1 377 ? 27.530 -1.985 -12.935 1.00 42.75 377 LYS A O 1
ATOM 3042 N N . LYS A 1 378 ? 27.056 -1.761 -15.138 1.00 43.12 378 LYS A N 1
ATOM 3043 C CA . LYS A 1 378 ? 27.999 -2.767 -15.667 1.00 43.12 378 LYS A CA 1
ATOM 3044 C C . LYS A 1 378 ? 29.322 -2.414 -14.995 1.00 43.12 378 LYS A C 1
ATOM 3046 O O . LYS A 1 378 ? 29.609 -1.215 -15.051 1.00 43.12 378 LYS A O 1
ATOM 3051 N N . PRO A 1 379 ? 30.048 -3.330 -14.320 1.00 47.41 379 PRO A N 1
ATOM 3052 C CA . PRO A 1 379 ? 31.201 -2.949 -13.507 1.00 47.41 379 PRO A CA 1
ATOM 3053 C C . PRO A 1 379 ? 32.045 -1.982 -14.331 1.00 47.41 379 PRO A C 1
ATOM 3055 O O . PRO A 1 379 ? 32.583 -2.367 -15.365 1.00 47.41 379 PRO A O 1
ATOM 3058 N N . LYS A 1 380 ? 31.985 -0.685 -13.976 1.00 55.50 380 LYS A N 1
ATOM 3059 C CA . LYS A 1 380 ? 32.461 0.416 -14.840 1.00 55.50 380 LYS A CA 1
ATOM 3060 C C . LYS A 1 380 ? 33.979 0.328 -15.025 1.00 55.50 380 LYS A C 1
ATOM 3062 O O . LYS A 1 380 ? 34.532 0.989 -15.896 1.00 55.50 380 LYS A O 1
ATOM 3067 N N . TYR A 1 381 ? 34.599 -0.492 -14.183 1.00 73.94 381 TYR A N 1
ATOM 3068 C CA . TYR A 1 381 ? 36.012 -0.710 -14.000 1.00 73.94 381 TYR A CA 1
ATOM 3069 C C . TYR A 1 381 ? 36.274 -2.191 -14.251 1.00 73.94 381 TYR A C 1
ATOM 3071 O O . TYR A 1 381 ? 36.345 -2.982 -13.316 1.00 73.94 381 TYR A O 1
ATOM 3079 N N . SER A 1 382 ? 36.290 -2.599 -15.513 1.00 81.06 382 SER A N 1
ATOM 3080 C CA . SER A 1 382 ? 36.495 -3.998 -15.872 1.00 81.06 382 SER A CA 1
ATOM 3081 C C . SER A 1 382 ? 37.310 -4.118 -17.139 1.00 81.06 382 SER A C 1
ATOM 3083 O O . SER A 1 382 ? 37.121 -3.317 -18.050 1.00 81.06 382 SER A O 1
ATOM 3085 N N . ILE A 1 383 ? 38.104 -5.169 -17.213 1.00 83.44 383 ILE A N 1
ATOM 3086 C CA . ILE A 1 383 ? 38.928 -5.531 -18.360 1.00 83.44 383 ILE A CA 1
ATOM 3087 C C . ILE A 1 383 ? 38.581 -6.952 -18.811 1.00 83.44 383 ILE A C 1
ATOM 3089 O O . ILE A 1 383 ? 37.902 -7.690 -18.090 1.00 83.44 383 ILE A O 1
ATOM 3093 N N . ILE A 1 384 ? 39.026 -7.342 -20.002 1.00 83.81 384 ILE A N 1
ATOM 3094 C CA . ILE A 1 384 ? 38.831 -8.698 -20.521 1.00 83.81 384 ILE A CA 1
ATOM 3095 C C . ILE A 1 384 ? 40.157 -9.451 -20.424 1.00 83.81 384 ILE A C 1
ATOM 3097 O O . ILE A 1 384 ? 41.162 -9.011 -20.967 1.00 83.81 384 ILE A O 1
ATOM 3101 N N . LEU A 1 385 ? 40.147 -10.602 -19.754 1.00 83.88 385 LEU A N 1
ATOM 3102 C CA . LEU A 1 385 ? 41.267 -11.541 -19.693 1.00 83.88 385 LEU A CA 1
ATOM 3103 C C . LEU A 1 385 ? 40.728 -12.947 -19.936 1.00 83.88 385 LEU A C 1
ATOM 3105 O O . LEU A 1 385 ? 39.702 -13.317 -19.368 1.00 83.88 385 LEU A O 1
ATOM 3109 N N . CYS A 1 386 ? 41.397 -13.733 -20.785 1.00 83.88 386 CYS A N 1
ATOM 3110 C CA . CYS A 1 386 ? 40.970 -15.103 -21.106 1.00 83.88 386 CYS A CA 1
ATOM 3111 C C . CYS A 1 386 ? 39.495 -15.199 -21.556 1.00 83.88 386 CYS A C 1
ATOM 3113 O O . CYS A 1 386 ? 38.759 -16.086 -21.131 1.00 83.88 386 CYS A O 1
ATOM 3115 N N . GLY A 1 387 ? 39.030 -14.231 -22.359 1.00 80.62 387 GLY A N 1
ATOM 3116 C CA . GLY A 1 387 ? 37.637 -14.169 -22.828 1.00 80.62 387 GLY A CA 1
ATOM 3117 C C . GLY A 1 387 ? 36.601 -13.896 -21.727 1.00 80.62 387 GLY A C 1
ATOM 3118 O O . GLY A 1 387 ? 35.400 -13.994 -21.969 1.00 80.62 387 GLY A O 1
ATOM 3119 N N . LYS A 1 388 ? 37.040 -13.555 -20.510 1.00 86.38 388 LYS A N 1
ATOM 3120 C CA . LYS A 1 388 ? 36.183 -13.313 -19.348 1.00 86.38 388 LYS A CA 1
ATOM 3121 C C . LYS A 1 388 ? 36.381 -11.908 -18.809 1.00 86.38 388 LYS A C 1
ATOM 3123 O O . LYS A 1 388 ? 37.448 -11.307 -18.912 1.00 86.38 388 LYS A O 1
ATOM 3128 N N . LYS A 1 389 ? 35.309 -11.366 -18.241 1.00 84.69 389 LYS A N 1
ATOM 3129 C CA . LYS A 1 389 ? 35.270 -10.001 -17.729 1.00 84.69 389 LYS A CA 1
ATOM 3130 C C . LYS A 1 389 ? 35.755 -9.975 -16.282 1.00 84.69 389 LYS A C 1
ATOM 3132 O O . LYS A 1 389 ? 35.064 -10.469 -15.393 1.00 84.69 389 LYS A O 1
ATOM 3137 N N . PHE A 1 390 ? 36.913 -9.369 -16.051 1.00 88.62 390 PHE A N 1
ATOM 3138 C CA . PHE A 1 390 ? 37.481 -9.155 -14.724 1.00 88.62 390 PHE A CA 1
ATOM 3139 C C . PHE A 1 390 ? 37.165 -7.745 -14.242 1.00 88.62 390 PHE A C 1
ATOM 3141 O O . PHE A 1 390 ? 37.391 -6.769 -14.952 1.00 88.62 390 PHE A O 1
ATOM 3148 N N . THR A 1 391 ? 36.649 -7.626 -13.025 1.00 87.31 391 THR A N 1
ATOM 3149 C CA . THR A 1 391 ? 36.422 -6.346 -12.355 1.00 87.31 391 THR A CA 1
ATOM 3150 C C . THR A 1 391 ? 37.710 -5.891 -11.684 1.00 87.31 391 THR A C 1
ATOM 3152 O O . THR A 1 391 ? 38.325 -6.646 -10.936 1.00 87.31 391 THR A O 1
ATOM 3155 N N . VAL A 1 392 ? 38.093 -4.641 -11.925 1.00 87.31 392 VAL A N 1
ATOM 3156 C CA . VAL A 1 392 ? 39.235 -3.978 -11.301 1.00 87.31 392 VAL A CA 1
ATOM 3157 C C . VAL A 1 392 ? 38.808 -3.441 -9.937 1.00 87.31 392 VAL A C 1
ATOM 3159 O O . VAL A 1 392 ? 37.965 -2.544 -9.828 1.00 87.31 392 VAL A O 1
ATOM 3162 N N . ILE A 1 393 ? 39.383 -3.987 -8.873 1.00 85.00 393 ILE A N 1
ATOM 3163 C CA . ILE A 1 393 ? 39.067 -3.640 -7.489 1.00 85.00 393 ILE A CA 1
ATOM 3164 C C . ILE A 1 393 ? 40.278 -2.969 -6.857 1.00 85.00 393 ILE A C 1
ATOM 3166 O O . ILE A 1 393 ? 41.388 -3.479 -6.923 1.00 85.00 393 ILE A O 1
ATOM 3170 N N . LEU A 1 394 ? 40.031 -1.827 -6.221 1.00 80.00 394 LEU A N 1
ATOM 3171 C CA . LEU A 1 394 ? 40.997 -1.119 -5.400 1.00 80.00 394 LEU A CA 1
ATOM 3172 C C . LEU A 1 394 ? 40.517 -1.201 -3.952 1.00 80.00 394 LEU A C 1
ATOM 3174 O O . LEU A 1 394 ? 39.431 -0.697 -3.649 1.00 80.00 394 LEU A O 1
ATOM 3178 N N . ASP A 1 395 ? 41.289 -1.863 -3.100 1.00 74.81 395 ASP A N 1
ATOM 3179 C CA . ASP A 1 395 ? 40.956 -2.099 -1.694 1.00 74.81 395 ASP A CA 1
ATOM 3180 C C . ASP A 1 395 ? 42.214 -1.921 -0.839 1.00 74.81 395 ASP A C 1
ATOM 3182 O O . ASP A 1 395 ? 43.239 -2.530 -1.128 1.00 74.81 395 ASP A O 1
ATOM 3186 N N . GLY A 1 396 ? 42.177 -1.028 0.153 1.00 69.38 396 GLY A N 1
ATOM 3187 C CA . GLY A 1 396 ? 43.323 -0.759 1.035 1.00 69.38 396 GLY A CA 1
ATOM 3188 C C . GLY A 1 396 ? 44.624 -0.331 0.336 1.00 69.38 396 GLY A C 1
ATOM 3189 O O . GLY A 1 396 ? 45.696 -0.555 0.883 1.00 69.38 396 GLY A O 1
ATOM 3190 N N . GLY A 1 397 ? 44.557 0.241 -0.873 1.00 70.25 397 GLY A N 1
ATOM 3191 C CA . GLY A 1 397 ? 45.753 0.550 -1.669 1.00 70.25 39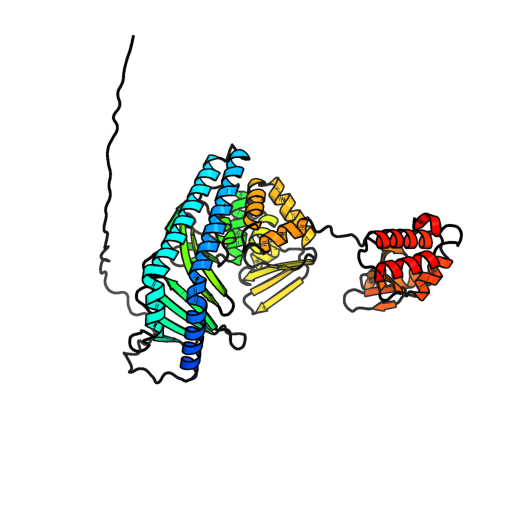7 GLY A CA 1
ATOM 3192 C C . GLY A 1 397 ? 46.322 -0.649 -2.437 1.00 70.25 397 GLY A C 1
ATOM 3193 O O . GLY A 1 397 ? 47.454 -0.591 -2.902 1.00 70.25 397 GLY A O 1
ATOM 3194 N N . TYR A 1 398 ? 45.549 -1.720 -2.611 1.00 81.12 398 TYR A N 1
ATOM 3195 C CA . TYR A 1 398 ? 45.902 -2.874 -3.435 1.00 81.12 398 TYR A CA 1
ATOM 3196 C C . TYR A 1 398 ? 44.976 -2.968 -4.644 1.00 81.12 398 TYR A C 1
ATOM 3198 O O . TYR A 1 398 ? 43.751 -2.880 -4.508 1.00 81.12 398 TYR A O 1
ATOM 3206 N N . LEU A 1 399 ? 45.561 -3.160 -5.825 1.00 85.06 399 LEU A N 1
ATOM 3207 C CA . LEU A 1 399 ? 44.832 -3.346 -7.075 1.00 85.06 399 LEU A CA 1
ATOM 3208 C C . LEU A 1 399 ? 44.659 -4.842 -7.342 1.00 85.06 399 LEU A C 1
ATOM 3210 O O . LEU A 1 399 ? 45.632 -5.529 -7.603 1.00 85.06 399 LEU A O 1
ATOM 3214 N N . ARG A 1 400 ? 43.441 -5.375 -7.306 1.00 90.00 400 ARG A N 1
ATOM 3215 C CA . ARG A 1 400 ? 43.167 -6.785 -7.632 1.00 90.00 400 ARG A CA 1
ATOM 3216 C C . ARG A 1 400 ? 42.159 -6.908 -8.762 1.00 90.00 400 ARG A C 1
ATOM 3218 O O . ARG A 1 400 ? 41.320 -6.028 -8.953 1.00 90.00 400 ARG A O 1
ATOM 3225 N N . LEU A 1 401 ? 42.222 -8.020 -9.484 1.00 90.25 401 LEU A N 1
ATOM 3226 C CA . LEU A 1 401 ? 41.230 -8.364 -10.499 1.00 90.25 401 LEU A CA 1
ATOM 3227 C C . LEU A 1 401 ? 40.373 -9.514 -9.995 1.00 90.25 401 LEU A C 1
ATOM 3229 O O . LEU A 1 401 ? 40.910 -10.508 -9.511 1.00 90.25 401 LEU A O 1
ATOM 3233 N N . GLU A 1 402 ? 39.057 -9.395 -10.133 1.00 91.12 402 GLU A N 1
ATOM 3234 C CA . GLU A 1 402 ? 38.120 -10.446 -9.736 1.00 91.12 402 GLU A CA 1
ATOM 3235 C C . GLU A 1 402 ? 37.152 -10.794 -10.864 1.00 91.12 402 GLU A C 1
ATOM 3237 O O . GLU A 1 402 ? 36.554 -9.913 -11.484 1.00 91.12 402 GLU A O 1
ATOM 3242 N N . CYS A 1 403 ? 36.965 -12.088 -11.106 1.00 89.44 403 CYS A N 1
ATOM 3243 C CA . CYS A 1 403 ? 35.960 -12.608 -12.024 1.00 89.44 403 CYS A CA 1
ATOM 3244 C C . CYS A 1 403 ? 35.102 -13.645 -11.300 1.00 89.44 403 CYS A C 1
ATOM 3246 O O . CYS A 1 403 ? 35.627 -14.601 -10.730 1.00 89.44 403 CYS A O 1
ATOM 3248 N N . GLU A 1 404 ? 33.784 -13.447 -11.309 1.00 84.69 404 GLU A N 1
ATOM 3249 C CA . GLU A 1 404 ? 32.837 -14.451 -10.831 1.00 84.69 404 GLU A CA 1
ATOM 3250 C C . GLU A 1 404 ? 32.535 -15.432 -11.962 1.00 84.69 404 GLU A C 1
ATOM 3252 O O . GLU A 1 404 ? 32.152 -15.031 -13.063 1.00 84.69 404 GLU A O 1
ATOM 3257 N N . ILE A 1 405 ? 32.730 -16.717 -11.686 1.00 82.81 405 ILE A N 1
ATOM 3258 C CA . ILE A 1 405 ? 32.627 -17.791 -12.670 1.00 82.81 405 ILE A CA 1
ATOM 3259 C C . ILE A 1 405 ? 31.825 -18.962 -12.099 1.00 82.81 405 ILE A C 1
ATOM 3261 O O . ILE A 1 405 ? 31.692 -19.125 -10.875 1.00 82.81 405 ILE A O 1
ATOM 3265 N N . LYS A 1 406 ? 31.277 -19.788 -12.994 1.00 82.94 406 LYS A N 1
ATOM 3266 C CA . LYS A 1 406 ? 30.636 -21.042 -12.595 1.00 82.94 406 LYS A CA 1
ATOM 3267 C C . LYS A 1 406 ? 31.706 -22.080 -12.194 1.00 82.94 406 LYS A C 1
ATOM 3269 O O . LYS A 1 406 ? 32.822 -22.003 -12.709 1.00 82.94 406 LYS A O 1
ATOM 3274 N N . PRO A 1 407 ? 31.408 -23.026 -11.281 1.00 80.00 407 PRO A N 1
ATOM 3275 C CA . PRO A 1 407 ? 32.389 -24.013 -10.810 1.00 80.00 407 PRO A CA 1
ATOM 3276 C C . PRO A 1 407 ? 33.040 -24.854 -11.921 1.00 80.00 407 PRO A C 1
ATOM 3278 O O . PRO A 1 407 ? 34.223 -25.158 -11.842 1.00 80.00 407 PRO A O 1
ATOM 3281 N N . ASP A 1 408 ? 32.290 -25.185 -12.969 1.00 84.19 408 ASP A N 1
ATOM 3282 C CA . ASP A 1 408 ? 32.743 -25.932 -14.149 1.00 84.19 408 ASP A CA 1
ATOM 3283 C C . ASP A 1 408 ? 33.710 -25.137 -15.045 1.00 84.19 408 ASP A C 1
ATOM 3285 O O . ASP A 1 408 ? 34.480 -25.720 -15.803 1.00 84.19 408 ASP A O 1
ATOM 3289 N N . GLU A 1 409 ? 33.735 -23.806 -14.937 1.00 83.50 409 GLU A N 1
ATOM 3290 C CA . GLU A 1 409 ? 34.649 -22.953 -15.705 1.00 83.50 409 GLU A CA 1
ATOM 3291 C C . GLU A 1 409 ? 35.983 -22.682 -14.986 1.00 83.50 409 GLU A C 1
ATOM 3293 O O . GLU A 1 409 ? 36.888 -22.089 -15.579 1.00 83.50 409 GLU A O 1
ATOM 3298 N N . GLU A 1 410 ? 36.114 -23.092 -13.719 1.00 85.31 410 GLU A N 1
ATOM 3299 C CA . GLU A 1 410 ? 37.243 -22.756 -12.841 1.00 85.31 410 GLU A CA 1
ATOM 3300 C C . GLU A 1 410 ? 38.582 -23.239 -13.382 1.00 85.31 410 GLU A C 1
ATOM 3302 O O . GLU A 1 410 ? 39.483 -22.421 -13.587 1.00 85.31 410 GLU A O 1
ATOM 3307 N N . ALA A 1 411 ? 38.698 -24.539 -13.656 1.00 86.12 411 ALA A N 1
ATOM 3308 C CA . ALA A 1 411 ? 39.937 -25.139 -14.138 1.00 86.12 411 ALA A CA 1
ATOM 3309 C C . ALA A 1 411 ? 40.406 -24.472 -15.440 1.00 86.12 411 ALA A C 1
ATOM 3311 O O . ALA A 1 411 ? 41.541 -24.009 -15.515 1.00 86.12 411 ALA A O 1
ATOM 3312 N N . ARG A 1 412 ? 39.491 -24.294 -16.404 1.00 90.81 412 ARG A N 1
ATOM 3313 C CA . ARG A 1 412 ? 39.777 -23.672 -17.705 1.00 90.81 412 ARG A CA 1
ATOM 3314 C C . ARG A 1 412 ? 40.296 -22.240 -17.573 1.00 90.81 412 ARG A C 1
ATOM 3316 O O . ARG A 1 412 ? 41.218 -21.841 -18.279 1.00 90.81 412 ARG A O 1
ATOM 3323 N N . ILE A 1 413 ? 39.691 -21.438 -16.697 1.00 88.00 413 ILE A N 1
ATOM 3324 C CA . ILE A 1 413 ? 40.076 -20.029 -16.532 1.00 88.00 413 ILE A CA 1
ATOM 3325 C C . ILE A 1 413 ? 41.407 -19.918 -15.786 1.00 88.00 413 ILE A C 1
ATOM 3327 O O . ILE A 1 413 ? 42.252 -19.116 -16.182 1.00 88.00 413 ILE A O 1
ATOM 3331 N N . ILE A 1 414 ? 41.623 -20.730 -14.746 1.00 88.69 414 ILE A N 1
ATOM 3332 C CA . ILE A 1 414 ? 42.901 -20.774 -14.022 1.00 88.69 414 ILE A CA 1
ATOM 3333 C C . ILE A 1 414 ? 44.029 -21.239 -14.945 1.00 88.69 414 ILE A C 1
ATOM 3335 O O . ILE A 1 414 ? 45.105 -20.648 -14.929 1.00 88.69 414 ILE A O 1
ATOM 3339 N N . GLU A 1 415 ? 43.789 -22.258 -15.764 1.00 88.44 415 GLU A N 1
ATOM 3340 C CA . GLU A 1 415 ? 44.769 -22.780 -16.711 1.00 88.44 415 GLU A CA 1
ATOM 3341 C C . GLU A 1 415 ? 45.087 -21.773 -17.820 1.00 88.44 415 GLU A C 1
ATOM 3343 O O . GLU A 1 415 ? 46.259 -21.522 -18.087 1.00 88.44 415 GLU A O 1
ATOM 3348 N N . CYS A 1 416 ? 44.079 -21.091 -18.381 1.00 88.25 416 CYS A N 1
ATOM 3349 C CA . CYS A 1 416 ? 44.309 -20.009 -19.344 1.00 88.25 416 CYS A CA 1
ATOM 3350 C C . CYS A 1 416 ? 45.147 -18.867 -18.748 1.00 88.25 416 CYS A C 1
ATOM 3352 O O . CYS A 1 416 ? 46.045 -18.340 -19.406 1.00 88.25 416 CYS A O 1
ATOM 3354 N N . LEU A 1 417 ? 44.880 -18.481 -17.496 1.00 88.38 417 LEU A N 1
ATOM 3355 C CA . LEU A 1 417 ? 45.680 -17.470 -16.804 1.00 88.38 417 LEU A CA 1
ATOM 3356 C C . LEU A 1 417 ? 47.109 -17.972 -16.563 1.00 88.38 417 LEU A C 1
ATOM 3358 O O . LEU A 1 417 ? 48.058 -17.244 -16.842 1.00 88.38 417 LEU A O 1
ATOM 3362 N N . ARG A 1 418 ? 47.274 -19.231 -16.142 1.00 88.62 418 ARG A N 1
ATOM 3363 C CA . ARG A 1 418 ? 48.585 -19.856 -15.927 1.00 88.62 418 ARG A CA 1
ATOM 3364 C C . ARG A 1 418 ? 49.404 -19.946 -17.214 1.00 88.62 418 ARG A C 1
ATOM 3366 O O . ARG A 1 418 ? 50.595 -19.662 -17.170 1.00 88.62 418 ARG A O 1
ATOM 3373 N N . ALA A 1 419 ? 48.783 -20.273 -18.347 1.00 86.12 419 ALA A N 1
ATOM 3374 C CA . ALA A 1 419 ? 49.434 -20.299 -19.660 1.00 86.12 419 ALA A CA 1
ATOM 3375 C C . ALA A 1 419 ? 49.948 -18.911 -20.084 1.00 86.12 419 ALA A C 1
ATOM 3377 O O . ALA A 1 419 ? 50.952 -18.801 -20.777 1.00 86.12 419 ALA A O 1
ATOM 3378 N N . LYS A 1 420 ? 49.304 -17.841 -19.603 1.00 82.06 420 LYS A N 1
ATOM 3379 C CA . LYS A 1 420 ? 49.777 -16.453 -19.734 1.00 82.06 420 LYS A CA 1
ATOM 3380 C C . LYS A 1 420 ? 50.774 -16.042 -18.641 1.00 82.06 420 LYS A C 1
ATOM 3382 O O . LYS A 1 420 ? 51.066 -14.861 -18.486 1.00 82.06 420 LYS A O 1
ATOM 3387 N N . GLY A 1 421 ? 51.254 -16.999 -17.848 1.00 82.50 421 GLY A N 1
ATOM 3388 C CA . GLY A 1 421 ? 52.167 -16.784 -16.731 1.00 82.50 421 GLY A CA 1
ATOM 3389 C C . GLY A 1 421 ? 51.522 -16.181 -15.483 1.00 82.50 421 GLY A C 1
ATOM 3390 O O . GLY A 1 421 ? 52.253 -15.836 -14.564 1.00 82.50 421 GLY A O 1
ATOM 3391 N N . ILE A 1 422 ? 50.194 -16.041 -15.410 1.00 86.94 422 ILE A N 1
ATOM 3392 C CA . ILE A 1 422 ? 49.478 -15.311 -14.350 1.00 86.94 422 ILE A CA 1
ATOM 3393 C C . ILE A 1 422 ? 49.059 -16.257 -13.227 1.00 86.94 422 ILE A C 1
ATOM 3395 O O . ILE A 1 422 ? 48.365 -17.251 -13.456 1.00 86.94 422 ILE A O 1
ATOM 3399 N N . VAL A 1 423 ? 49.401 -15.909 -11.984 1.00 88.81 423 VAL A N 1
ATOM 3400 C CA . VAL A 1 423 ? 48.964 -16.679 -10.814 1.00 88.81 423 VAL A CA 1
ATOM 3401 C C . VAL A 1 423 ? 47.615 -16.158 -10.316 1.00 88.81 423 VAL A C 1
ATOM 3403 O O . VAL A 1 423 ? 47.486 -15.017 -9.874 1.00 88.81 423 VAL A O 1
ATOM 3406 N N . ALA A 1 424 ? 46.597 -17.017 -10.342 1.00 88.88 424 ALA A N 1
ATOM 3407 C CA . ALA A 1 424 ? 45.258 -16.706 -9.851 1.00 88.88 424 ALA A CA 1
ATOM 3408 C C . ALA A 1 424 ? 44.789 -17.726 -8.807 1.00 88.88 424 ALA A C 1
ATOM 3410 O O . ALA A 1 424 ? 45.202 -18.885 -8.813 1.00 88.88 424 ALA A O 1
ATOM 3411 N N . ARG A 1 425 ? 43.915 -17.293 -7.894 1.00 88.75 425 ARG A N 1
ATOM 3412 C CA . ARG A 1 425 ? 43.313 -18.150 -6.859 1.00 88.75 425 ARG A CA 1
ATOM 3413 C C . ARG A 1 425 ? 41.799 -18.095 -6.957 1.00 88.75 425 ARG A C 1
ATOM 3415 O O . ARG A 1 425 ? 41.253 -17.016 -7.148 1.00 88.75 425 ARG A O 1
ATOM 3422 N N . ALA A 1 426 ? 41.123 -19.219 -6.752 1.00 86.00 426 ALA A N 1
ATOM 3423 C CA . ALA A 1 426 ? 39.667 -19.269 -6.698 1.00 86.00 426 ALA A CA 1
ATOM 3424 C C . ALA A 1 426 ? 39.158 -19.496 -5.266 1.00 86.00 426 ALA A C 1
ATOM 3426 O O . ALA A 1 426 ? 39.697 -20.311 -4.517 1.00 86.00 426 ALA A O 1
ATOM 3427 N N . LYS A 1 427 ? 38.100 -18.781 -4.865 1.00 79.19 427 LYS A N 1
ATOM 3428 C CA . LYS A 1 427 ? 37.427 -18.948 -3.560 1.00 79.19 427 LYS A CA 1
ATOM 3429 C C . LYS A 1 427 ? 35.900 -18.974 -3.724 1.00 79.19 427 LYS A C 1
ATOM 3431 O O . LYS A 1 427 ? 35.370 -18.278 -4.581 1.00 79.19 427 LYS A O 1
ATOM 3436 N N . GLY A 1 428 ? 35.196 -19.747 -2.885 1.00 67.06 428 GLY A N 1
ATOM 3437 C CA . GLY A 1 428 ? 33.719 -19.814 -2.836 1.00 67.06 428 GLY A CA 1
ATOM 3438 C C . GLY A 1 428 ? 33.127 -21.212 -3.094 1.00 67.06 428 GLY A C 1
ATOM 3439 O O . GLY A 1 428 ? 33.763 -22.036 -3.736 1.00 67.06 428 GLY A O 1
ATOM 3440 N N . LYS A 1 429 ? 31.922 -21.502 -2.557 1.00 53.19 429 LYS A N 1
ATOM 3441 C CA . LYS A 1 429 ? 31.256 -22.831 -2.646 1.00 53.19 429 LYS A CA 1
ATOM 3442 C C . LYS A 1 429 ? 30.173 -22.960 -3.735 1.00 53.19 429 LYS A C 1
ATOM 3444 O O . LYS A 1 429 ? 29.863 -24.075 -4.126 1.00 53.19 429 LYS A O 1
ATOM 3449 N N . ARG A 1 430 ? 29.537 -21.862 -4.168 1.00 51.62 430 ARG A N 1
ATOM 3450 C CA . ARG A 1 430 ? 28.390 -21.878 -5.117 1.00 51.62 430 ARG A CA 1
ATOM 3451 C C . ARG A 1 430 ? 28.644 -21.068 -6.388 1.00 51.62 430 ARG A C 1
ATOM 3453 O O . ARG A 1 430 ? 28.206 -21.467 -7.457 1.00 51.62 430 ARG A O 1
ATOM 3460 N N . SER A 1 431 ? 29.372 -19.966 -6.262 1.00 56.62 431 SER A N 1
ATOM 3461 C CA . SER A 1 431 ? 30.093 -19.310 -7.347 1.00 56.62 431 SER A CA 1
ATOM 3462 C C . SER A 1 431 ? 31.552 -19.189 -6.920 1.00 56.62 431 SER A C 1
ATOM 3464 O O . SER A 1 431 ? 31.845 -19.035 -5.725 1.00 56.62 431 SER A O 1
ATOM 3466 N N . ARG A 1 432 ? 32.463 -19.356 -7.879 1.00 78.75 432 ARG A N 1
ATOM 3467 C CA . ARG A 1 432 ? 33.900 -19.233 -7.648 1.00 78.75 432 ARG A CA 1
ATOM 3468 C C . ARG A 1 432 ? 34.311 -17.836 -8.070 1.00 78.75 432 ARG A C 1
ATOM 3470 O O . ARG A 1 432 ? 33.996 -17.397 -9.171 1.00 78.75 432 ARG A O 1
ATOM 3477 N N . ILE A 1 433 ? 34.994 -17.130 -7.183 1.00 85.25 433 ILE A N 1
ATOM 3478 C CA . ILE A 1 433 ? 35.622 -15.855 -7.505 1.00 85.25 433 ILE A CA 1
ATOM 3479 C C . ILE A 1 433 ? 37.083 -16.158 -7.787 1.00 85.25 433 ILE A C 1
ATOM 3481 O O . ILE A 1 433 ? 37.808 -16.557 -6.874 1.00 85.25 433 ILE A O 1
ATOM 3485 N N . VAL A 1 434 ? 37.492 -15.997 -9.044 1.00 88.25 434 VAL A N 1
ATOM 3486 C CA . VAL A 1 434 ? 38.899 -16.034 -9.445 1.00 88.25 434 VAL A CA 1
ATOM 3487 C C . VAL A 1 434 ? 39.495 -14.662 -9.181 1.00 88.25 434 VAL A C 1
ATOM 3489 O O . VAL A 1 434 ? 39.011 -13.660 -9.704 1.00 88.25 434 VAL A O 1
ATOM 3492 N N . THR A 1 435 ? 40.548 -14.625 -8.374 1.00 89.62 435 THR A N 1
ATOM 3493 C CA . THR A 1 435 ? 41.248 -13.411 -7.968 1.00 89.62 435 THR A CA 1
ATOM 3494 C C . THR A 1 435 ? 42.687 -13.435 -8.471 1.00 89.62 435 THR A C 1
ATOM 3496 O O . THR A 1 435 ? 43.420 -14.391 -8.209 1.00 89.62 435 THR A O 1
ATOM 3499 N N . VAL A 1 436 ? 43.102 -12.350 -9.125 1.00 90.00 436 VAL A N 1
ATOM 3500 C CA . VAL A 1 436 ? 44.506 -12.037 -9.431 1.00 90.00 436 VAL A CA 1
ATOM 3501 C C . VAL A 1 436 ? 44.983 -10.993 -8.423 1.00 90.00 436 VAL A C 1
ATOM 3503 O O . VAL A 1 436 ? 44.330 -9.961 -8.239 1.00 90.00 436 VAL A O 1
ATOM 3506 N N . SER A 1 437 ? 46.077 -11.284 -7.717 1.00 89.38 437 SER A N 1
ATOM 3507 C CA . SER A 1 437 ? 46.597 -10.427 -6.645 1.00 89.38 437 SER A CA 1
ATOM 3508 C C . SER A 1 437 ? 47.262 -9.159 -7.183 1.00 89.38 437 SER A C 1
ATOM 3510 O O . SER A 1 437 ? 47.628 -9.070 -8.349 1.00 89.38 437 SER A O 1
ATOM 3512 N N . SER A 1 438 ? 47.493 -8.182 -6.306 1.00 87.31 438 SER A N 1
ATOM 3513 C CA . SER A 1 438 ? 48.128 -6.918 -6.697 1.00 87.31 438 SER A CA 1
ATOM 3514 C C . SER A 1 438 ? 49.561 -7.052 -7.193 1.00 87.31 438 SER A C 1
ATOM 3516 O O . SER A 1 438 ? 49.957 -6.307 -8.086 1.00 87.31 438 SER A O 1
ATOM 3518 N N . SER A 1 439 ? 50.330 -8.000 -6.657 1.00 85.81 439 SER A N 1
ATOM 3519 C CA . SER A 1 439 ? 51.673 -8.312 -7.160 1.00 85.81 439 SER A CA 1
ATOM 3520 C C . SER A 1 439 ? 51.621 -8.824 -8.601 1.00 85.81 439 SER A C 1
ATOM 3522 O O . SER A 1 439 ? 52.401 -8.395 -9.447 1.00 85.81 439 SER A O 1
ATOM 3524 N N . GLU A 1 440 ? 50.649 -9.687 -8.887 1.00 87.81 440 GLU A N 1
ATOM 3525 C CA . GLU A 1 440 ? 50.440 -10.283 -10.201 1.00 87.81 440 GLU A CA 1
ATOM 3526 C C . GLU A 1 440 ? 49.955 -9.257 -11.216 1.00 87.81 440 GLU A C 1
ATOM 3528 O O . GLU A 1 440 ? 50.529 -9.156 -12.294 1.00 87.81 440 GLU A O 1
ATOM 3533 N N . VAL A 1 441 ? 48.984 -8.415 -10.850 1.00 86.00 441 VAL A N 1
ATOM 3534 C CA . VAL A 1 441 ? 48.516 -7.323 -11.717 1.00 86.00 441 VAL A CA 1
ATOM 3535 C C . VAL A 1 441 ? 49.663 -6.376 -12.077 1.00 86.00 441 VAL A C 1
ATOM 3537 O O . VAL A 1 441 ? 49.815 -6.023 -13.243 1.00 86.00 441 VAL A O 1
ATOM 3540 N N . ARG A 1 442 ? 50.513 -6.003 -11.109 1.00 85.31 442 ARG A N 1
ATOM 3541 C CA . ARG A 1 442 ? 51.693 -5.157 -11.366 1.00 85.31 442 ARG A CA 1
ATOM 3542 C C . ARG A 1 442 ? 52.670 -5.812 -12.337 1.00 85.31 442 ARG A C 1
ATOM 3544 O O . ARG A 1 442 ? 53.183 -5.138 -13.223 1.00 85.31 442 ARG A O 1
ATOM 3551 N N . ARG A 1 443 ? 52.920 -7.115 -12.190 1.00 84.25 443 ARG A N 1
ATOM 3552 C CA . ARG A 1 443 ? 53.774 -7.870 -13.114 1.00 84.25 443 ARG A CA 1
ATOM 3553 C C . ARG A 1 443 ? 53.174 -7.915 -14.518 1.00 84.25 443 ARG A C 1
ATOM 3555 O O . ARG A 1 443 ? 53.870 -7.610 -15.477 1.00 84.25 443 ARG A O 1
ATOM 3562 N N . MET A 1 444 ? 51.881 -8.215 -14.628 1.00 84.75 444 MET A N 1
ATOM 3563 C CA . MET A 1 444 ? 51.166 -8.279 -15.905 1.00 84.75 444 MET A CA 1
ATOM 3564 C C . MET A 1 444 ? 51.227 -6.954 -16.664 1.00 84.75 444 MET A C 1
ATOM 3566 O O . MET A 1 444 ? 51.523 -6.935 -17.849 1.00 84.75 444 MET A O 1
ATOM 3570 N N . VAL A 1 445 ? 50.998 -5.841 -15.969 1.00 84.62 445 VAL A N 1
ATOM 3571 C CA . VAL A 1 445 ? 51.000 -4.504 -16.571 1.00 84.62 445 VAL A CA 1
ATOM 3572 C C . VAL A 1 445 ? 52.394 -4.068 -17.051 1.00 84.62 445 VAL A C 1
ATOM 3574 O O . VAL A 1 445 ? 52.499 -3.254 -17.963 1.00 84.62 445 VAL A O 1
ATOM 3577 N N . LYS A 1 446 ? 53.472 -4.628 -16.487 1.00 82.94 446 LYS A N 1
ATOM 3578 C CA . LYS A 1 446 ? 54.839 -4.423 -16.996 1.00 82.94 446 LYS A CA 1
ATOM 3579 C C . LYS A 1 446 ? 55.141 -5.233 -18.259 1.00 82.94 446 LYS A C 1
ATOM 3581 O O . LYS A 1 446 ? 56.041 -4.859 -18.997 1.00 82.94 446 LYS A O 1
ATOM 3586 N N . MET A 1 447 ? 54.437 -6.345 -18.471 1.00 80.88 447 MET A N 1
ATOM 3587 C CA . MET A 1 447 ? 54.699 -7.288 -19.565 1.00 80.88 447 MET A CA 1
ATOM 3588 C C . MET A 1 447 ? 53.727 -7.137 -20.745 1.00 80.88 447 MET A C 1
ATOM 3590 O O . MET A 1 447 ? 54.045 -7.576 -21.844 1.00 80.88 447 MET A O 1
ATOM 3594 N N . ASP A 1 448 ? 52.549 -6.545 -20.529 1.00 82.44 448 ASP A N 1
ATOM 3595 C CA . ASP A 1 448 ? 51.487 -6.394 -21.530 1.00 82.44 448 ASP A CA 1
ATOM 3596 C C . ASP A 1 448 ? 51.015 -4.930 -21.606 1.00 82.44 448 ASP A C 1
ATOM 3598 O O . ASP A 1 448 ? 50.264 -4.439 -20.757 1.00 82.44 448 ASP A O 1
ATOM 3602 N N . GLU A 1 449 ? 51.464 -4.245 -22.660 1.00 81.69 449 GLU A N 1
ATOM 3603 C CA . GLU A 1 449 ? 51.158 -2.848 -22.998 1.00 81.69 449 GLU A CA 1
ATOM 3604 C C . GLU A 1 449 ? 49.641 -2.593 -23.121 1.00 81.69 449 GLU A C 1
ATOM 3606 O O . GLU A 1 449 ? 49.109 -1.641 -22.551 1.00 81.69 449 GLU A O 1
ATOM 3611 N N . LYS A 1 450 ? 48.898 -3.485 -23.789 1.00 78.38 450 LYS A N 1
ATOM 3612 C CA . LYS A 1 450 ? 47.447 -3.322 -24.010 1.00 78.38 450 LYS A CA 1
ATOM 3613 C C . LYS A 1 450 ? 46.663 -3.479 -22.714 1.00 78.38 450 LYS A C 1
ATOM 3615 O O . LYS A 1 450 ? 45.645 -2.816 -22.476 1.00 78.38 450 LYS A O 1
ATOM 3620 N N . LEU A 1 451 ? 47.125 -4.381 -21.856 1.00 81.31 451 LEU A N 1
ATOM 3621 C CA . LEU A 1 451 ? 46.567 -4.553 -20.527 1.00 81.31 451 LEU A CA 1
ATOM 3622 C C . LEU A 1 451 ? 46.865 -3.343 -19.632 1.00 81.31 451 LEU A C 1
ATOM 3624 O O . LEU A 1 451 ? 45.978 -2.923 -18.882 1.00 81.31 451 LEU A O 1
ATOM 3628 N N . ARG A 1 452 ? 48.073 -2.770 -19.733 1.00 84.31 452 ARG A N 1
ATOM 3629 C CA . ARG A 1 452 ? 48.445 -1.513 -19.070 1.00 84.31 452 ARG A CA 1
ATOM 3630 C C . ARG A 1 452 ? 47.478 -0.403 -19.434 1.00 84.31 452 ARG A C 1
ATOM 3632 O O . ARG A 1 452 ? 46.855 0.158 -18.540 1.00 84.31 452 ARG A O 1
ATOM 3639 N N . GLU A 1 453 ? 47.279 -0.156 -20.724 1.00 78.44 453 GLU A N 1
ATOM 3640 C CA . GLU A 1 453 ? 46.336 0.848 -21.228 1.00 78.44 453 GLU A CA 1
ATOM 3641 C C . GLU A 1 453 ? 44.913 0.611 -20.710 1.00 78.44 453 GLU A C 1
ATOM 3643 O O . GLU A 1 453 ? 44.264 1.525 -20.199 1.00 78.44 453 GLU A O 1
ATOM 3648 N N . SER A 1 454 ? 44.442 -0.639 -20.761 1.00 79.25 454 SER A N 1
ATOM 3649 C CA . SER A 1 454 ? 43.100 -1.013 -20.304 1.00 79.25 454 SER A CA 1
ATOM 3650 C C . SER A 1 454 ? 42.897 -0.762 -18.805 1.00 79.25 454 SER A C 1
ATOM 3652 O O . SER A 1 454 ? 41.839 -0.286 -18.384 1.00 79.25 454 SER A O 1
ATOM 3654 N N . ILE A 1 455 ? 43.901 -1.072 -17.980 1.00 84.31 455 ILE A N 1
ATOM 3655 C CA . ILE A 1 455 ? 43.862 -0.834 -16.533 1.00 84.31 455 ILE A CA 1
ATOM 3656 C C . ILE A 1 455 ? 43.989 0.662 -16.229 1.00 84.31 455 ILE A C 1
ATOM 3658 O O . ILE A 1 455 ? 43.217 1.169 -15.413 1.00 84.31 455 ILE A O 1
ATOM 3662 N N . THR A 1 456 ? 44.881 1.382 -16.911 1.00 82.31 456 THR A N 1
ATOM 3663 C CA . THR A 1 456 ? 45.053 2.835 -16.780 1.00 82.31 456 THR A CA 1
ATOM 3664 C C . THR A 1 456 ? 43.764 3.574 -17.128 1.00 82.31 456 THR A C 1
ATOM 3666 O O . THR A 1 456 ? 43.279 4.357 -16.316 1.00 82.31 456 THR A O 1
ATOM 3669 N N . ALA A 1 457 ? 43.117 3.253 -18.252 1.00 77.12 457 ALA A N 1
ATOM 3670 C CA . ALA A 1 457 ? 41.838 3.850 -18.643 1.00 77.12 457 ALA A CA 1
ATOM 3671 C C . ALA A 1 457 ? 40.741 3.614 -17.589 1.00 77.12 457 ALA A C 1
ATOM 3673 O O . ALA A 1 457 ? 39.966 4.513 -17.243 1.00 77.12 457 ALA A O 1
ATOM 3674 N N . VAL A 1 458 ? 40.695 2.403 -17.025 1.00 82.62 458 VAL A N 1
ATOM 3675 C CA . VAL A 1 458 ? 39.777 2.057 -15.936 1.00 82.62 458 VAL A CA 1
ATOM 3676 C C . VAL A 1 458 ? 40.075 2.859 -14.662 1.00 82.62 458 VAL A C 1
ATOM 3678 O O . VAL A 1 458 ? 39.137 3.320 -14.003 1.00 82.62 458 VAL A O 1
ATOM 3681 N N . LEU A 1 459 ? 41.348 3.037 -14.310 1.00 84.31 459 LEU A N 1
ATOM 3682 C CA . LEU A 1 459 ? 41.778 3.786 -13.130 1.00 84.31 459 LEU A CA 1
ATOM 3683 C C . LEU A 1 459 ? 41.546 5.293 -13.284 1.00 84.31 459 LEU A C 1
ATOM 3685 O O . LEU A 1 459 ? 40.978 5.882 -12.368 1.00 84.31 459 LEU A O 1
ATOM 3689 N N . CYS A 1 460 ? 41.857 5.897 -14.435 1.00 78.69 460 CYS A N 1
ATOM 3690 C CA . CYS A 1 460 ? 41.547 7.301 -14.729 1.00 78.69 460 CYS A CA 1
ATOM 3691 C C . CYS A 1 460 ? 40.044 7.559 -14.604 1.00 78.69 460 CYS A C 1
ATOM 3693 O O . CYS A 1 460 ? 39.604 8.443 -13.873 1.00 78.69 460 CYS A O 1
ATOM 3695 N N . LYS A 1 461 ? 39.214 6.701 -15.205 1.00 75.88 461 LYS A N 1
ATOM 3696 C CA . LYS A 1 461 ? 37.757 6.801 -15.055 1.00 75.88 461 LYS A CA 1
ATOM 3697 C C . LYS A 1 461 ? 37.308 6.696 -13.595 1.00 75.88 461 LYS A C 1
ATOM 3699 O O . LYS A 1 461 ? 36.377 7.382 -13.180 1.00 75.88 461 LYS A O 1
ATOM 3704 N N . ARG A 1 462 ? 37.945 5.827 -12.805 1.00 79.62 462 ARG A N 1
ATOM 3705 C CA . ARG A 1 462 ? 37.643 5.651 -11.377 1.00 79.62 462 ARG A CA 1
ATOM 3706 C C . ARG A 1 462 ? 38.101 6.838 -10.529 1.00 79.62 462 ARG A C 1
ATOM 3708 O O . ARG A 1 462 ? 37.443 7.121 -9.529 1.00 79.62 462 ARG A O 1
ATOM 3715 N N . TYR A 1 463 ? 39.189 7.503 -10.918 1.00 81.81 463 TYR A N 1
ATOM 3716 C CA . TYR A 1 463 ? 39.709 8.719 -10.295 1.00 81.81 463 TYR A CA 1
ATOM 3717 C C . TYR A 1 463 ? 38.685 9.857 -10.384 1.00 81.81 463 TYR A C 1
ATOM 3719 O O . TYR A 1 463 ? 38.304 10.409 -9.351 1.00 81.81 463 TYR A O 1
ATOM 3727 N N . TYR A 1 464 ? 38.155 10.115 -11.585 1.00 76.00 464 TYR A N 1
ATOM 3728 C CA . TYR A 1 464 ? 37.130 11.142 -11.809 1.00 76.00 464 TYR A CA 1
ATOM 3729 C C . TYR A 1 464 ? 35.766 10.782 -11.195 1.00 76.00 464 TYR A C 1
ATOM 3731 O O . TYR A 1 464 ? 35.093 11.642 -10.639 1.00 76.00 464 TYR A O 1
ATOM 3739 N N . ASP A 1 465 ? 35.360 9.506 -11.235 1.00 72.62 465 ASP A N 1
ATOM 3740 C CA . ASP A 1 465 ? 34.076 9.049 -10.669 1.00 72.62 465 ASP A CA 1
ATOM 3741 C C . ASP A 1 465 ? 34.066 8.997 -9.114 1.00 72.62 465 ASP A C 1
ATOM 3743 O O . ASP A 1 465 ? 33.007 8.790 -8.514 1.00 72.62 465 ASP A O 1
ATOM 3747 N N . THR A 1 466 ? 35.221 9.102 -8.444 1.00 77.00 466 THR A N 1
ATOM 3748 C CA . THR A 1 466 ? 35.354 8.954 -6.981 1.00 77.00 466 THR A CA 1
ATOM 3749 C C . THR A 1 466 ? 35.288 10.308 -6.275 1.00 77.00 466 THR A C 1
ATOM 3751 O O . THR A 1 466 ? 36.053 11.212 -6.597 1.00 77.00 466 THR A O 1
ATOM 3754 N N . THR A 1 467 ? 34.437 10.421 -5.249 1.00 76.75 467 THR A N 1
ATOM 3755 C CA . THR A 1 467 ? 34.351 11.588 -4.343 1.00 76.75 467 THR A CA 1
ATOM 3756 C C . THR A 1 467 ? 35.140 11.415 -3.035 1.00 76.75 467 THR A C 1
ATOM 3758 O O . THR A 1 467 ? 35.259 12.353 -2.257 1.00 76.75 467 THR A O 1
ATOM 3761 N N . ASP A 1 468 ? 35.675 10.218 -2.780 1.00 79.81 468 ASP A N 1
ATOM 3762 C CA . ASP A 1 468 ? 36.465 9.875 -1.591 1.00 79.81 468 ASP A CA 1
ATOM 3763 C C . ASP A 1 468 ? 37.949 10.185 -1.826 1.00 79.81 468 ASP A C 1
ATOM 3765 O O . ASP A 1 468 ? 38.620 9.507 -2.608 1.00 79.81 468 ASP A O 1
ATOM 3769 N N . GLU A 1 469 ? 38.462 11.194 -1.125 1.00 81.19 469 GLU A N 1
ATOM 3770 C CA . GLU A 1 469 ? 39.820 11.701 -1.322 1.00 81.19 469 GLU A CA 1
ATOM 3771 C C . GLU A 1 469 ? 40.905 10.665 -0.984 1.00 81.19 469 GLU A C 1
ATOM 3773 O O . GLU A 1 469 ? 41.895 10.544 -1.705 1.00 81.19 469 GLU A O 1
ATOM 3778 N N . LYS A 1 470 ? 40.700 9.815 0.033 1.00 79.56 470 LYS A N 1
ATOM 3779 C CA . LYS A 1 470 ? 41.663 8.748 0.370 1.00 79.56 470 LYS A CA 1
ATOM 3780 C C . LYS A 1 470 ? 41.763 7.723 -0.757 1.00 79.56 470 LYS A C 1
ATOM 3782 O O . LYS A 1 470 ? 42.855 7.270 -1.106 1.00 79.56 470 LYS A O 1
ATOM 3787 N N . LYS A 1 471 ? 40.627 7.365 -1.363 1.00 78.62 471 LYS A N 1
ATOM 3788 C CA . LYS A 1 471 ? 40.602 6.476 -2.535 1.00 78.62 471 LYS A CA 1
ATOM 3789 C C . LYS A 1 471 ? 41.180 7.156 -3.770 1.00 78.62 471 LYS A C 1
ATOM 3791 O O . LYS A 1 471 ? 41.898 6.502 -4.520 1.00 78.62 471 LYS A O 1
ATOM 3796 N N . ARG A 1 472 ? 40.903 8.445 -3.972 1.00 82.44 472 ARG A N 1
ATOM 3797 C CA . ARG A 1 472 ? 41.451 9.234 -5.080 1.00 82.44 472 ARG A CA 1
ATOM 3798 C C . ARG A 1 472 ? 42.979 9.289 -5.019 1.00 82.44 472 ARG A C 1
ATOM 3800 O O . ARG A 1 472 ? 43.630 8.989 -6.017 1.00 82.44 472 ARG A O 1
ATOM 3807 N N . GLN A 1 473 ? 43.552 9.533 -3.839 1.00 83.25 473 GLN A N 1
ATOM 3808 C CA . GLN A 1 473 ? 44.999 9.475 -3.610 1.00 83.25 473 GLN A CA 1
ATOM 3809 C C . GLN A 1 473 ? 45.585 8.086 -3.884 1.00 83.25 473 GLN A C 1
ATOM 3811 O O . GLN A 1 473 ? 46.631 7.977 -4.520 1.00 83.25 473 GLN A O 1
ATOM 3816 N N . ALA A 1 474 ? 44.908 7.017 -3.456 1.00 82.19 474 ALA A N 1
ATOM 3817 C CA . ALA A 1 474 ? 45.349 5.656 -3.751 1.00 82.19 474 ALA A CA 1
ATOM 3818 C C . ALA A 1 474 ? 45.355 5.367 -5.264 1.00 82.19 474 ALA A C 1
ATOM 3820 O O . ALA A 1 474 ? 46.325 4.810 -5.769 1.00 82.19 474 ALA A O 1
ATOM 3821 N N . ILE A 1 475 ? 44.322 5.790 -6.003 1.00 84.56 475 ILE A N 1
ATOM 3822 C CA . ILE A 1 475 ? 44.269 5.654 -7.470 1.00 84.56 475 ILE A CA 1
ATOM 3823 C C . ILE A 1 475 ? 45.396 6.455 -8.126 1.00 84.56 475 ILE A C 1
ATOM 3825 O O . ILE A 1 475 ? 46.071 5.934 -9.009 1.00 84.56 475 ILE A O 1
ATOM 3829 N N . ARG A 1 476 ? 45.634 7.688 -7.663 1.00 83.38 476 ARG A N 1
ATOM 3830 C CA . ARG A 1 476 ? 46.699 8.558 -8.174 1.00 83.38 476 ARG A CA 1
ATOM 3831 C C . ARG A 1 476 ? 48.076 7.907 -8.045 1.00 83.38 476 ARG A C 1
ATOM 3833 O O . ARG A 1 476 ? 48.825 7.911 -9.011 1.00 83.38 476 ARG A O 1
ATOM 3840 N N . ARG A 1 477 ? 48.383 7.297 -6.892 1.00 84.62 477 ARG A N 1
ATOM 3841 C CA . ARG A 1 477 ? 49.646 6.562 -6.687 1.00 84.62 477 ARG A CA 1
ATOM 3842 C C . ARG A 1 477 ? 49.812 5.429 -7.698 1.00 84.62 477 ARG A C 1
ATOM 3844 O O . ARG A 1 477 ? 50.864 5.328 -8.311 1.00 84.62 477 ARG A O 1
ATOM 3851 N N . TYR A 1 478 ? 48.767 4.632 -7.930 1.00 84.38 478 TYR A N 1
ATOM 3852 C CA . TYR A 1 478 ? 48.821 3.583 -8.955 1.00 84.38 478 TYR A CA 1
ATOM 3853 C C . TYR A 1 478 ? 48.994 4.149 -10.363 1.00 84.38 478 TYR A C 1
ATOM 3855 O O . TYR A 1 478 ? 49.780 3.611 -11.123 1.00 84.38 478 TYR A O 1
ATOM 3863 N N . LEU A 1 479 ? 48.297 5.227 -10.723 1.00 84.44 479 LEU A N 1
ATOM 3864 C CA . LEU A 1 479 ? 48.459 5.846 -12.042 1.00 84.44 479 LEU A CA 1
ATOM 3865 C C . LEU A 1 479 ? 49.892 6.350 -12.266 1.00 84.44 479 LEU A C 1
ATOM 3867 O O . LEU A 1 479 ? 50.435 6.140 -13.344 1.00 84.44 479 LEU A O 1
ATOM 3871 N N . MET A 1 480 ? 50.522 6.933 -11.240 1.00 82.00 480 MET A N 1
ATOM 3872 C CA . MET A 1 480 ? 51.935 7.329 -11.293 1.00 82.00 480 MET A CA 1
ATOM 3873 C C . MET A 1 480 ? 52.875 6.126 -11.445 1.00 82.00 480 MET A C 1
ATOM 3875 O O . MET A 1 480 ? 53.844 6.210 -12.186 1.00 82.00 480 MET A O 1
ATOM 3879 N N . GLU A 1 481 ? 52.585 5.001 -10.785 1.00 79.69 481 GLU A N 1
ATOM 3880 C CA . GLU A 1 481 ? 53.355 3.757 -10.945 1.00 79.69 481 GLU A CA 1
ATOM 3881 C C . GLU A 1 481 ? 53.197 3.123 -12.343 1.00 79.69 481 GLU A C 1
ATOM 3883 O O . GLU A 1 481 ? 54.039 2.320 -12.745 1.00 79.69 481 GLU A O 1
ATOM 3888 N N . LEU A 1 482 ? 52.108 3.429 -13.062 1.00 75.00 482 LEU A N 1
ATOM 3889 C CA . LEU A 1 482 ? 51.768 2.826 -14.356 1.00 75.00 482 LEU A CA 1
ATOM 3890 C C . LEU A 1 482 ? 52.153 3.676 -15.577 1.00 75.00 482 LEU A C 1
ATOM 3892 O O . LEU A 1 482 ? 52.173 3.139 -16.686 1.00 75.00 482 LEU A O 1
ATOM 3896 N N . ALA A 1 483 ? 52.437 4.967 -15.407 1.00 65.38 483 ALA A N 1
ATOM 3897 C CA . ALA A 1 483 ? 52.814 5.859 -16.500 1.00 65.38 483 ALA A CA 1
ATOM 3898 C C . ALA A 1 483 ? 54.332 5.805 -16.783 1.00 65.38 483 ALA A C 1
ATOM 3900 O O . ALA A 1 483 ? 55.123 5.793 -15.838 1.00 65.38 483 ALA A O 1
ATOM 3901 N N . PRO A 1 484 ? 54.775 5.827 -18.057 1.00 55.66 484 PRO A N 1
ATOM 3902 C CA . PRO A 1 484 ? 56.139 6.233 -18.367 1.00 55.66 484 PRO A CA 1
ATOM 3903 C C . PRO A 1 484 ? 56.315 7.695 -17.930 1.00 55.66 484 PRO A C 1
ATOM 3905 O O . PRO A 1 484 ? 55.407 8.512 -18.099 1.00 55.66 484 PRO A O 1
ATOM 3908 N N . ILE A 1 485 ? 57.463 8.004 -17.324 1.00 45.16 485 ILE A N 1
ATOM 3909 C CA . ILE A 1 485 ? 57.738 9.243 -16.570 1.00 45.16 485 ILE A CA 1
ATOM 3910 C C . ILE A 1 485 ? 57.473 10.529 -17.388 1.00 45.16 485 ILE A C 1
ATOM 3912 O O . ILE A 1 485 ? 57.205 11.573 -16.803 1.00 45.16 485 ILE A O 1
ATOM 3916 N N . GLU A 1 486 ? 57.410 10.454 -18.718 1.00 40.78 486 GLU A N 1
ATOM 3917 C CA . GLU A 1 486 ? 57.173 11.609 -19.595 1.00 40.78 486 GLU A CA 1
ATOM 3918 C C . GLU A 1 486 ? 55.691 11.901 -19.924 1.00 40.78 486 GLU A C 1
ATOM 3920 O O . GLU A 1 486 ? 55.387 12.959 -20.465 1.00 40.78 486 GLU A O 1
ATOM 3925 N N . GLY A 1 487 ? 54.735 11.034 -19.557 1.00 45.97 487 GLY A N 1
ATOM 3926 C CA . GLY A 1 487 ? 53.303 11.225 -19.874 1.00 45.97 487 GLY A CA 1
ATOM 3927 C C . GLY A 1 487 ? 52.373 11.461 -18.676 1.00 45.97 487 GLY A C 1
ATOM 3928 O O . GLY A 1 487 ? 51.211 11.830 -18.849 1.00 45.97 487 GLY A O 1
ATOM 3929 N N . ALA A 1 488 ? 52.851 11.252 -17.446 1.00 40.06 488 ALA A N 1
ATOM 3930 C CA . ALA A 1 488 ? 52.005 11.250 -16.246 1.00 40.06 488 ALA A CA 1
ATOM 3931 C C . ALA A 1 488 ? 51.417 12.631 -15.893 1.00 40.06 488 ALA A C 1
ATOM 3933 O O . ALA A 1 488 ? 50.354 12.711 -15.275 1.00 40.06 488 ALA A O 1
ATOM 3934 N N . ALA A 1 489 ? 52.093 13.713 -16.293 1.00 40.88 489 ALA A N 1
ATOM 3935 C CA . ALA A 1 489 ? 51.635 15.079 -16.058 1.00 40.88 489 ALA A CA 1
ATOM 3936 C C . ALA A 1 489 ? 50.453 15.467 -16.966 1.00 40.88 489 ALA A C 1
ATOM 3938 O O . ALA A 1 489 ? 49.545 16.153 -16.511 1.00 40.88 489 ALA A O 1
ATOM 3939 N N . ALA A 1 490 ? 50.403 14.967 -18.204 1.00 45.59 490 ALA A N 1
ATOM 3940 C CA . ALA A 1 490 ? 49.360 15.321 -19.172 1.00 45.59 490 ALA A CA 1
ATOM 3941 C C . ALA A 1 490 ? 48.013 14.610 -18.931 1.00 45.59 490 ALA A C 1
ATOM 3943 O O . ALA A 1 490 ? 46.990 15.047 -19.442 1.00 45.59 490 ALA A O 1
ATOM 3944 N N . ALA A 1 491 ? 47.989 13.517 -18.159 1.00 43.47 491 ALA A N 1
ATOM 3945 C CA . ALA A 1 491 ? 46.767 12.753 -17.879 1.00 43.47 491 ALA A CA 1
ATOM 3946 C C . ALA A 1 491 ? 46.052 13.158 -16.573 1.00 43.47 491 ALA A C 1
ATOM 3948 O O . ALA A 1 491 ? 44.972 12.640 -16.283 1.00 43.47 491 ALA A O 1
ATOM 3949 N N . ILE A 1 492 ? 46.674 14.011 -15.750 1.00 47.53 492 ILE A N 1
ATOM 3950 C CA . ILE A 1 492 ? 46.165 14.411 -14.424 1.00 47.53 492 ILE A CA 1
ATOM 3951 C C . ILE A 1 492 ? 45.804 15.909 -14.368 1.00 47.53 492 ILE A C 1
ATOM 3953 O O . ILE A 1 492 ? 45.069 16.295 -13.455 1.00 47.53 492 ILE A O 1
ATOM 3957 N N . TYR A 1 493 ? 46.257 16.718 -15.333 1.00 41.56 493 TYR A N 1
ATOM 3958 C CA . TYR A 1 493 ? 45.838 18.113 -15.511 1.00 41.56 493 TYR A CA 1
ATOM 3959 C C . TYR A 1 493 ? 44.626 18.245 -16.430 1.00 41.56 493 TYR A C 1
ATOM 3961 O O . TYR A 1 493 ? 44.599 17.554 -17.472 1.00 41.56 493 TYR A O 1
#

Organism: NCBI:txid1293586

Foldseek 3Di:
DDDDDDDDDDDDDDDDDDDPDDDDDDDDDDDDDDDDPPPPDPPDPQDPVNVVQLVVLLVLCVVCLVVVLVQLVQLLVLLVLLLVLLCVVCVVCVVCNVLSVLQSVLSVVVSVLSVVVSVCCVPPVSVQSVVCSVDVPPWPWDDDPFWIWTDDPQWIWTWGDPPPDPPWIKIKIDGPDSAWDKGARGAPADPLLLQLLVLLQCQFQWDADPVQQWIKGKDQAPLVVSSVCNSQGGIKIWDWIWIRGNVDITIMIIITRDVDRDDPPPDPCVSHDLLSSVVSQCVGHWDCDDLFKTKGKGFPVCVVVVCVSCPPQDDWDDDPNTMIITMHRCRLVSLQVSVVVCCVRPVPVVSSLVSSCPRPRNVSSVSSVVSPVPDPPPLLQWDDDPNFIWRFDQDPLWTKTKGKAAPVCVVVRCVSCVVVVFHWDWDDDGITIIMGTRVRLLVCLVVDVVSLVSNLVSLLVVLVVDPDVVVNVSSLVVNCSSDDPVCSVVSPD

Radius of gyration: 31.61 Å; chains: 1; bounding box: 100×62×75 Å

pLDDT: mean 77.15, std 19.6, range [26.55, 98.31]

Sequence (493 aa):
MAGEVERKMGNSNQNNGEGVGQRPNNPTTKPRAGGEEIPNKPPQAIDEETKKILEEVRSRVMSKLGEIDNVFNRVIEDLTRFKYHLVSLAEKYAENADNIKAFTETVEEIVQYVDRVKQWYKDKVYSEVIRLFKSFRDVEIRIRKKGITIRGRYVTISASKAGRTDGGITVKFIIKGIGSINVNALPLIPEPIRMSIQVGLMNTDGYIDKRGNRPCMKTSHLWQVILWLLAFPGKTTVRIELHVNKKEVKVAWTLRSLNYAFKMKPQPQDTLDPLLTIFAAILGDGTITKPRKLRVSFATSKETLWKELLEGWHKRSIRKLTVADVYTSYAVEVLKRIYHDVAIKSQILLDILSILAMLNDAEKIRRFFMGLETRFKKPKYSIILCGKKFTVILDGGYLRLECEIKPDEEARIIECLRAKGIVARAKGKRSRIVTVSSSEVRRMVKMDEKLRESITAVLCKRYYDTTDEKKRQAIRRYLMELAPIEGAAAAIY

Secondary structure (DSSP, 8-state):
--------PPP----------PPPP-----PPS--------S-----HHHHHHHHHHHHHHHHHTTHHHHHHHHHHHHHHHHHHHHHHHHHHTGGGHHHHHHHHHHHHHHHHHHHHHHHHIIIIIIHHHHHHHH--TT-EEEEETTEEEEE-SSEEEEEEE-TTSTT-EEEEEEE-SS--EEEEEPP-S-HHHHHHHHHHHHTTTEEEETTTTEEEEEES-HHHHHHHHHHS-EEEEEEEEEEE-SS-EEEEEEEEESS---------GGGS-HHHHHHHHHHTT-EEETTTEEEEEEEGGGHHHHHHHTTT--EEEE-STTEEEEEES-HHHHHHHHHHHHHHH-HHHHHHHHHHTTSTT-HHHHHHHHHHH------SSEEEETTEEEEEEEETTEEEEEEEE-GGGHHHHHHHHHHTT--EEEE-SSSEEEEE-HHHHHHHHHH-HHHHHHHHHHHHHHHHH---HHHHHHHHHHHHHHS-TTTTTTTT-